Protein AF-0000000077542359 (afdb_homodimer)

Structure (mmCIF, N/CA/C/O backbone):
data_AF-0000000077542359-model_v1
#
loop_
_entity.id
_entity.type
_entity.pdbx_description
1 polymer 'Alpha/Beta hydrolase protein'
#
loop_
_atom_site.group_PDB
_atom_site.id
_atom_site.type_symbol
_atom_site.label_atom_id
_atom_site.label_alt_id
_atom_site.label_comp_id
_atom_site.label_asym_id
_atom_site.label_entity_id
_atom_site.label_seq_id
_atom_site.pdbx_PDB_ins_code
_atom_site.Cartn_x
_atom_site.Cartn_y
_atom_site.Cartn_z
_atom_site.occupancy
_atom_site.B_iso_or_equiv
_atom_site.auth_seq_id
_atom_site.auth_comp_id
_atom_site.auth_asym_id
_atom_site.auth_atom_id
_atom_site.pdbx_PDB_model_num
ATOM 1 N N . MET A 1 1 ? -0.42 -6.387 -30.719 1 81.56 1 MET A N 1
ATOM 2 C CA . MET A 1 1 ? 0.267 -7.09 -29.641 1 81.56 1 MET A CA 1
ATOM 3 C C . MET A 1 1 ? -0.606 -8.203 -29.078 1 81.56 1 MET A C 1
ATOM 5 O O . MET A 1 1 ? -1.824 -8.055 -28.969 1 81.56 1 MET A O 1
ATOM 9 N N . SER A 1 2 ? -0.012 -9.352 -28.859 1 91.56 2 SER A N 1
ATOM 10 C CA . SER A 1 2 ? -0.795 -10.469 -28.328 1 91.56 2 SER A CA 1
ATOM 11 C C . SER A 1 2 ? -1.317 -10.172 -26.938 1 91.56 2 SER A C 1
ATOM 13 O O . SER A 1 2 ? -0.712 -9.391 -26.188 1 91.56 2 SER A O 1
ATOM 15 N N . THR A 1 3 ? -2.498 -10.562 -26.688 1 96.19 3 THR A N 1
ATOM 16 C CA . THR A 1 3 ? -3.133 -10.406 -25.391 1 96.19 3 THR A CA 1
ATOM 17 C C . THR A 1 3 ? -3.262 -11.75 -24.688 1 96.19 3 THR A C 1
ATOM 19 O O . THR A 1 3 ? -2.951 -12.797 -25.266 1 96.19 3 THR A O 1
ATOM 22 N N . GLN A 1 4 ? -3.68 -11.695 -23.422 1 97.81 4 GLN A N 1
ATOM 23 C CA . GLN A 1 4 ? -3.971 -12.914 -22.688 1 97.81 4 GLN A CA 1
ATOM 24 C C . GLN A 1 4 ? -4.977 -13.789 -23.422 1 97.81 4 GLN A C 1
ATOM 26 O O . GLN A 1 4 ? -4.902 -15.016 -23.359 1 97.81 4 GLN A O 1
ATOM 31 N N . GLN A 1 5 ? -5.879 -13.18 -24.219 1 97.12 5 GLN A N 1
ATOM 32 C CA . GLN A 1 5 ? -6.93 -13.898 -24.938 1 97.12 5 GLN A CA 1
ATOM 33 C C . GLN A 1 5 ? -6.379 -14.586 -26.172 1 97.12 5 GLN A C 1
ATOM 35 O O . GLN A 1 5 ? -6.895 -15.625 -26.609 1 97.12 5 GLN A O 1
ATOM 40 N N . THR A 1 6 ? -5.215 -14.031 -26.719 1 96.81 6 THR A N 1
ATOM 41 C CA . THR A 1 6 ? -4.879 -14.453 -28.062 1 96.81 6 THR A CA 1
ATOM 42 C C . THR A 1 6 ? -3.467 -15.039 -28.109 1 96.81 6 THR A C 1
ATOM 44 O O . THR A 1 6 ? -3.086 -15.672 -29.094 1 96.81 6 THR A O 1
ATOM 47 N N . ALA A 1 7 ? -2.666 -14.805 -27.078 1 96.56 7 ALA A N 1
ATOM 48 C CA . ALA A 1 7 ? -1.264 -15.211 -27.125 1 96.56 7 ALA A CA 1
ATOM 49 C C . ALA A 1 7 ? -1.134 -16.703 -27.375 1 96.56 7 ALA A C 1
ATOM 51 O O . ALA A 1 7 ? -1.914 -17.516 -26.859 1 96.56 7 ALA A O 1
ATOM 52 N N . ARG A 1 8 ? -0.112 -17.047 -28.156 1 95.75 8 ARG A N 1
ATOM 53 C CA . ARG A 1 8 ? 0.144 -18.453 -28.438 1 95.75 8 ARG A CA 1
ATOM 54 C C . ARG A 1 8 ? 1.014 -19.078 -27.359 1 95.75 8 ARG A C 1
ATOM 56 O O . ARG A 1 8 ? 1.953 -18.453 -26.859 1 95.75 8 ARG A O 1
ATOM 63 N N . THR A 1 9 ? 0.642 -20.297 -27.062 1 97.81 9 THR A N 1
ATOM 64 C CA . THR A 1 9 ? 1.405 -21.047 -26.062 1 97.81 9 THR A CA 1
ATOM 65 C C . THR A 1 9 ? 2.721 -21.547 -26.656 1 97.81 9 THR A C 1
ATOM 67 O O . THR A 1 9 ? 2.754 -22.047 -27.781 1 97.81 9 THR A O 1
ATOM 70 N N . GLN A 1 10 ? 3.766 -21.344 -25.953 1 97.88 10 GLN A N 1
ATOM 71 C CA . GLN A 1 10 ? 5.086 -21.875 -26.266 1 97.88 10 GLN A CA 1
ATOM 72 C C . GLN A 1 10 ? 5.453 -23.016 -25.328 1 97.88 10 GLN A C 1
ATOM 74 O O . GLN A 1 10 ? 4.859 -23.172 -24.25 1 97.88 10 GLN A O 1
ATOM 79 N N . TYR A 1 11 ? 6.43 -23.844 -25.766 1 98.38 11 TYR A N 1
ATOM 80 C CA . TYR A 1 11 ? 6.859 -24.984 -24.953 1 98.38 11 TYR A CA 1
ATOM 81 C C . TYR A 1 11 ? 8.383 -25.047 -24.875 1 98.38 11 TYR A C 1
ATOM 83 O O . TYR A 1 11 ? 9.078 -24.656 -25.812 1 98.38 11 TYR A O 1
ATOM 91 N N . VAL A 1 12 ? 8.883 -25.469 -23.797 1 98.69 12 VAL A N 1
ATOM 92 C CA . VAL A 1 12 ? 10.312 -25.766 -23.641 1 98.69 12 VAL A CA 1
ATOM 93 C C . VAL A 1 12 ? 10.5 -27.094 -22.938 1 98.69 12 VAL A C 1
ATOM 95 O O . VAL A 1 12 ? 9.773 -27.422 -21.984 1 98.69 12 VAL A O 1
ATOM 98 N N . ASP A 1 13 ? 11.445 -27.875 -23.344 1 98.31 13 ASP A N 1
ATOM 99 C CA . ASP A 1 13 ? 11.695 -29.219 -22.828 1 98.31 13 ASP A CA 1
ATOM 100 C C . ASP A 1 13 ? 12.547 -29.156 -21.562 1 98.31 13 ASP A C 1
ATOM 102 O O . ASP A 1 13 ? 13.547 -28.453 -21.516 1 98.31 13 ASP A O 1
ATOM 106 N N . ALA A 1 14 ? 12.086 -29.891 -20.594 1 97 14 ALA A N 1
ATOM 107 C CA . ALA A 1 14 ? 12.914 -30.094 -19.422 1 97 14 ALA A CA 1
ATOM 108 C C . ALA A 1 14 ? 13.812 -31.328 -19.578 1 97 14 ALA A C 1
ATOM 110 O O . ALA A 1 14 ? 13.516 -32.219 -20.391 1 97 14 ALA A O 1
ATOM 111 N N . PRO A 1 15 ? 14.922 -31.359 -18.859 1 94.88 15 PRO A N 1
ATOM 112 C CA . PRO A 1 15 ? 15.852 -32.5 -18.984 1 94.88 15 PRO A CA 1
ATOM 113 C C . PRO A 1 15 ? 15.211 -33.844 -18.641 1 94.88 15 PRO A C 1
ATOM 115 O O . PRO A 1 15 ? 15.602 -34.875 -19.188 1 94.88 15 PRO A O 1
ATOM 118 N N . ASN A 1 16 ? 14.227 -33.812 -17.812 1 92.31 16 ASN A N 1
ATOM 119 C CA . ASN A 1 16 ? 13.586 -35.062 -17.391 1 92.31 16 ASN A CA 1
ATOM 120 C C . ASN A 1 16 ? 12.531 -35.531 -18.391 1 92.31 16 ASN A C 1
ATOM 122 O O . ASN A 1 16 ? 11.812 -36.5 -18.141 1 92.31 16 ASN A O 1
ATOM 126 N N . GLY A 1 17 ? 12.367 -34.781 -19.469 1 96.12 17 GLY A N 1
ATOM 127 C CA . GLY A 1 17 ? 11.445 -35.188 -20.516 1 96.12 17 GLY A CA 1
ATOM 128 C C . GLY A 1 17 ? 10.125 -34.438 -20.469 1 96.12 17 GLY A C 1
ATOM 129 O O . GLY A 1 17 ? 9.359 -34.469 -21.438 1 96.12 17 GLY A O 1
ATOM 130 N N . ALA A 1 18 ? 9.836 -33.844 -19.375 1 97.5 18 ALA A N 1
ATOM 131 C CA . ALA A 1 18 ? 8.625 -33.031 -19.266 1 97.5 18 ALA A CA 1
ATOM 132 C C . ALA A 1 18 ? 8.742 -31.75 -20.062 1 97.5 18 ALA A C 1
ATOM 134 O O . ALA A 1 18 ? 9.836 -31.391 -20.5 1 97.5 18 ALA A O 1
ATOM 135 N N . LYS A 1 19 ? 7.621 -31.172 -20.297 1 98.38 19 LYS A N 1
ATOM 136 C CA . LYS A 1 19 ? 7.582 -29.891 -21.016 1 98.38 19 LYS A CA 1
ATOM 137 C C . LYS A 1 19 ? 6.879 -28.828 -20.188 1 98.38 19 LYS A C 1
ATOM 139 O O . LYS A 1 19 ? 5.836 -29.078 -19.578 1 98.38 19 LYS A O 1
ATOM 144 N N . PHE A 1 20 ? 7.512 -27.656 -20.172 1 98.69 20 PHE A N 1
ATOM 145 C CA . PHE A 1 20 ? 6.824 -26.5 -19.641 1 98.69 20 PHE A CA 1
ATOM 146 C C . PHE A 1 20 ? 6.02 -25.797 -20.734 1 98.69 20 PHE A C 1
ATOM 148 O O . PHE A 1 20 ? 6.523 -25.562 -21.828 1 98.69 20 PHE A O 1
ATOM 155 N N . ALA A 1 21 ? 4.789 -25.484 -20.469 1 98.75 21 ALA A N 1
ATOM 156 C CA . ALA A 1 21 ? 3.998 -24.578 -21.297 1 98.75 21 ALA A CA 1
ATOM 157 C C . ALA A 1 21 ? 4.051 -23.156 -20.75 1 98.75 21 ALA A C 1
ATOM 159 O O . ALA A 1 21 ? 3.885 -22.938 -19.547 1 98.75 21 ALA A O 1
ATOM 160 N N . TYR A 1 22 ? 4.312 -22.141 -21.594 1 98.5 22 TYR A N 1
ATOM 161 C CA . TYR A 1 22 ? 4.402 -20.766 -21.141 1 98.5 22 TYR A CA 1
ATOM 162 C C . TYR A 1 22 ? 3.998 -19.797 -22.25 1 98.5 22 TYR A C 1
ATOM 164 O O . TYR A 1 22 ? 3.818 -20.203 -23.406 1 98.5 22 TYR A O 1
ATOM 172 N N . ARG A 1 23 ? 3.777 -18.578 -21.859 1 97.94 23 ARG A N 1
ATOM 173 C CA . ARG A 1 23 ? 3.447 -17.531 -22.828 1 97.94 23 ARG A CA 1
ATOM 174 C C . ARG A 1 23 ? 4.242 -16.266 -22.547 1 97.94 23 ARG A C 1
ATOM 176 O O . ARG A 1 23 ? 4.551 -15.953 -21.406 1 97.94 23 ARG A O 1
ATOM 183 N N . ARG A 1 24 ? 4.562 -15.594 -23.625 1 96.38 24 ARG A N 1
ATOM 184 C CA . ARG A 1 24 ? 5.152 -14.258 -23.594 1 96.38 24 ARG A CA 1
ATOM 185 C C . ARG A 1 24 ? 4.203 -13.227 -24.188 1 96.38 24 ARG A C 1
ATOM 187 O O . ARG A 1 24 ? 3.738 -13.375 -25.312 1 96.38 24 ARG A O 1
ATOM 194 N N . ILE A 1 25 ? 3.893 -12.297 -23.359 1 96.06 25 ILE A N 1
ATOM 195 C CA . ILE A 1 25 ? 2.988 -11.234 -23.781 1 96.06 25 ILE A CA 1
ATOM 196 C C . ILE A 1 25 ? 3.641 -9.875 -23.531 1 96.06 25 ILE A C 1
ATOM 198 O O . ILE A 1 25 ? 4.344 -9.688 -22.547 1 96.06 25 ILE A O 1
ATOM 202 N N . GLY A 1 26 ? 3.381 -8.867 -24.438 1 89.38 26 GLY A N 1
ATOM 203 C CA . GLY A 1 26 ? 3.848 -7.504 -24.25 1 89.38 26 GLY A CA 1
ATOM 204 C C . GLY A 1 26 ? 5.02 -7.148 -25.156 1 89.38 26 GLY A C 1
ATOM 205 O O . GLY A 1 26 ? 5.691 -8.031 -25.688 1 89.38 26 GLY A O 1
ATOM 206 N N . THR A 1 27 ? 5.129 -5.977 -25.703 1 71.31 27 THR A N 1
ATOM 207 C CA . THR A 1 27 ? 6.047 -5.523 -26.734 1 71.31 27 THR A CA 1
ATOM 208 C C . THR A 1 27 ? 7.145 -4.645 -26.156 1 71.31 27 THR A C 1
ATOM 210 O O . THR A 1 27 ? 8.094 -4.277 -26.844 1 71.31 27 THR A O 1
ATOM 213 N N . GLY A 1 28 ? 7.391 -4.512 -24.906 1 69 28 GLY A N 1
ATOM 214 C CA . GLY A 1 28 ? 8.281 -3.463 -24.438 1 69 28 GLY A CA 1
ATOM 215 C C . GLY A 1 28 ? 9.617 -3.99 -23.938 1 69 28 GLY A C 1
ATOM 216 O O . GLY A 1 28 ? 9.828 -5.203 -23.891 1 69 28 GLY A O 1
ATOM 217 N N . PHE A 1 29 ? 10.531 -3.125 -23.984 1 80.81 29 PHE A N 1
ATOM 218 C CA . PHE A 1 29 ? 11.844 -3.4 -23.422 1 80.81 29 PHE A CA 1
ATOM 219 C C . PHE A 1 29 ? 11.773 -3.438 -21.891 1 80.81 29 PHE A C 1
ATOM 221 O O . PHE A 1 29 ? 10.805 -2.953 -21.297 1 80.81 29 PHE A O 1
ATOM 228 N N . GLY A 1 30 ? 12.516 -4.23 -21.25 1 87.44 30 GLY A N 1
ATOM 229 C CA . GLY A 1 30 ? 12.641 -4.238 -19.797 1 87.44 30 GLY A CA 1
ATOM 230 C C . GLY A 1 30 ? 12.75 -5.637 -19.219 1 87.44 30 GLY A C 1
ATOM 231 O O . GLY A 1 30 ? 12.656 -6.625 -19.953 1 87.44 30 GLY A O 1
ATOM 232 N N . THR A 1 31 ? 12.984 -5.691 -18.016 1 95.19 31 THR A N 1
ATOM 233 C CA . THR A 1 31 ? 13.055 -6.957 -17.297 1 95.19 31 THR A CA 1
ATOM 234 C C . THR A 1 31 ? 11.695 -7.645 -17.266 1 95.19 31 THR A C 1
ATOM 236 O O . THR A 1 31 ? 10.703 -7.051 -16.844 1 95.19 31 THR A O 1
ATOM 239 N N . PRO A 1 32 ? 11.57 -8.852 -17.781 1 97.12 32 PRO A N 1
ATOM 240 C CA . PRO A 1 32 ? 10.266 -9.523 -17.797 1 97.12 32 PRO A CA 1
ATOM 241 C C . PRO A 1 32 ? 9.703 -9.758 -16.406 1 97.12 32 PRO A C 1
ATOM 243 O O . PRO A 1 32 ? 10.461 -10.039 -15.469 1 97.12 32 PRO A O 1
ATOM 246 N N . LEU A 1 33 ? 8.438 -9.555 -16.328 1 98.25 33 LEU A N 1
ATOM 247 C CA . LEU A 1 33 ? 7.707 -9.961 -15.133 1 98.25 33 LEU A CA 1
ATOM 248 C C . LEU A 1 33 ? 7.125 -11.367 -15.305 1 98.25 33 LEU A C 1
ATOM 250 O O . LEU A 1 33 ? 6.309 -11.602 -16.203 1 98.25 33 LEU A O 1
ATOM 254 N N . VAL A 1 34 ? 7.559 -12.297 -14.469 1 98.75 34 VAL A N 1
ATOM 255 C CA . VAL A 1 34 ? 7.074 -13.672 -14.5 1 98.75 34 VAL A CA 1
ATOM 256 C C . VAL A 1 34 ? 5.988 -13.859 -13.438 1 98.75 34 VAL A C 1
ATOM 258 O O . VAL A 1 34 ? 6.164 -13.453 -12.289 1 98.75 34 VAL A O 1
ATOM 261 N N . LEU A 1 35 ? 4.898 -14.414 -13.859 1 98.88 35 LEU A N 1
ATOM 262 C CA . LEU A 1 35 ? 3.795 -14.648 -12.93 1 98.88 35 LEU A CA 1
ATOM 263 C C . LEU A 1 35 ? 3.604 -16.141 -12.695 1 98.88 35 LEU A C 1
ATOM 265 O O . LEU A 1 35 ? 3.477 -16.922 -13.641 1 98.88 35 LEU A O 1
ATOM 269 N N . VAL A 1 36 ? 3.588 -16.562 -11.43 1 98.69 36 VAL A N 1
ATOM 270 C CA . VAL A 1 36 ? 3.266 -17.938 -11.055 1 98.69 36 VAL A CA 1
ATOM 271 C C . VAL A 1 36 ? 1.956 -17.969 -10.273 1 98.69 36 VAL A C 1
ATOM 273 O O . VAL A 1 36 ? 1.752 -17.156 -9.359 1 98.69 36 VAL A O 1
ATOM 276 N N . THR A 1 37 ? 1.094 -18.859 -10.617 1 98.31 37 THR A N 1
ATOM 277 C CA . THR A 1 37 ? -0.326 -18.766 -10.297 1 98.31 37 THR A CA 1
ATOM 278 C C . THR A 1 37 ? -0.65 -19.516 -9.008 1 98.31 37 THR A C 1
ATOM 280 O O . THR A 1 37 ? 0.236 -20.109 -8.391 1 98.31 37 THR A O 1
ATOM 283 N N . HIS A 1 38 ? -1.893 -19.406 -8.602 1 98.69 38 HIS A N 1
ATOM 284 C CA . HIS A 1 38 ? -2.438 -19.922 -7.352 1 98.69 38 HIS A CA 1
ATOM 285 C C . HIS A 1 38 ? -2.846 -21.375 -7.484 1 98.69 38 HIS A C 1
ATOM 287 O O . HIS A 1 38 ? -2.797 -21.953 -8.578 1 98.69 38 HIS A O 1
ATOM 293 N N . PHE A 1 39 ? -3.211 -22.047 -6.367 1 98.69 39 PHE A N 1
ATOM 294 C CA . PHE A 1 39 ? -3.688 -23.422 -6.238 1 98.69 39 PHE A CA 1
ATOM 295 C C . PHE A 1 39 ? -4.719 -23.734 -7.312 1 98.69 39 PHE A C 1
ATOM 297 O O . PHE A 1 39 ? -5.648 -22.969 -7.539 1 98.69 39 PHE A O 1
ATOM 304 N N . ARG A 1 40 ? -4.535 -24.781 -8.086 1 98.44 40 ARG A N 1
ATOM 305 C CA . ARG A 1 40 ? -5.348 -25.375 -9.148 1 98.44 40 ARG A CA 1
ATOM 306 C C . ARG A 1 40 ? -5.387 -24.469 -10.375 1 98.44 40 ARG A C 1
ATOM 308 O O . ARG A 1 40 ? -5.914 -24.859 -11.422 1 98.44 40 ARG A O 1
ATOM 315 N N . GLY A 1 41 ? -4.879 -23.25 -10.305 1 98.31 41 GLY A N 1
ATOM 316 C CA . GLY A 1 41 ? -4.887 -22.328 -11.43 1 98.31 41 GLY A CA 1
ATOM 317 C C . GLY A 1 41 ? -3.963 -22.766 -12.555 1 98.31 41 GLY A C 1
ATOM 318 O O . GLY A 1 41 ? -2.971 -23.453 -12.32 1 98.31 41 GLY A O 1
ATOM 319 N N . THR A 1 42 ? -4.285 -22.344 -13.773 1 98.31 42 THR A N 1
ATOM 320 C CA . THR A 1 42 ? -3.447 -22.484 -14.961 1 98.31 42 THR A CA 1
ATOM 321 C C . THR A 1 42 ? -3.201 -21.125 -15.617 1 98.31 42 THR A C 1
ATOM 323 O O . THR A 1 42 ? -3.842 -20.141 -15.258 1 98.31 42 THR A O 1
ATOM 326 N N . MET A 1 43 ? -2.285 -21.047 -16.562 1 97.25 43 MET A N 1
ATOM 327 C CA . MET A 1 43 ? -2.006 -19.781 -17.219 1 97.25 43 MET A CA 1
ATOM 328 C C . MET A 1 43 ? -3.24 -19.266 -17.953 1 97.25 43 MET A C 1
ATOM 330 O O . MET A 1 43 ? -3.387 -18.047 -18.156 1 97.25 43 MET A O 1
ATOM 334 N N . ASP A 1 44 ? -4.188 -20.156 -18.281 1 97.81 44 ASP A N 1
ATOM 335 C CA . ASP A 1 44 ? -5.402 -19.766 -19 1 97.81 44 ASP A CA 1
ATOM 336 C C . ASP A 1 44 ? -6.406 -19.109 -18.062 1 97.81 44 ASP A C 1
ATOM 338 O O . ASP A 1 44 ? -7.375 -18.484 -18.516 1 97.81 44 ASP A O 1
ATOM 342 N N . LYS A 1 45 ? -6.172 -19.219 -16.766 1 97.69 45 LYS A N 1
ATOM 343 C CA . LYS A 1 45 ? -7.148 -18.719 -15.805 1 97.69 45 LYS A CA 1
ATOM 344 C C . LYS A 1 45 ? -6.672 -17.422 -15.156 1 97.69 45 LYS A C 1
ATOM 346 O O . LYS A 1 45 ? -7.293 -16.922 -14.219 1 97.69 45 LYS A O 1
ATOM 351 N N . TRP A 1 46 ? -5.535 -16.875 -15.633 1 98.38 46 TRP A N 1
ATOM 352 C CA . TRP A 1 46 ? -5.176 -15.531 -15.227 1 98.38 46 TRP A CA 1
ATOM 353 C C . TRP A 1 46 ? -6.199 -14.516 -15.734 1 98.38 46 TRP A C 1
ATOM 355 O O . TRP A 1 46 ? -6.688 -14.633 -16.859 1 98.38 46 TRP A O 1
ATOM 365 N N . ASP A 1 47 ? -6.48 -13.539 -14.945 1 98.75 47 ASP A N 1
ATOM 366 C CA . ASP A 1 47 ? -7.363 -12.453 -15.367 1 98.75 47 ASP A CA 1
ATOM 367 C C . ASP A 1 47 ? -6.773 -11.688 -16.547 1 98.75 47 ASP A C 1
ATOM 369 O O . ASP A 1 47 ? -5.715 -11.07 -16.438 1 98.75 47 ASP A O 1
ATOM 373 N N . PRO A 1 48 ? -7.457 -11.703 -17.734 1 98.5 48 PRO A N 1
ATOM 374 C CA . PRO A 1 48 ? -6.945 -10.961 -18.891 1 98.5 48 PRO A CA 1
ATOM 375 C C . PRO A 1 48 ? -6.738 -9.477 -18.594 1 98.5 48 PRO A C 1
ATOM 377 O O . PRO A 1 48 ? -5.824 -8.859 -19.156 1 98.5 48 PRO A O 1
ATOM 380 N N . LEU A 1 49 ? -7.578 -8.938 -17.766 1 98.56 49 LEU A N 1
ATOM 381 C CA . LEU A 1 49 ? -7.445 -7.527 -17.422 1 98.56 49 LEU A CA 1
ATOM 382 C C . LEU A 1 49 ? -6.125 -7.258 -16.703 1 98.56 49 LEU A C 1
ATOM 384 O O . LEU A 1 49 ? -5.469 -6.246 -16.969 1 98.56 49 LEU A O 1
ATOM 388 N N . LEU A 1 50 ? -5.719 -8.109 -15.836 1 98.62 50 LEU A N 1
ATOM 389 C CA . LEU A 1 50 ? -4.457 -7.961 -15.117 1 98.62 50 LEU A CA 1
ATOM 390 C C . LEU A 1 50 ? -3.273 -8.172 -16.047 1 98.62 50 LEU A C 1
ATOM 392 O O . LEU A 1 50 ? -2.391 -7.312 -16.141 1 98.62 50 LEU A O 1
ATOM 396 N N . ILE A 1 51 ? -3.277 -9.312 -16.797 1 98.5 51 ILE A N 1
ATOM 397 C CA . ILE A 1 51 ? -2.152 -9.68 -17.656 1 98.5 51 ILE A CA 1
ATOM 398 C C . ILE A 1 51 ? -1.954 -8.609 -18.719 1 98.5 51 ILE A C 1
ATOM 400 O O . ILE A 1 51 ? -0.836 -8.133 -18.938 1 98.5 51 ILE A O 1
ATOM 404 N N . ASN A 1 52 ? -3.047 -8.219 -19.375 1 98 52 ASN A N 1
ATOM 405 C CA . ASN A 1 52 ? -2.949 -7.223 -20.453 1 98 52 ASN A CA 1
ATOM 406 C C . ASN A 1 52 ? -2.553 -5.855 -19.906 1 98 52 ASN A C 1
ATOM 408 O O . ASN A 1 52 ? -1.826 -5.105 -20.562 1 98 52 ASN A O 1
ATOM 412 N N . GLY A 1 53 ? -3.061 -5.516 -18.688 1 96.81 53 GLY A N 1
ATOM 413 C CA . GLY A 1 53 ? -2.666 -4.27 -18.047 1 96.81 53 GLY A CA 1
ATOM 414 C C . GLY A 1 53 ? -1.18 -4.195 -17.766 1 96.81 53 GLY A C 1
ATOM 415 O O . GLY A 1 53 ? -0.551 -3.156 -17.969 1 96.81 53 GLY A O 1
ATOM 416 N N . LEU A 1 54 ? -0.592 -5.234 -17.266 1 96.88 54 LEU A N 1
ATOM 417 C CA . LEU A 1 54 ? 0.842 -5.297 -17 1 96.88 54 LEU A CA 1
ATOM 418 C C . LEU A 1 54 ? 1.632 -5.312 -18.312 1 96.88 54 LEU A C 1
ATOM 420 O O . LEU A 1 54 ? 2.641 -4.613 -18.438 1 96.88 54 LEU A O 1
ATOM 424 N N . ALA A 1 55 ? 1.16 -6.039 -19.281 1 96.69 55 ALA A N 1
ATOM 425 C CA . ALA A 1 55 ? 1.868 -6.289 -20.531 1 96.69 55 ALA A CA 1
ATOM 426 C C . ALA A 1 55 ? 1.885 -5.039 -21.406 1 96.69 55 ALA A C 1
ATOM 428 O O . ALA A 1 55 ? 2.664 -4.953 -22.359 1 96.69 55 ALA A O 1
ATOM 429 N N . ALA A 1 56 ? 0.991 -4.129 -21.109 1 93.56 56 ALA A N 1
ATOM 430 C CA . ALA A 1 56 ? 0.954 -2.877 -21.859 1 93.56 56 ALA A CA 1
ATOM 431 C C . ALA A 1 56 ? 2.25 -2.092 -21.688 1 93.56 56 ALA A C 1
ATOM 433 O O . ALA A 1 56 ? 2.611 -1.277 -22.531 1 93.56 56 ALA A O 1
ATOM 434 N N . SER A 1 57 ? 3.01 -2.406 -20.594 1 90.75 57 SER A N 1
ATOM 435 C CA . SER A 1 57 ? 4.152 -1.547 -20.297 1 90.75 57 SER A CA 1
ATOM 436 C C . SER A 1 57 ? 5.434 -2.361 -20.156 1 90.75 57 SER A C 1
ATOM 438 O O . SER A 1 57 ? 6.52 -1.797 -20 1 90.75 57 SER A O 1
ATOM 440 N N . ARG A 1 58 ? 5.371 -3.66 -20.156 1 93.06 58 ARG A N 1
ATOM 441 C CA . ARG A 1 58 ? 6.562 -4.484 -19.984 1 93.06 58 ARG A CA 1
ATOM 442 C C . ARG A 1 58 ? 6.312 -5.914 -20.453 1 93.06 58 ARG A C 1
ATOM 444 O O . ARG A 1 58 ? 5.16 -6.344 -20.562 1 93.06 58 ARG A O 1
ATOM 451 N N . PRO A 1 59 ? 7.348 -6.641 -20.688 1 96.12 59 PRO A N 1
ATOM 452 C CA . PRO A 1 59 ? 7.152 -8.055 -21 1 96.12 59 PRO A CA 1
ATOM 453 C C . PRO A 1 59 ? 6.637 -8.859 -19.812 1 96.12 59 PRO A C 1
ATOM 455 O O . PRO A 1 59 ? 7.105 -8.672 -18.688 1 96.12 59 PRO A O 1
ATOM 458 N N . VAL A 1 60 ? 5.695 -9.68 -20.109 1 97.81 60 VAL A N 1
ATOM 459 C CA . VAL A 1 60 ? 5.098 -10.547 -19.109 1 97.81 60 VAL A CA 1
ATOM 460 C C . VAL A 1 60 ? 5.219 -12.008 -19.531 1 97.81 60 VAL A C 1
ATOM 462 O O . VAL A 1 60 ? 4.996 -12.336 -20.703 1 97.81 60 VAL A O 1
ATOM 465 N N . ILE A 1 61 ? 5.609 -12.875 -18.641 1 98.31 61 ILE A N 1
ATOM 466 C CA . ILE A 1 61 ? 5.684 -14.305 -18.891 1 98.31 61 ILE A CA 1
ATOM 467 C C . ILE A 1 61 ? 4.773 -15.047 -17.906 1 98.31 61 ILE A C 1
ATOM 469 O O . ILE A 1 61 ? 4.859 -14.836 -16.688 1 98.31 61 ILE A O 1
ATOM 473 N N . THR A 1 62 ? 3.904 -15.82 -18.406 1 98.62 62 THR A N 1
ATOM 474 C CA . THR A 1 62 ? 3.137 -16.75 -17.594 1 98.62 62 THR A CA 1
ATOM 475 C C . THR A 1 62 ? 3.555 -18.188 -17.875 1 98.62 62 THR A C 1
ATOM 477 O O . THR A 1 62 ? 4.016 -18.5 -18.969 1 98.62 62 THR A O 1
ATOM 480 N N . VAL A 1 63 ? 3.373 -19.094 -16.875 1 98.81 63 VAL A N 1
ATOM 481 C CA . VAL A 1 63 ? 3.838 -20.469 -17.016 1 98.81 63 VAL A CA 1
ATOM 482 C C . VAL A 1 63 ? 2.949 -21.391 -16.203 1 98.81 63 VAL A C 1
ATOM 484 O O . VAL A 1 63 ? 2.467 -21.031 -15.125 1 98.81 63 VAL A O 1
ATOM 487 N N . ASP A 1 64 ? 2.662 -22.562 -16.75 1 98.81 64 ASP A N 1
ATOM 488 C CA . ASP A 1 64 ? 2.062 -23.656 -15.984 1 98.81 64 ASP A CA 1
ATOM 489 C C . ASP A 1 64 ? 3.131 -24.469 -15.25 1 98.81 64 ASP A C 1
ATOM 491 O O . ASP A 1 64 ? 4.16 -24.812 -15.836 1 98.81 64 ASP A O 1
ATOM 495 N N . TYR A 1 65 ? 2.867 -24.734 -13.961 1 98.62 65 TYR A N 1
ATOM 496 C CA . TYR A 1 65 ? 3.752 -25.656 -13.258 1 98.62 65 TYR A CA 1
ATOM 497 C C . TYR A 1 65 ? 3.824 -27 -13.977 1 98.62 65 TYR A C 1
ATOM 499 O O . TYR A 1 65 ? 2.914 -27.359 -14.727 1 98.62 65 TYR A O 1
ATOM 507 N N . LEU A 1 66 ? 4.91 -27.75 -13.734 1 98.44 66 LEU A N 1
ATOM 508 C CA . LEU A 1 66 ? 4.914 -29.125 -14.25 1 98.44 66 LEU A CA 1
ATOM 509 C C . LEU A 1 66 ? 3.68 -29.875 -13.789 1 98.44 66 LEU A C 1
ATOM 511 O O . LEU A 1 66 ? 3.291 -29.797 -12.617 1 98.44 66 LEU A O 1
ATOM 515 N N . GLY A 1 67 ? 3.066 -30.578 -14.742 1 97.88 67 GLY A N 1
ATOM 516 C CA . GLY A 1 67 ? 1.906 -31.406 -14.453 1 97.88 67 GLY A CA 1
ATOM 517 C C . GLY A 1 67 ? 0.617 -30.609 -14.352 1 97.88 67 GLY A C 1
ATOM 518 O O . GLY A 1 67 ? -0.448 -31.172 -14.102 1 97.88 67 GLY A O 1
ATOM 519 N N . VAL A 1 68 ? 0.639 -29.344 -14.562 1 98.25 68 VAL A N 1
ATOM 520 C CA . VAL A 1 68 ? -0.528 -28.484 -14.445 1 98.25 68 VAL A CA 1
ATOM 521 C C . VAL A 1 68 ? -0.843 -27.859 -15.805 1 98.25 68 VAL A C 1
ATOM 523 O O . VAL A 1 68 ? 0.066 -27.453 -16.531 1 98.25 68 VAL A O 1
ATOM 526 N N . GLY A 1 69 ? -2.139 -27.75 -16.109 1 97.62 69 GLY A N 1
ATOM 527 C CA . GLY A 1 69 ? -2.561 -27.109 -17.344 1 97.62 69 GLY A CA 1
ATOM 528 C C . GLY A 1 69 ? -1.989 -27.781 -18.578 1 97.62 69 GLY A C 1
ATOM 529 O O . GLY A 1 69 ? -2.172 -28.984 -18.781 1 97.62 69 GLY A O 1
ATOM 530 N N . LEU A 1 70 ? -1.209 -26.984 -19.328 1 97.81 70 LEU A N 1
ATOM 531 C CA . LEU A 1 70 ? -0.706 -27.453 -20.609 1 97.81 70 LEU A CA 1
ATOM 532 C C . LEU A 1 70 ? 0.714 -28 -20.469 1 97.81 70 LEU A C 1
ATOM 534 O O . LEU A 1 70 ? 1.286 -28.516 -21.438 1 97.81 70 LEU A O 1
ATOM 538 N N . SER A 1 71 ? 1.278 -27.875 -19.281 1 98.31 71 SER A N 1
ATOM 539 C CA . SER A 1 71 ? 2.57 -28.484 -19 1 98.31 71 SER A CA 1
ATOM 540 C C . SER A 1 71 ? 2.422 -29.984 -18.734 1 98.31 71 SER A C 1
ATOM 542 O O . SER A 1 71 ? 1.396 -30.422 -18.219 1 98.31 71 SER A O 1
ATOM 544 N N . THR A 1 72 ? 3.459 -30.75 -19.078 1 98.06 72 THR A N 1
ATOM 545 C CA . THR A 1 72 ? 3.449 -32.188 -18.812 1 98.06 72 THR A CA 1
ATOM 546 C C . THR A 1 72 ? 4.32 -32.5 -17.609 1 98.06 72 THR A C 1
ATOM 548 O O . THR A 1 72 ? 4.945 -31.625 -17.016 1 98.06 72 THR A O 1
ATOM 551 N N . GLY A 1 73 ? 4.301 -33.781 -17.219 1 97.25 73 GLY A N 1
ATOM 552 C CA . GLY A 1 73 ? 5.055 -34.188 -16.047 1 97.25 73 GLY A CA 1
ATOM 553 C C . GLY A 1 73 ? 4.195 -34.375 -14.812 1 97.25 73 GLY A C 1
ATOM 554 O O . GLY A 1 73 ? 2.988 -34.625 -14.922 1 97.25 73 GLY A O 1
ATOM 555 N N . GLU A 1 74 ? 4.891 -34.344 -13.641 1 97 74 GLU A N 1
ATOM 556 C CA . GLU A 1 74 ? 4.191 -34.594 -12.383 1 97 74 GLU A CA 1
ATOM 557 C C . GLU A 1 74 ? 4.137 -33.312 -11.516 1 97 74 GLU A C 1
ATOM 559 O O . GLU A 1 74 ? 5.109 -32.562 -11.453 1 97 74 GLU A O 1
ATOM 564 N N . VAL A 1 75 ? 2.998 -33.156 -10.836 1 98.44 75 VAL A N 1
ATOM 565 C CA . VAL A 1 75 ? 2.844 -32.062 -9.914 1 98.44 75 VAL A CA 1
ATOM 566 C C . VAL A 1 75 ? 3.771 -32.25 -8.719 1 98.44 75 VAL A C 1
ATOM 568 O O . VAL A 1 75 ? 3.812 -33.312 -8.117 1 98.44 75 VAL A O 1
ATOM 571 N N . ALA A 1 76 ? 4.539 -31.188 -8.422 1 98.12 76 ALA A N 1
ATOM 572 C CA . ALA A 1 76 ? 5.406 -31.219 -7.25 1 98.12 76 ALA A CA 1
ATOM 573 C C . ALA A 1 76 ? 4.586 -31.359 -5.969 1 98.12 76 ALA A C 1
ATOM 575 O O . ALA A 1 76 ? 3.475 -30.844 -5.875 1 98.12 76 ALA A O 1
ATOM 576 N N . THR A 1 77 ? 5.172 -32 -4.934 1 97.69 77 THR A N 1
ATOM 577 C CA . THR A 1 77 ? 4.461 -32.188 -3.674 1 97.69 77 THR A CA 1
ATOM 578 C C . THR A 1 77 ? 5.078 -31.328 -2.578 1 97.69 77 THR A C 1
ATOM 580 O O . THR A 1 77 ? 4.699 -31.422 -1.409 1 97.69 77 THR A O 1
ATOM 583 N N . SER A 1 78 ? 6.09 -30.516 -2.922 1 97.25 78 SER A N 1
ATOM 584 C CA . SER A 1 78 ? 6.668 -29.547 -2.006 1 97.25 78 SER A CA 1
ATOM 585 C C . SER A 1 78 ? 6.871 -28.203 -2.693 1 97.25 78 SER A C 1
ATOM 587 O O . SER A 1 78 ? 7.113 -28.141 -3.9 1 97.25 78 SER A O 1
ATOM 589 N N . VAL A 1 79 ? 6.809 -27.141 -1.9 1 98.25 79 VAL A N 1
ATOM 590 C CA . VAL A 1 79 ? 7.027 -25.797 -2.42 1 98.25 79 VAL A CA 1
ATOM 591 C C . VAL A 1 79 ? 8.453 -25.688 -2.961 1 98.25 79 VAL A C 1
ATOM 593 O O . VAL A 1 79 ? 8.672 -25.094 -4.02 1 98.25 79 VAL A O 1
ATOM 596 N N . ARG A 1 80 ? 9.414 -26.281 -2.328 1 96.94 80 ARG A N 1
ATOM 597 C CA . ARG A 1 80 ? 10.812 -26.25 -2.742 1 96.94 80 ARG A CA 1
ATOM 598 C C . ARG A 1 80 ? 10.984 -26.844 -4.141 1 96.94 80 ARG A C 1
ATOM 600 O O . ARG A 1 80 ? 11.711 -26.297 -4.969 1 96.94 80 ARG A O 1
ATOM 607 N N . GLN A 1 81 ? 10.328 -27.969 -4.359 1 97.12 81 GLN A N 1
ATOM 608 C CA . GLN A 1 81 ? 10.438 -28.609 -5.668 1 97.12 81 GLN A CA 1
ATOM 609 C C . GLN A 1 81 ? 9.805 -27.75 -6.754 1 97.12 81 GLN A C 1
ATOM 611 O O . GLN A 1 81 ? 10.352 -27.609 -7.848 1 97.12 81 GLN A O 1
ATOM 616 N N . SER A 1 82 ? 8.609 -27.219 -6.473 1 98.25 82 SER A N 1
ATOM 617 C CA . SER A 1 82 ? 7.984 -26.312 -7.434 1 98.25 82 SER A CA 1
ATOM 618 C C . SER A 1 82 ? 8.891 -25.141 -7.746 1 98.25 82 SER A C 1
ATOM 620 O O . SER A 1 82 ? 8.992 -24.719 -8.898 1 98.25 82 SER A O 1
ATOM 622 N N . ALA A 1 83 ? 9.523 -24.578 -6.707 1 98.56 83 ALA A N 1
ATOM 623 C CA . ALA A 1 83 ? 10.438 -23.453 -6.887 1 98.56 83 ALA A CA 1
ATOM 624 C C . ALA A 1 83 ? 11.633 -23.844 -7.75 1 98.56 83 ALA A C 1
ATOM 626 O O . ALA A 1 83 ? 12.039 -23.078 -8.633 1 98.56 83 ALA A O 1
ATOM 627 N N . ALA A 1 84 ? 12.188 -25 -7.52 1 97.56 84 ALA A N 1
ATOM 628 C CA . ALA A 1 84 ? 13.297 -25.5 -8.32 1 97.56 84 ALA A CA 1
ATOM 629 C C . ALA A 1 84 ? 12.898 -25.656 -9.781 1 97.56 84 ALA A C 1
ATOM 631 O O . ALA A 1 84 ? 13.664 -25.328 -10.688 1 97.56 84 ALA A O 1
ATOM 632 N N . ASP A 1 85 ? 11.711 -26.188 -9.984 1 98.31 85 ASP A N 1
ATOM 633 C CA . ASP A 1 85 ? 11.203 -26.359 -11.344 1 98.31 85 ASP A CA 1
ATOM 634 C C . ASP A 1 85 ? 11.062 -25.016 -12.047 1 98.31 85 ASP A C 1
ATOM 636 O O . ASP A 1 85 ? 11.43 -24.875 -13.219 1 98.31 85 ASP A O 1
ATOM 640 N N . ILE A 1 86 ? 10.555 -23.984 -11.352 1 98.62 86 ILE A N 1
ATOM 641 C CA . ILE A 1 86 ? 10.367 -22.656 -11.953 1 98.62 86 ILE A CA 1
ATOM 642 C C . ILE A 1 86 ? 11.719 -22.031 -12.258 1 98.62 86 ILE A C 1
ATOM 644 O O . ILE A 1 86 ? 11.906 -21.406 -13.305 1 98.62 86 ILE A O 1
ATOM 648 N N . ALA A 1 87 ? 12.688 -22.188 -11.359 1 98.19 87 ALA A N 1
ATOM 649 C CA . ALA A 1 87 ? 14.039 -21.703 -11.625 1 98.19 87 ALA A CA 1
ATOM 650 C C . ALA A 1 87 ? 14.625 -22.359 -12.867 1 98.19 87 ALA A C 1
ATOM 652 O O . ALA A 1 87 ? 15.219 -21.688 -13.711 1 98.19 87 ALA A O 1
ATOM 653 N N . LEU A 1 88 ? 14.445 -23.672 -12.953 1 97.75 88 LEU A N 1
ATOM 654 C CA . LEU A 1 88 ? 14.906 -24.406 -14.125 1 97.75 88 LEU A CA 1
ATOM 655 C C . LEU A 1 88 ? 14.234 -23.891 -15.398 1 97.75 88 LEU A C 1
ATOM 657 O O . LEU A 1 88 ? 14.891 -23.688 -16.422 1 97.75 88 LEU A O 1
ATOM 661 N N . PHE A 1 89 ? 12.953 -23.688 -15.328 1 98.56 89 PHE A N 1
ATOM 662 C CA . PHE A 1 89 ? 12.195 -23.141 -16.453 1 98.56 89 PHE A CA 1
ATOM 663 C C . PHE A 1 89 ? 12.797 -21.828 -16.938 1 98.56 89 PHE A C 1
ATOM 665 O O . PHE A 1 89 ? 12.992 -21.641 -18.141 1 98.56 89 PHE A O 1
ATOM 672 N N . LEU A 1 90 ? 13.07 -20.922 -15.961 1 98.56 90 LEU A N 1
ATOM 673 C CA . LEU A 1 90 ? 13.625 -19.609 -16.312 1 98.56 90 LEU A CA 1
ATOM 674 C C . LEU A 1 90 ? 14.977 -19.766 -17 1 98.56 90 LEU A C 1
ATOM 676 O O . LEU A 1 90 ? 15.273 -19.047 -17.953 1 98.56 90 LEU A O 1
ATOM 680 N N . GLU A 1 91 ? 15.773 -20.719 -16.547 1 97.62 91 GLU A N 1
ATOM 681 C CA . GLU A 1 91 ? 17.047 -21 -17.203 1 97.62 91 GLU A CA 1
ATOM 682 C C . GLU A 1 91 ? 16.844 -21.516 -18.625 1 97.62 91 GLU A C 1
ATOM 684 O O . GLU A 1 91 ? 17.531 -21.094 -19.562 1 97.62 91 GLU A O 1
ATOM 689 N N . LEU A 1 92 ? 15.906 -22.375 -18.766 1 98.12 92 LEU A N 1
ATOM 690 C CA . LEU A 1 92 ? 15.672 -23.047 -20.047 1 98.12 92 LEU A CA 1
ATOM 691 C C . LEU A 1 92 ? 15.211 -22.047 -21.094 1 98.12 92 LEU A C 1
ATOM 693 O O . LEU A 1 92 ? 15.523 -22.203 -22.281 1 98.12 92 LEU A O 1
ATOM 697 N N . ILE A 1 93 ? 14.492 -21.031 -20.672 1 97.5 93 ILE A N 1
ATOM 698 C CA . ILE A 1 93 ? 13.984 -20.094 -21.656 1 97.5 93 ILE A CA 1
ATOM 699 C C . ILE A 1 93 ? 14.945 -18.906 -21.781 1 97.5 93 ILE A C 1
ATOM 701 O O . ILE A 1 93 ? 14.625 -17.906 -22.422 1 97.5 93 ILE A O 1
ATOM 705 N N . GLY A 1 94 ? 16 -18.891 -21.094 1 96 94 GLY A N 1
ATOM 706 C CA . GLY A 1 94 ? 17.109 -17.969 -21.297 1 96 94 GLY A CA 1
ATOM 707 C C . GLY A 1 94 ? 16.906 -16.641 -20.609 1 96 94 GLY A C 1
ATOM 708 O O . GLY A 1 94 ? 17.328 -15.602 -21.125 1 96 94 GLY A O 1
ATOM 709 N N . GLN A 1 95 ? 16.172 -16.625 -19.531 1 94.38 95 GLN A N 1
ATOM 710 C CA . GLN A 1 95 ? 16.016 -15.391 -18.781 1 94.38 95 GLN A CA 1
ATOM 711 C C . GLN A 1 95 ? 17.094 -15.25 -17.703 1 94.38 95 GLN A C 1
ATOM 713 O O . GLN A 1 95 ? 17.109 -16.016 -16.734 1 94.38 95 GLN A O 1
ATOM 718 N N . ALA A 1 96 ? 17.953 -14.25 -17.828 1 94.62 96 ALA A N 1
ATOM 719 C CA . ALA A 1 96 ? 19.047 -14.047 -16.875 1 94.62 96 ALA A CA 1
ATOM 720 C C . ALA A 1 96 ? 18.594 -13.227 -15.672 1 94.62 96 ALA A C 1
ATOM 722 O O . ALA A 1 96 ? 19.156 -13.344 -14.586 1 94.62 96 ALA A O 1
ATOM 723 N N . GLU A 1 97 ? 17.656 -12.336 -15.898 1 97.31 97 GLU A N 1
ATOM 724 C CA . GLU A 1 97 ? 17.109 -11.477 -14.852 1 97.31 97 GLU A CA 1
ATOM 725 C C . GLU A 1 97 ? 15.602 -11.297 -15.031 1 97.31 97 GLU A C 1
ATOM 727 O O . GLU A 1 97 ? 15.125 -11.023 -16.141 1 97.31 97 GLU A O 1
ATOM 732 N N . VAL A 1 98 ? 14.867 -11.492 -13.914 1 98.31 98 VAL A N 1
ATOM 733 C CA . VAL A 1 98 ? 13.414 -11.344 -14.008 1 98.31 98 VAL A CA 1
ATOM 734 C C . VAL A 1 98 ? 12.883 -10.648 -12.758 1 98.31 98 VAL A C 1
ATOM 736 O O . VAL A 1 98 ? 13.547 -10.648 -11.719 1 98.31 98 VAL A O 1
ATOM 739 N N . ASP A 1 99 ? 11.781 -9.945 -12.883 1 98.56 99 ASP A N 1
ATOM 740 C CA . ASP A 1 99 ? 10.875 -9.703 -11.766 1 98.56 99 ASP A CA 1
ATOM 741 C C . ASP A 1 99 ? 9.891 -10.859 -11.586 1 98.56 99 ASP A C 1
ATOM 743 O O . ASP A 1 99 ? 9.531 -11.523 -12.562 1 98.56 99 ASP A O 1
ATOM 747 N N . LEU A 1 100 ? 9.508 -11.117 -10.383 1 98.88 100 LEU A N 1
ATOM 748 C CA . LEU A 1 100 ? 8.711 -12.312 -10.102 1 98.88 100 LEU A CA 1
ATOM 749 C C . LEU A 1 100 ? 7.488 -11.961 -9.258 1 98.88 100 LEU A C 1
ATOM 751 O O . LEU A 1 100 ? 7.617 -11.328 -8.211 1 98.88 100 LEU A O 1
ATOM 755 N N . LEU A 1 101 ? 6.305 -12.289 -9.758 1 98.94 101 LEU A N 1
ATOM 756 C CA . LEU A 1 101 ? 5.055 -12.141 -9.023 1 98.94 101 LEU A CA 1
ATOM 757 C C . LEU A 1 101 ? 4.422 -13.5 -8.734 1 98.94 101 LEU A C 1
ATOM 759 O O . LEU A 1 101 ? 4.129 -14.258 -9.664 1 98.94 101 LEU A O 1
ATOM 763 N N . GLY A 1 102 ? 4.27 -13.82 -7.492 1 98.94 102 GLY A N 1
ATOM 764 C CA . GLY A 1 102 ? 3.562 -15.023 -7.082 1 98.94 102 GLY A CA 1
ATOM 765 C C . GLY A 1 102 ? 2.248 -14.734 -6.379 1 98.94 102 GLY A C 1
ATOM 766 O O . GLY A 1 102 ? 2.195 -13.914 -5.461 1 98.94 102 GLY A O 1
ATOM 767 N N . PHE A 1 103 ? 1.207 -15.438 -6.82 1 98.94 103 PHE A N 1
ATOM 768 C CA . PHE A 1 103 ? -0.107 -15.289 -6.203 1 98.94 103 PHE A CA 1
ATOM 769 C C . PHE A 1 103 ? -0.481 -16.547 -5.43 1 98.94 103 PHE A C 1
ATOM 771 O O . PHE A 1 103 ? -0.491 -17.656 -5.992 1 98.94 103 PHE A O 1
ATOM 778 N N . SER A 1 104 ? -0.835 -16.359 -4.09 1 98.81 104 SER A N 1
ATOM 779 C CA . SER A 1 104 ? -1.299 -17.453 -3.232 1 98.81 104 SER A CA 1
ATOM 780 C C . SER A 1 104 ? -0.278 -18.578 -3.172 1 98.81 104 SER A C 1
ATOM 782 O O . SER A 1 104 ? 0.874 -18.359 -2.787 1 98.81 104 SER A O 1
ATOM 784 N N . LEU A 1 105 ? -0.511 -19.828 -3.65 1 98.81 105 LEU A N 1
ATOM 785 C CA . LEU A 1 105 ? 0.479 -20.891 -3.748 1 98.81 105 LEU A CA 1
ATOM 786 C C . LEU A 1 105 ? 1.712 -20.422 -4.512 1 98.81 105 LEU A C 1
ATOM 788 O O . LEU A 1 105 ? 2.842 -20.734 -4.125 1 98.81 105 LEU A O 1
ATOM 792 N N . GLY A 1 106 ? 1.446 -19.656 -5.539 1 98.88 106 GLY A N 1
ATOM 793 C CA . GLY A 1 106 ? 2.541 -19.078 -6.305 1 98.88 106 GLY A CA 1
ATOM 794 C C . GLY A 1 106 ? 3.426 -18.156 -5.488 1 98.88 106 GLY A C 1
ATOM 795 O O . GLY A 1 106 ? 4.605 -17.984 -5.793 1 98.88 106 GLY A O 1
ATOM 796 N N . GLY A 1 107 ? 2.834 -17.516 -4.461 1 98.94 107 GLY A N 1
ATOM 797 C CA . GLY A 1 107 ? 3.625 -16.672 -3.57 1 98.94 107 GLY A CA 1
ATOM 798 C C . GLY A 1 107 ? 4.617 -17.469 -2.734 1 98.94 107 GLY A C 1
ATOM 799 O O . GLY A 1 107 ? 5.738 -17.016 -2.502 1 98.94 107 GLY A O 1
ATOM 800 N N . TYR A 1 108 ? 4.176 -18.672 -2.211 1 98.75 108 TYR A N 1
ATOM 801 C CA . TYR A 1 108 ? 5.113 -19.562 -1.545 1 98.75 108 TYR A CA 1
ATOM 802 C C . TYR A 1 108 ? 6.266 -19.938 -2.471 1 98.75 108 TYR A C 1
ATOM 804 O O . TYR A 1 108 ? 7.434 -19.844 -2.088 1 98.75 108 TYR A O 1
ATOM 812 N N . VAL A 1 109 ? 5.922 -20.281 -3.672 1 98.81 109 VAL A N 1
ATOM 813 C CA . VAL A 1 109 ? 6.891 -20.719 -4.672 1 98.81 109 VAL A CA 1
ATOM 814 C C . VAL A 1 109 ? 7.84 -19.562 -5.008 1 98.81 109 VAL A C 1
ATOM 816 O O . VAL A 1 109 ? 9.055 -19.766 -5.062 1 98.81 109 VAL A O 1
ATOM 819 N N . ALA A 1 110 ? 7.293 -18.391 -5.199 1 98.94 110 ALA A N 1
ATOM 820 C CA . ALA A 1 110 ? 8.094 -17.219 -5.59 1 98.94 110 ALA A CA 1
ATOM 821 C C . ALA A 1 110 ? 9.117 -16.875 -4.52 1 98.94 110 ALA A C 1
ATOM 823 O O . ALA A 1 110 ? 10.25 -16.5 -4.832 1 98.94 110 ALA A O 1
ATOM 824 N N . GLN A 1 111 ? 8.719 -16.938 -3.26 1 98.75 111 GLN A N 1
ATOM 825 C CA . GLN A 1 111 ? 9.664 -16.719 -2.168 1 98.75 111 GLN A CA 1
ATOM 826 C C . GLN A 1 111 ? 10.844 -17.672 -2.264 1 98.75 111 GLN A C 1
ATOM 828 O O . GLN A 1 111 ? 12 -17.25 -2.162 1 98.75 111 GLN A O 1
ATOM 833 N N . MET A 1 112 ? 10.539 -18.922 -2.479 1 98.5 112 MET A N 1
ATOM 834 C CA . MET A 1 112 ? 11.586 -19.938 -2.508 1 98.5 112 MET A CA 1
ATOM 835 C C . MET A 1 112 ? 12.453 -19.797 -3.752 1 98.5 112 MET A C 1
ATOM 837 O O . MET A 1 112 ? 13.656 -20.078 -3.709 1 98.5 112 MET A O 1
ATOM 841 N N . VAL A 1 113 ? 11.859 -19.406 -4.887 1 98.75 113 VAL A N 1
ATOM 842 C CA . VAL A 1 113 ? 12.664 -19.109 -6.066 1 98.75 113 VAL A CA 1
ATOM 843 C C . VAL A 1 113 ? 13.664 -18 -5.746 1 98.75 113 VAL A C 1
ATOM 845 O O . VAL A 1 113 ? 14.859 -18.125 -6.035 1 98.75 113 VAL A O 1
ATOM 848 N N . ALA A 1 114 ? 13.234 -16.922 -5.164 1 98.62 114 ALA A N 1
ATOM 849 C CA . ALA A 1 114 ? 14.086 -15.781 -4.855 1 98.62 114 ALA A CA 1
ATOM 850 C C . ALA A 1 114 ? 15.195 -16.156 -3.881 1 98.62 114 ALA A C 1
ATOM 852 O O . ALA A 1 114 ? 16.328 -15.703 -4.012 1 98.62 114 ALA A O 1
ATOM 853 N N . LEU A 1 115 ? 14.867 -16.984 -2.91 1 97.81 115 LEU A N 1
ATOM 854 C CA . LEU A 1 115 ? 15.812 -17.359 -1.866 1 97.81 115 LEU A CA 1
ATOM 855 C C . LEU A 1 115 ? 16.844 -18.359 -2.398 1 97.81 115 LEU A C 1
ATOM 857 O O . LEU A 1 115 ? 17.984 -18.359 -1.958 1 97.81 115 LEU A O 1
ATOM 861 N N . ASN A 1 116 ? 16.406 -19.25 -3.352 1 96.88 116 ASN A N 1
ATOM 862 C CA . ASN A 1 116 ? 17.219 -20.406 -3.703 1 96.88 116 ASN A CA 1
ATOM 863 C C . ASN A 1 116 ? 17.938 -20.203 -5.039 1 96.88 116 ASN A C 1
ATOM 865 O O . ASN A 1 116 ? 18.875 -20.922 -5.359 1 96.88 116 ASN A O 1
ATOM 869 N N . SER A 1 117 ? 17.438 -19.297 -5.832 1 93.19 117 SER A N 1
ATOM 870 C CA . SER A 1 117 ? 18 -19.141 -7.168 1 93.19 117 SER A CA 1
ATOM 871 C C . SER A 1 117 ? 19.469 -18.75 -7.102 1 93.19 117 SER A C 1
ATOM 873 O O . SER A 1 117 ? 19.875 -17.969 -6.234 1 93.19 117 SER A O 1
ATOM 875 N N . ASP A 1 118 ? 20.266 -19.312 -7.98 1 94.62 118 ASP A N 1
ATOM 876 C CA . ASP A 1 118 ? 21.641 -18.875 -8.234 1 94.62 118 ASP A CA 1
ATOM 877 C C . ASP A 1 118 ? 21.656 -17.609 -9.086 1 94.62 118 ASP A C 1
ATOM 879 O O . ASP A 1 118 ? 21.375 -17.656 -10.289 1 94.62 118 ASP A O 1
ATOM 883 N N . PRO A 1 119 ? 22.078 -16.5 -8.469 1 95.25 119 PRO A N 1
ATOM 884 C CA . PRO A 1 119 ? 22 -15.242 -9.211 1 95.25 119 PRO A CA 1
ATOM 885 C C . PRO A 1 119 ? 22.859 -15.25 -10.477 1 95.25 119 PRO A C 1
ATOM 887 O O . PRO A 1 119 ? 22.641 -14.445 -11.383 1 95.25 119 PRO A O 1
ATOM 890 N N . SER A 1 120 ? 23.844 -16.109 -10.555 1 96.38 120 SER A N 1
ATOM 891 C CA . SER A 1 120 ? 24.656 -16.203 -11.766 1 96.38 120 SER A CA 1
ATOM 892 C C . SER A 1 120 ? 23.891 -16.859 -12.906 1 96.38 120 SER A C 1
ATOM 894 O O . SER A 1 120 ? 24.25 -16.703 -14.07 1 96.38 120 SER A O 1
ATOM 896 N N . LYS A 1 121 ? 22.844 -17.562 -12.586 1 96.5 121 LYS A N 1
ATOM 897 C CA . LYS A 1 121 ? 22 -18.203 -13.594 1 96.5 121 LYS A CA 1
ATOM 898 C C . LYS A 1 121 ? 20.719 -17.422 -13.828 1 96.5 121 LYS A C 1
ATOM 900 O O . LYS A 1 121 ? 20.391 -17.094 -14.969 1 96.5 121 LYS A O 1
ATOM 905 N N . VAL A 1 122 ? 20 -17.141 -12.773 1 96.56 122 VAL A N 1
ATOM 906 C CA . VAL A 1 122 ? 18.781 -16.344 -12.812 1 96.56 122 VAL A CA 1
ATOM 907 C C . VAL A 1 122 ? 18.766 -15.359 -11.648 1 96.56 122 VAL A C 1
ATOM 909 O O . VAL A 1 122 ? 18.719 -15.766 -10.484 1 96.56 122 VAL A O 1
ATOM 912 N N . LYS A 1 123 ? 18.812 -14.133 -11.977 1 97.94 123 LYS A N 1
ATOM 913 C CA . LYS A 1 123 ? 18.734 -13.078 -10.977 1 97.94 123 LYS A CA 1
ATOM 914 C C . LYS A 1 123 ? 17.297 -12.594 -10.805 1 97.94 123 LYS A C 1
ATOM 916 O O . LYS A 1 123 ? 16.641 -12.195 -11.781 1 97.94 123 LYS A O 1
ATOM 921 N N . ILE A 1 124 ? 16.797 -12.664 -9.602 1 98.5 124 ILE A N 1
ATOM 922 C CA . ILE A 1 124 ? 15.523 -12.047 -9.281 1 98.5 124 ILE A CA 1
ATOM 923 C C . ILE A 1 124 ? 15.742 -10.586 -8.883 1 98.5 124 ILE A C 1
ATOM 925 O O . ILE A 1 124 ? 16.375 -10.305 -7.867 1 98.5 124 ILE A O 1
ATOM 929 N N . ARG A 1 125 ? 15.164 -9.742 -9.688 1 98.25 125 ARG A N 1
ATOM 930 C CA . ARG A 1 125 ? 15.398 -8.32 -9.477 1 98.25 125 ARG A CA 1
ATOM 931 C C . ARG A 1 125 ? 14.453 -7.758 -8.422 1 98.25 125 ARG A C 1
ATOM 933 O O . ARG A 1 125 ? 14.875 -7.004 -7.543 1 98.25 125 ARG A O 1
ATOM 940 N N . ARG A 1 126 ? 13.219 -8.031 -8.508 1 98.62 126 ARG A N 1
ATOM 941 C CA . ARG A 1 126 ? 12.164 -7.633 -7.59 1 98.62 126 ARG A CA 1
ATOM 942 C C . ARG A 1 126 ? 11.148 -8.758 -7.398 1 98.62 126 ARG A C 1
ATOM 944 O O . ARG A 1 126 ? 10.953 -9.578 -8.297 1 98.62 126 ARG A O 1
ATOM 951 N N . LEU A 1 127 ? 10.57 -8.781 -6.23 1 98.88 127 LEU A N 1
ATOM 952 C CA . LEU A 1 127 ? 9.648 -9.852 -5.852 1 98.88 127 LEU A CA 1
ATOM 953 C C . LEU A 1 127 ? 8.312 -9.273 -5.402 1 98.88 127 LEU A C 1
ATOM 955 O O . LEU A 1 127 ? 8.273 -8.328 -4.605 1 98.88 127 LEU A O 1
ATOM 959 N N . ILE A 1 128 ? 7.238 -9.773 -5.977 1 98.94 128 ILE A N 1
ATOM 960 C CA . ILE A 1 128 ? 5.887 -9.391 -5.586 1 98.94 128 ILE A CA 1
ATOM 961 C C . ILE A 1 128 ? 5.156 -10.609 -5.016 1 98.94 128 ILE A C 1
ATOM 963 O O . ILE A 1 128 ? 5.039 -11.641 -5.68 1 98.94 128 ILE A O 1
ATOM 967 N N . LEU A 1 129 ? 4.723 -10.469 -3.803 1 98.94 129 LEU A N 1
ATOM 968 C CA . LEU A 1 129 ? 4.004 -11.523 -3.092 1 98.94 129 LEU A CA 1
ATOM 969 C C . LEU A 1 129 ? 2.553 -11.117 -2.85 1 98.94 129 LEU A C 1
ATOM 971 O O . LEU A 1 129 ? 2.275 -10.25 -2.018 1 98.94 129 LEU A O 1
ATOM 975 N N . ALA A 1 130 ? 1.635 -11.766 -3.564 1 98.94 130 ALA A N 1
ATOM 976 C CA . ALA A 1 130 ? 0.227 -11.375 -3.541 1 98.94 130 ALA A CA 1
ATOM 977 C C . ALA A 1 130 ? -0.632 -12.461 -2.893 1 98.94 130 ALA A C 1
ATOM 979 O O . ALA A 1 130 ? -0.652 -13.602 -3.354 1 98.94 130 ALA A O 1
ATOM 980 N N . GLY A 1 131 ? -1.391 -12.07 -1.843 1 98.81 131 GLY A N 1
ATOM 981 C CA . GLY A 1 131 ? -2.34 -12.984 -1.227 1 98.81 131 GLY A CA 1
ATOM 982 C C . GLY A 1 131 ? -1.695 -14.258 -0.715 1 98.81 131 GLY A C 1
ATOM 983 O O . GLY A 1 131 ? -2.232 -15.352 -0.906 1 98.81 131 GLY A O 1
ATOM 984 N N . THR A 1 132 ? -0.543 -14.148 -0.125 1 98.81 132 THR A N 1
ATOM 985 C CA . THR A 1 132 ? 0.211 -15.328 0.279 1 98.81 132 THR A CA 1
ATOM 986 C C . THR A 1 132 ? 0.722 -15.18 1.709 1 98.81 132 THR A C 1
ATOM 988 O O . THR A 1 132 ? 0.293 -14.281 2.438 1 98.81 132 THR A O 1
ATOM 991 N N . GLY A 1 133 ? 1.421 -16.141 2.266 1 98.19 133 GLY A N 1
ATOM 992 C CA . GLY A 1 133 ? 2.098 -16.172 3.553 1 98.19 133 GLY A CA 1
ATOM 993 C C . GLY A 1 133 ? 3.525 -16.672 3.469 1 98.19 133 GLY A C 1
ATOM 994 O O . GLY A 1 133 ? 4.164 -16.562 2.42 1 98.19 133 GLY A O 1
ATOM 995 N N . THR A 1 134 ? 4.047 -17.031 4.59 1 97.88 134 THR A N 1
ATOM 996 C CA . THR A 1 134 ? 5.379 -17.625 4.66 1 97.88 134 THR A CA 1
ATOM 997 C C . THR A 1 134 ? 5.301 -19.078 5.16 1 97.88 134 THR A C 1
ATOM 999 O O . THR A 1 134 ? 4.211 -19.578 5.441 1 97.88 134 THR A O 1
ATOM 1002 N N . SER A 1 135 ? 6.457 -19.797 5.125 1 98.06 135 SER A N 1
ATOM 1003 C CA . SER A 1 135 ? 6.496 -21.094 5.766 1 98.06 135 SER A CA 1
ATOM 1004 C C . SER A 1 135 ? 6.219 -20.984 7.262 1 98.06 135 SER A C 1
ATOM 1006 O O . SER A 1 135 ? 6.156 -19.891 7.809 1 98.06 135 SER A O 1
ATOM 1008 N N . TYR A 1 136 ? 6.062 -22.172 7.82 1 97.38 136 TYR A N 1
ATOM 1009 C CA . TYR A 1 136 ? 5.758 -22.219 9.25 1 97.38 136 TYR A CA 1
ATOM 1010 C C . TYR A 1 136 ? 6.742 -21.359 10.039 1 97.38 136 TYR A C 1
ATOM 1012 O O . TYR A 1 136 ? 7.945 -21.375 9.766 1 97.38 136 TYR A O 1
ATOM 1020 N N . GLY A 1 137 ? 6.285 -20.688 10.953 1 95.88 137 GLY A N 1
ATOM 1021 C CA . GLY A 1 137 ? 7.086 -19.906 11.883 1 95.88 137 GLY A CA 1
ATOM 1022 C C . GLY A 1 137 ? 6.258 -19.234 12.961 1 95.88 137 GLY A C 1
ATOM 1023 O O . GLY A 1 137 ? 5.027 -19.234 12.898 1 95.88 137 GLY A O 1
ATOM 1024 N N . PRO A 1 138 ? 6.945 -18.594 13.898 1 93 138 PRO A N 1
ATOM 1025 C CA . PRO A 1 138 ? 6.227 -17.859 14.945 1 93 138 PRO A CA 1
ATOM 1026 C C . PRO A 1 138 ? 5.309 -16.781 14.383 1 93 138 PRO A C 1
ATOM 1028 O O . PRO A 1 138 ? 5.648 -16.125 13.391 1 93 138 PRO A O 1
ATOM 1031 N N . LYS A 1 139 ? 4.125 -16.609 14.812 1 94.44 139 LYS A N 1
ATOM 1032 C CA . LYS A 1 139 ? 3.156 -15.547 14.531 1 94.44 139 LYS A CA 1
ATOM 1033 C C . LYS A 1 139 ? 2.422 -15.805 13.219 1 94.44 139 LYS A C 1
ATOM 1035 O O . LYS A 1 139 ? 1.602 -14.984 12.797 1 94.44 139 LYS A O 1
ATOM 1040 N N . LEU A 1 140 ? 2.871 -16.859 12.414 1 97.62 140 LEU A N 1
ATOM 1041 C CA . LEU A 1 140 ? 2.082 -17.188 11.234 1 97.62 140 LEU A CA 1
ATOM 1042 C C . LEU A 1 140 ? 0.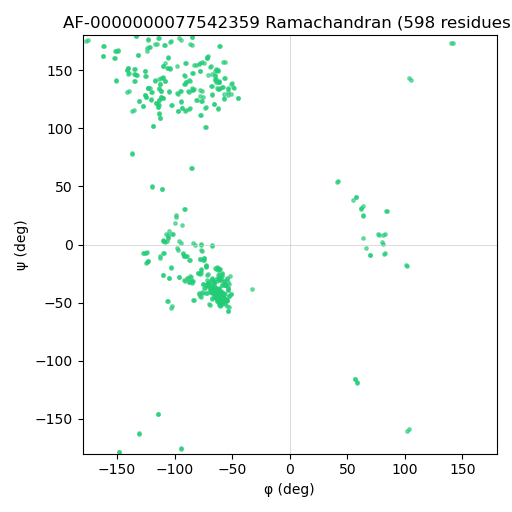64 -17.516 11.617 1 97.62 140 LEU A C 1
ATOM 1044 O O . LEU A 1 140 ? 0.394 -18.359 12.469 1 97.62 140 LEU A O 1
ATOM 1048 N N . ALA A 1 141 ? -0.257 -16.859 11.023 1 98 141 ALA A N 1
ATOM 1049 C CA . ALA A 1 141 ? -1.672 -17.062 11.32 1 98 141 ALA A CA 1
ATOM 1050 C C . ALA A 1 141 ? -2.275 -18.109 10.383 1 98 141 ALA A C 1
ATOM 1052 O O . ALA A 1 141 ? -1.9 -18.203 9.211 1 98 141 ALA A O 1
ATOM 1053 N N . THR A 1 142 ? -3.205 -18.875 10.906 1 96.31 142 THR A N 1
ATOM 1054 C CA . THR A 1 142 ? -3.992 -19.812 10.109 1 96.31 142 THR A CA 1
ATOM 1055 C C . THR A 1 142 ? -5.414 -19.297 9.914 1 96.31 142 THR A C 1
ATOM 1057 O O . THR A 1 142 ? -5.918 -18.531 10.742 1 96.31 142 THR A O 1
ATOM 1060 N N . SER A 1 143 ? -5.992 -19.703 8.82 1 97.31 143 SER A N 1
ATOM 1061 C CA . SER A 1 143 ? -7.371 -19.281 8.578 1 97.31 143 SER A CA 1
ATOM 1062 C C . SER A 1 143 ? -8.305 -19.781 9.68 1 97.31 143 SER A C 1
ATOM 1064 O O . SER A 1 143 ? -8.227 -20.938 10.086 1 97.31 143 SER A O 1
ATOM 1066 N N . PRO A 1 144 ? -9.164 -18.906 10.156 1 97.06 144 PRO A N 1
ATOM 1067 C CA . PRO A 1 144 ? -10.164 -19.375 11.117 1 97.06 144 PRO A CA 1
ATOM 1068 C C . PRO A 1 144 ? -11.289 -20.172 10.445 1 97.06 144 PRO A C 1
ATOM 1070 O O . PRO A 1 144 ? -12.109 -20.781 11.133 1 97.06 144 PRO A O 1
ATOM 1073 N N . ASN A 1 145 ? -11.352 -20.078 9.125 1 97.75 145 ASN A N 1
ATOM 1074 C CA . ASN A 1 145 ? -12.398 -20.781 8.383 1 97.75 145 ASN A CA 1
ATOM 1075 C C . ASN A 1 145 ? -12.047 -22.25 8.172 1 97.75 145 ASN A C 1
ATOM 1077 O O . ASN A 1 145 ? -11.055 -22.578 7.516 1 97.75 145 ASN A O 1
ATOM 1081 N N . GLN A 1 146 ? -12.898 -23.156 8.578 1 96.44 146 GLN A N 1
ATOM 1082 C CA . GLN A 1 146 ? -12.602 -24.578 8.625 1 96.44 146 GLN A CA 1
ATOM 1083 C C . GLN A 1 146 ? -12.961 -25.266 7.305 1 96.44 146 GLN A C 1
ATOM 1085 O O . GLN A 1 146 ? -12.578 -26.406 7.07 1 96.44 146 GLN A O 1
ATOM 1090 N N . ASP A 1 147 ? -13.641 -24.547 6.453 1 97.56 147 ASP A N 1
ATOM 1091 C CA . ASP A 1 147 ? -14.164 -25.188 5.254 1 97.56 147 ASP A CA 1
ATOM 1092 C C . ASP A 1 147 ? -13.297 -24.859 4.039 1 97.56 147 ASP A C 1
ATOM 1094 O O . ASP A 1 147 ? -13.641 -25.219 2.91 1 97.56 147 ASP A O 1
ATOM 1098 N N . VAL A 1 148 ? -12.156 -24.25 4.215 1 97.62 148 VAL A N 1
ATOM 1099 C CA . VAL A 1 148 ? -11.297 -23.859 3.102 1 97.62 148 VAL A CA 1
ATOM 1100 C C . VAL A 1 148 ? -10.961 -25.078 2.254 1 97.62 148 VAL A C 1
ATOM 1102 O O . VAL A 1 148 ? -11.125 -25.062 1.031 1 97.62 148 VAL A O 1
ATOM 1105 N N . GLY A 1 149 ? -10.477 -26.156 2.877 1 96.56 149 GLY A N 1
ATOM 1106 C CA . GLY A 1 149 ? -10.086 -27.375 2.164 1 96.56 149 GLY A CA 1
ATOM 1107 C C . GLY A 1 149 ? -11.227 -28 1.401 1 96.56 149 GLY A C 1
ATOM 1108 O O . GLY A 1 149 ? -11.062 -28.422 0.255 1 96.56 149 GLY A O 1
ATOM 1109 N N . SER A 1 150 ? -12.398 -28.062 2.043 1 97.06 150 SER A N 1
ATOM 1110 C CA . SER A 1 150 ? -13.539 -28.719 1.413 1 97.06 150 SER A CA 1
ATOM 1111 C C . SER A 1 150 ? -14.07 -27.891 0.242 1 97.06 150 SER A C 1
ATOM 1113 O O . SER A 1 150 ? -14.531 -28.453 -0.755 1 97.06 150 SER A O 1
ATOM 1115 N N . VAL A 1 151 ? -14 -26.594 0.369 1 97.94 151 VAL A N 1
ATOM 1116 C CA . VAL A 1 151 ? -14.477 -25.734 -0.703 1 97.94 151 VAL A CA 1
ATOM 1117 C C . VAL A 1 151 ? -13.484 -25.75 -1.862 1 97.94 151 VAL A C 1
ATOM 1119 O O . VAL A 1 151 ? -13.883 -25.797 -3.029 1 97.94 151 VAL A O 1
ATOM 1122 N N . ALA A 1 152 ? -12.195 -25.797 -1.573 1 96.94 152 ALA A N 1
ATOM 1123 C CA . ALA A 1 152 ? -11.156 -25.734 -2.594 1 96.94 152 ALA A CA 1
ATOM 1124 C C . ALA A 1 152 ? -10.969 -27.078 -3.277 1 96.94 152 ALA A C 1
ATOM 1126 O O . ALA A 1 152 ? -10.461 -27.156 -4.398 1 96.94 152 ALA A O 1
ATOM 1127 N N . GLY A 1 153 ? -11.328 -28.172 -2.617 1 96.94 153 GLY A N 1
ATOM 1128 C CA . GLY A 1 153 ? -11.031 -29.516 -3.086 1 96.94 153 GLY A CA 1
ATOM 1129 C C . GLY A 1 153 ? -12.203 -30.172 -3.797 1 96.94 153 GLY A C 1
ATOM 1130 O O . GLY A 1 153 ? -12.289 -31.391 -3.867 1 96.94 153 GLY A O 1
ATOM 1131 N N . VAL A 1 154 ? -13.102 -29.359 -4.359 1 96.62 154 VAL A N 1
ATOM 1132 C CA . VAL A 1 154 ? -14.289 -29.906 -4.996 1 96.62 154 VAL A CA 1
ATOM 1133 C C . VAL A 1 154 ? -13.93 -30.5 -6.352 1 96.62 154 VAL A C 1
ATOM 1135 O O . VAL A 1 154 ? -12.922 -30.125 -6.957 1 96.62 154 VAL A O 1
ATOM 1138 N N . GLN A 1 155 ? -14.711 -31.391 -6.82 1 96.5 155 GLN A N 1
ATOM 1139 C CA . GLN A 1 155 ? -14.508 -32.031 -8.109 1 96.5 155 GLN A CA 1
ATOM 1140 C C . GLN A 1 155 ? -14.688 -31.062 -9.258 1 96.5 155 GLN A C 1
ATOM 1142 O O . GLN A 1 155 ? -13.867 -31.016 -10.18 1 96.5 155 GLN A O 1
ATOM 1147 N N . ASP A 1 156 ? -15.805 -30.297 -9.164 1 95.44 156 ASP A N 1
ATOM 1148 C CA . ASP A 1 156 ? -16.109 -29.312 -10.195 1 95.44 156 ASP A CA 1
ATOM 1149 C C . ASP A 1 156 ? -16.031 -27.891 -9.656 1 95.44 156 ASP A C 1
ATOM 1151 O O . ASP A 1 156 ? -16.844 -27.484 -8.828 1 95.44 156 ASP A O 1
ATOM 1155 N N . VAL A 1 157 ? -15.07 -27.203 -10.164 1 96.25 157 VAL A N 1
ATOM 1156 C CA . VAL A 1 157 ? -14.867 -25.812 -9.758 1 96.25 157 VAL A CA 1
ATOM 1157 C C . VAL A 1 157 ? -15.906 -24.922 -10.438 1 96.25 157 VAL A C 1
ATOM 1159 O O . VAL A 1 157 ? -16.047 -24.938 -11.664 1 96.25 157 VAL A O 1
ATOM 1162 N N . THR A 1 158 ? -16.672 -24.188 -9.711 1 97.12 158 THR A N 1
ATOM 1163 C CA . THR A 1 158 ? -17.641 -23.219 -10.211 1 97.12 158 THR A CA 1
ATOM 1164 C C . THR A 1 158 ? -17.375 -21.828 -9.641 1 97.12 158 THR A C 1
ATOM 1166 O O . THR A 1 158 ? -16.453 -21.656 -8.844 1 97.12 158 THR A O 1
ATOM 1169 N N . ILE A 1 159 ? -18.156 -20.891 -10.109 1 98.19 159 ILE A N 1
ATOM 1170 C CA . ILE A 1 159 ? -18 -19.516 -9.625 1 98.19 159 ILE A CA 1
ATOM 1171 C C . ILE A 1 159 ? -18.234 -19.484 -8.117 1 98.19 159 ILE A C 1
ATOM 1173 O O . ILE A 1 159 ? -17.656 -18.656 -7.41 1 98.19 159 ILE A O 1
ATOM 1177 N N . ASP A 1 160 ? -19.062 -20.359 -7.602 1 97.94 160 ASP A N 1
ATOM 1178 C CA . ASP A 1 160 ? -19.391 -20.375 -6.176 1 97.94 160 ASP A CA 1
ATOM 1179 C C . ASP A 1 160 ? -18.156 -20.719 -5.34 1 97.94 160 ASP A C 1
ATOM 1181 O O . ASP A 1 160 ? -18.016 -20.234 -4.219 1 97.94 160 ASP A O 1
ATOM 1185 N N . THR A 1 161 ? -17.297 -21.625 -5.844 1 98.06 161 THR A N 1
ATOM 1186 C CA . THR A 1 161 ? -16.016 -21.922 -5.203 1 98.06 161 THR A CA 1
ATOM 1187 C C . THR A 1 161 ? -15.234 -20.641 -4.961 1 98.06 161 THR A C 1
ATOM 1189 O O . THR A 1 161 ? -14.758 -20.391 -3.852 1 98.06 161 THR A O 1
ATOM 1192 N N . PHE A 1 162 ? -15.188 -19.766 -5.938 1 98.19 162 PHE A N 1
ATOM 1193 C CA . PHE A 1 162 ? -14.352 -18.578 -5.875 1 98.19 162 PHE A CA 1
ATOM 1194 C C . PHE A 1 162 ? -15.07 -17.453 -5.133 1 98.19 162 PHE A C 1
ATOM 1196 O O . PHE A 1 162 ? -14.43 -16.641 -4.465 1 98.19 162 PHE A O 1
ATOM 1203 N N . LYS A 1 163 ? -16.453 -17.391 -5.234 1 98.5 163 LYS A N 1
ATOM 1204 C CA . LYS A 1 163 ? -17.188 -16.438 -4.41 1 98.5 163 LYS A CA 1
ATOM 1205 C C . LYS A 1 163 ? -16.875 -16.641 -2.928 1 98.5 163 LYS A C 1
ATOM 1207 O O . LYS A 1 163 ? -16.781 -15.672 -2.168 1 98.5 163 LYS A O 1
ATOM 1212 N N . THR A 1 164 ? -16.672 -17.891 -2.545 1 98.38 164 THR A N 1
ATOM 1213 C CA . THR A 1 164 ? -16.375 -18.203 -1.152 1 98.38 164 THR A CA 1
ATOM 1214 C C . THR A 1 164 ? -14.906 -17.891 -0.834 1 98.38 164 THR A C 1
ATOM 1216 O O . THR A 1 164 ? -14.617 -17.203 0.153 1 98.38 164 THR A O 1
ATOM 1219 N N . LEU A 1 165 ? -14 -18.25 -1.662 1 98.62 165 LEU A N 1
ATOM 1220 C CA . LEU A 1 165 ? -12.586 -18.281 -1.317 1 98.62 165 LEU A CA 1
ATOM 1221 C C . LEU A 1 165 ? -11.914 -16.953 -1.662 1 98.62 165 LEU A C 1
ATOM 1223 O O . LEU A 1 165 ? -10.953 -16.547 -0.999 1 98.62 165 LEU A O 1
ATOM 1227 N N . PHE A 1 166 ? -12.398 -16.219 -2.738 1 98.75 166 PHE A N 1
ATOM 1228 C CA . PHE A 1 166 ? -11.609 -15.133 -3.307 1 98.75 166 PHE A CA 1
ATOM 1229 C C . PHE A 1 166 ? -12.242 -13.781 -2.996 1 98.75 166 PHE A C 1
ATOM 1231 O O . PHE A 1 166 ? -11.547 -12.766 -2.912 1 98.75 166 PHE A O 1
ATOM 1238 N N . PHE A 1 167 ? -13.555 -13.742 -2.793 1 98.75 167 PHE A N 1
ATOM 1239 C CA . PHE A 1 167 ? -14.227 -12.453 -2.764 1 98.75 167 PHE A CA 1
ATOM 1240 C C . PHE A 1 167 ? -15.031 -12.289 -1.48 1 98.75 167 PHE A C 1
ATOM 1242 O O . PHE A 1 167 ? -15.484 -13.273 -0.896 1 98.75 167 PHE A O 1
ATOM 1249 N N . PRO A 1 168 ? -15.148 -11.008 -1.026 1 97.56 168 PRO A N 1
ATOM 1250 C CA . PRO A 1 168 ? -16 -10.805 0.143 1 97.56 168 PRO A CA 1
ATOM 1251 C C . PRO A 1 168 ? -17.469 -11.172 -0.124 1 97.56 168 PRO A C 1
ATOM 1253 O O . PRO A 1 168 ? -17.938 -11.047 -1.257 1 97.56 168 PRO A O 1
ATOM 1256 N N . LYS A 1 169 ? -18.125 -11.602 0.951 1 96.62 169 LYS A N 1
ATOM 1257 C CA . LYS A 1 169 ? -19.5 -12.047 0.848 1 96.62 169 LYS A CA 1
ATOM 1258 C C . LYS A 1 169 ? -20.469 -10.875 0.959 1 96.62 169 LYS A C 1
ATOM 1260 O O . LYS A 1 169 ? -21.266 -10.805 1.898 1 96.62 169 LYS A O 1
ATOM 1265 N N . ASN A 1 170 ? -20.469 -9.992 0.035 1 96.38 170 ASN A N 1
ATOM 1266 C CA . ASN A 1 170 ? -21.344 -8.828 -0.098 1 96.38 170 ASN A CA 1
ATOM 1267 C C . ASN A 1 170 ? -21.594 -8.484 -1.562 1 96.38 170 ASN A C 1
ATOM 1269 O O . ASN A 1 170 ? -21.141 -9.195 -2.461 1 96.38 170 ASN A O 1
ATOM 1273 N N . HIS A 1 171 ? -22.328 -7.453 -1.812 1 97 171 HIS A N 1
ATOM 1274 C CA . HIS A 1 171 ? -22.75 -7.086 -3.158 1 97 171 HIS A CA 1
ATOM 1275 C C . HIS A 1 171 ? -21.562 -6.762 -4.043 1 97 171 HIS A C 1
ATOM 1277 O O . HIS A 1 171 ? -21.5 -7.184 -5.199 1 97 171 HIS A O 1
ATOM 1283 N N . GLU A 1 172 ? -20.594 -6.055 -3.49 1 96.19 172 GLU A N 1
ATOM 1284 C CA . GLU A 1 172 ? -19.406 -5.672 -4.25 1 96.19 172 GLU A CA 1
ATOM 1285 C C . GLU A 1 172 ? -18.562 -6.898 -4.609 1 96.19 172 GLU A C 1
ATOM 1287 O O . GLU A 1 172 ? -18.047 -6.992 -5.719 1 96.19 172 GLU A O 1
ATOM 1292 N N . GLY A 1 173 ? -18.438 -7.797 -3.639 1 97.69 173 GLY A N 1
ATOM 1293 C CA . GLY A 1 173 ? -17.719 -9.031 -3.881 1 97.69 173 GLY A CA 1
ATOM 1294 C C . GLY A 1 173 ? -18.359 -9.906 -4.941 1 97.69 173 GLY A C 1
ATOM 1295 O O . GLY A 1 173 ? -17.656 -10.469 -5.793 1 97.69 173 GLY A O 1
ATOM 1296 N N . ASP A 1 174 ? -19.688 -10.023 -4.918 1 98.38 174 ASP A N 1
ATOM 1297 C CA . ASP A 1 174 ? -20.406 -10.812 -5.918 1 98.38 174 ASP A CA 1
ATOM 1298 C C . ASP A 1 174 ? -20.219 -10.234 -7.316 1 98.38 174 ASP A C 1
ATOM 1300 O O . ASP A 1 174 ? -19.969 -10.969 -8.273 1 98.38 174 ASP A O 1
ATOM 1304 N N . ALA A 1 175 ? -20.312 -8.969 -7.402 1 98.5 175 ALA A N 1
ATOM 1305 C CA . ALA A 1 175 ? -20.141 -8.305 -8.688 1 98.5 175 ALA A CA 1
ATOM 1306 C C . ALA A 1 175 ? -18.719 -8.508 -9.227 1 98.5 175 ALA A C 1
ATOM 1308 O O . ALA A 1 175 ? -18.531 -8.758 -10.422 1 98.5 175 ALA A O 1
ATOM 1309 N N . ALA A 1 176 ? -17.766 -8.391 -8.352 1 98.5 176 ALA A N 1
ATOM 1310 C CA . ALA A 1 176 ? -16.359 -8.594 -8.742 1 98.5 176 ALA A CA 1
ATOM 1311 C C . ALA A 1 176 ? -16.141 -10.031 -9.211 1 98.5 176 ALA A C 1
ATOM 1313 O O . ALA A 1 176 ? -15.445 -10.258 -10.211 1 98.5 176 ALA A O 1
ATOM 1314 N N . ALA A 1 177 ? -16.688 -10.969 -8.492 1 98.75 177 ALA A N 1
ATOM 1315 C CA . ALA A 1 177 ? -16.547 -12.375 -8.852 1 98.75 177 ALA A CA 1
ATOM 1316 C C . ALA A 1 177 ? -17.141 -12.641 -10.242 1 98.75 177 ALA A C 1
ATOM 1318 O O . ALA A 1 177 ? -16.516 -13.32 -11.062 1 98.75 177 ALA A O 1
ATOM 1319 N N . GLU A 1 178 ? -18.297 -12.102 -10.508 1 98.81 178 GLU A N 1
ATOM 1320 C CA . GLU A 1 178 ? -18.969 -12.305 -11.789 1 98.81 178 GLU A CA 1
ATOM 1321 C C . GLU A 1 178 ? -18.172 -11.688 -12.938 1 98.81 178 GLU A C 1
ATOM 1323 O O . GLU A 1 178 ? -18.047 -12.289 -14.008 1 98.81 178 GLU A O 1
ATOM 1328 N N . SER A 1 179 ? -17.656 -10.484 -12.703 1 98.75 179 SER A N 1
ATOM 1329 C CA . SER A 1 179 ? -16.844 -9.812 -13.711 1 98.75 179 SER A CA 1
ATOM 1330 C C . SER A 1 179 ? -15.57 -10.594 -14 1 98.75 179 SER A C 1
ATOM 1332 O O . SER A 1 179 ? -15.203 -10.789 -15.164 1 98.75 179 SER A O 1
ATOM 1334 N N . TRP A 1 180 ? -14.945 -10.992 -12.961 1 98.75 180 TRP A N 1
ATOM 1335 C CA . TRP A 1 180 ? -13.711 -11.758 -13.086 1 98.75 180 TRP A CA 1
ATOM 1336 C C . TRP A 1 180 ? -13.969 -13.086 -13.797 1 98.75 180 TRP A C 1
ATOM 1338 O O . TRP A 1 180 ? -13.227 -13.469 -14.703 1 98.75 180 TRP A O 1
ATOM 1348 N N . TRP A 1 181 ? -14.992 -13.773 -13.398 1 98.69 181 TRP A N 1
ATOM 1349 C CA . TRP A 1 181 ? -15.336 -15.07 -13.961 1 98.69 181 TRP A CA 1
ATOM 1350 C C . TRP A 1 181 ? -15.594 -14.969 -15.461 1 98.69 181 TRP A C 1
ATOM 1352 O O . TRP A 1 181 ? -15.172 -15.828 -16.234 1 98.69 181 TRP A O 1
ATOM 1362 N N . SER A 1 182 ? -16.266 -13.906 -15.82 1 98.56 182 SER A N 1
ATOM 1363 C CA . SER A 1 182 ? -16.5 -13.672 -17.234 1 98.56 182 SER A CA 1
ATOM 1364 C C . SER A 1 182 ? -15.203 -13.445 -18 1 98.56 182 SER A C 1
ATOM 1366 O O . SER A 1 182 ? -15.008 -14 -19.078 1 98.56 182 SER A O 1
ATOM 1368 N N . ARG A 1 183 ? -14.273 -12.727 -17.422 1 98.5 183 ARG A N 1
ATOM 1369 C CA . ARG A 1 183 ? -13.023 -12.367 -18.094 1 98.5 183 ARG A CA 1
ATOM 1370 C C . ARG A 1 183 ? -12.141 -13.594 -18.297 1 98.5 183 ARG A C 1
ATOM 1372 O O . ARG A 1 183 ? -11.508 -13.75 -19.344 1 98.5 183 ARG A O 1
ATOM 1379 N N . ILE A 1 184 ? -12.133 -14.492 -17.312 1 97.88 184 ILE A N 1
ATOM 1380 C CA . ILE A 1 184 ? -11.195 -15.602 -17.406 1 97.88 184 ILE A CA 1
ATOM 1381 C C . ILE A 1 184 ? -11.711 -16.641 -18.406 1 97.88 184 ILE A C 1
ATOM 1383 O O . ILE A 1 184 ? -11 -17.578 -18.75 1 97.88 184 ILE A O 1
ATOM 1387 N N . HIS A 1 185 ? -12.883 -16.438 -18.906 1 97.31 185 HIS A N 1
ATOM 1388 C CA . HIS A 1 185 ? -13.438 -17.344 -19.906 1 97.31 185 HIS A CA 1
ATOM 1389 C C . HIS A 1 185 ? -13.453 -16.703 -21.281 1 97.31 185 HIS A C 1
ATOM 1391 O O . HIS A 1 185 ? -14.023 -17.25 -22.234 1 97.31 185 HIS A O 1
ATOM 1397 N N . GLU A 1 186 ? -12.82 -15.57 -21.359 1 97.56 186 GLU A N 1
ATOM 1398 C CA . GLU A 1 186 ? -12.719 -14.906 -22.656 1 97.56 186 GLU A CA 1
ATOM 1399 C C . GLU A 1 186 ? -11.766 -15.656 -23.594 1 97.56 186 GLU A C 1
ATOM 1401 O O . GLU A 1 186 ? -11.891 -15.57 -24.812 1 97.56 186 GLU A O 1
ATOM 1406 N N . ARG A 1 187 ? -10.75 -16.281 -23.047 1 96.31 187 ARG A N 1
ATOM 1407 C CA . ARG A 1 187 ? -9.875 -17.109 -23.859 1 96.31 187 ARG A CA 1
ATOM 1408 C C . ARG A 1 187 ? -10.531 -18.438 -24.219 1 96.31 187 ARG A C 1
ATOM 1410 O O . ARG A 1 187 ? -11.078 -19.109 -23.344 1 96.31 187 ARG A O 1
ATOM 1417 N N . SER A 1 188 ? -10.57 -18.75 -25.422 1 94.94 188 SER A N 1
ATOM 1418 C CA . SER A 1 188 ? -11.156 -19.969 -25.953 1 94.94 188 SER A CA 1
ATOM 1419 C C . SER A 1 188 ? -10.43 -20.422 -27.219 1 94.94 188 SER A C 1
ATOM 1421 O O . SER A 1 188 ? -9.578 -19.703 -27.734 1 94.94 188 SER A O 1
ATOM 1423 N N . ALA A 1 189 ? -10.758 -21.656 -27.547 1 94.56 189 ALA A N 1
ATOM 1424 C CA . ALA A 1 189 ? -10.18 -22.141 -28.797 1 94.56 189 ALA A CA 1
ATOM 1425 C C . ALA A 1 189 ? -10.469 -21.172 -29.938 1 94.56 189 ALA A C 1
ATOM 1427 O O . ALA A 1 189 ? -9.641 -21.016 -30.844 1 94.56 189 ALA A O 1
ATOM 1428 N N . ALA A 1 190 ? -11.516 -20.531 -30 1 94.69 190 ALA A N 1
ATOM 1429 C CA . ALA A 1 190 ? -11.906 -19.609 -31.047 1 94.69 190 ALA A CA 1
ATOM 1430 C C . ALA A 1 190 ? -11.023 -18.359 -31.047 1 94.69 190 ALA A C 1
ATOM 1432 O O . ALA A 1 190 ? -10.719 -17.812 -32.125 1 94.69 190 ALA A O 1
ATOM 1433 N N . THR A 1 191 ? -10.609 -17.938 -29.828 1 93.81 191 THR A N 1
ATOM 1434 C CA . THR A 1 191 ? -9.875 -16.688 -29.734 1 93.81 191 THR A CA 1
ATOM 1435 C C . THR A 1 191 ? -8.375 -16.906 -29.922 1 93.81 191 THR A C 1
ATOM 1437 O O . THR A 1 191 ? -7.668 -16.031 -30.422 1 93.81 191 THR A O 1
ATOM 1440 N N . CYS A 1 192 ? -7.875 -18.062 -29.484 1 93.44 192 CYS A N 1
ATOM 1441 C CA . CYS A 1 192 ? -6.426 -18.234 -29.516 1 93.44 192 CYS A CA 1
ATOM 1442 C C . CYS A 1 192 ? -6.023 -19.297 -30.531 1 93.44 192 CYS A C 1
ATOM 1444 O O . CYS A 1 192 ? -4.84 -19.438 -30.859 1 93.44 192 CYS A O 1
ATOM 1446 N N . GLY A 1 193 ? -6.961 -20.047 -31.078 1 93.75 193 GLY A N 1
ATOM 1447 C CA . GLY A 1 193 ? -6.688 -21.047 -32.094 1 93.75 193 GLY A CA 1
ATOM 1448 C C . GLY A 1 193 ? -6.074 -22.312 -31.531 1 93.75 193 GLY A C 1
ATOM 1449 O O . GLY A 1 193 ? -5.48 -23.109 -32.281 1 93.75 193 GLY A O 1
ATOM 1450 N N . GLN A 1 194 ? -6.02 -22.469 -30.219 1 95 194 GLN A N 1
ATOM 1451 C CA . GLN A 1 194 ? -5.469 -23.625 -29.516 1 95 194 GLN A CA 1
ATOM 1452 C C . GLN A 1 194 ? -6.418 -24.109 -28.438 1 95 194 GLN A C 1
ATOM 1454 O O . GLN A 1 194 ? -7.375 -23.422 -28.078 1 95 194 GLN A O 1
ATOM 1459 N N . GLU A 1 195 ? -6.188 -25.297 -28.016 1 92.44 195 GLU A N 1
ATOM 1460 C CA . GLU A 1 195 ? -6.945 -25.781 -26.859 1 92.44 195 GLU A CA 1
ATOM 1461 C C . GLU A 1 195 ? -6.617 -24.984 -25.609 1 92.44 195 GLU A C 1
ATOM 1463 O O . GLU A 1 195 ? -5.473 -24.562 -25.422 1 92.44 195 GLU A O 1
ATOM 1468 N N . VAL A 1 196 ? -7.617 -24.797 -24.781 1 95.94 196 VAL A N 1
ATOM 1469 C CA . VAL A 1 196 ? -7.438 -24.094 -23.531 1 95.94 196 VAL A CA 1
ATOM 1470 C C . VAL A 1 196 ? -7.551 -25.062 -22.359 1 95.94 196 VAL A C 1
ATOM 1472 O O . VAL A 1 196 ? -8.328 -26.031 -22.422 1 95.94 196 VAL A O 1
ATOM 1475 N N . SER A 1 197 ? -6.789 -24.844 -21.391 1 95.62 197 SER A N 1
ATOM 1476 C CA . SER A 1 197 ? -6.781 -25.75 -20.234 1 95.62 197 SER A CA 1
ATOM 1477 C C . SER A 1 197 ? -7.926 -25.438 -19.281 1 95.62 197 SER A C 1
ATOM 1479 O O . SER A 1 197 ? -8.438 -24.312 -19.266 1 95.62 197 SER A O 1
ATOM 1481 N N . GLN A 1 198 ? -8.352 -26.453 -18.516 1 95.31 198 GLN A N 1
ATOM 1482 C CA . GLN A 1 198 ? -9.227 -26.297 -17.359 1 95.31 198 GLN A CA 1
ATOM 1483 C C . GLN A 1 198 ? -8.422 -26.203 -16.062 1 95.31 198 GLN A C 1
ATOM 1485 O O . GLN A 1 198 ? -7.191 -26.172 -16.094 1 95.31 198 GLN A O 1
ATOM 1490 N N . TRP A 1 199 ? -9.133 -26.141 -14.953 1 97.75 199 TRP A N 1
ATOM 1491 C CA . TRP A 1 199 ? -8.477 -26.156 -13.648 1 97.75 199 TRP A CA 1
ATOM 1492 C C . TRP A 1 199 ? -7.75 -27.484 -13.414 1 97.75 199 TRP A C 1
ATOM 1494 O O . TRP A 1 199 ? -8.148 -28.516 -13.945 1 97.75 199 TRP A O 1
ATOM 1504 N N . LEU A 1 200 ? -6.668 -27.484 -12.633 1 98.19 200 LEU A N 1
ATOM 1505 C CA . LEU A 1 200 ? -5.957 -28.719 -12.273 1 98.19 200 LEU A CA 1
ATOM 1506 C C . LEU A 1 200 ? -6.91 -29.734 -11.672 1 98.19 200 LEU A C 1
ATOM 1508 O O . LEU A 1 200 ? -7.695 -29.406 -10.781 1 98.19 200 LEU A O 1
ATOM 1512 N N . SER A 1 201 ? -6.852 -30.938 -12.156 1 97.75 201 SER A N 1
ATOM 1513 C CA . SER A 1 201 ? -7.641 -32.062 -11.688 1 97.75 201 SER A CA 1
ATOM 1514 C C . SER A 1 201 ? -9.133 -31.812 -11.875 1 97.75 201 SER A C 1
ATOM 1516 O O . SER A 1 201 ? -9.945 -32.156 -11.008 1 97.75 201 SER A O 1
ATOM 1518 N N . HIS A 1 202 ? -9.422 -31.062 -12.93 1 95.5 202 HIS A N 1
ATOM 1519 C CA . HIS A 1 202 ? -10.82 -30.812 -13.258 1 95.5 202 HIS A CA 1
ATOM 1520 C C . HIS A 1 202 ? -11.602 -32.094 -13.391 1 95.5 202 HIS A C 1
ATOM 1522 O O . HIS A 1 202 ? -11.172 -33.031 -14.086 1 95.5 202 HIS A O 1
ATOM 1528 N N . GLY A 1 203 ? -12.711 -32.156 -12.703 1 95.44 203 GLY A N 1
ATOM 1529 C CA . GLY A 1 203 ? -13.531 -33.344 -12.734 1 95.44 203 GLY A CA 1
ATOM 1530 C C . GLY A 1 203 ? -12.828 -34.562 -12.156 1 95.44 203 GLY A C 1
ATOM 1531 O O . GLY A 1 203 ? -13.305 -35.688 -12.289 1 95.44 203 GLY A O 1
ATOM 1532 N N . PHE A 1 204 ? -11.617 -34.469 -11.578 1 95.56 204 PHE A N 1
ATOM 1533 C CA . PHE A 1 204 ? -10.727 -35.469 -11.008 1 95.56 204 PHE A CA 1
ATOM 1534 C C . PHE A 1 204 ? -10.289 -36.469 -12.07 1 95.56 204 PHE A C 1
ATOM 1536 O O . PHE A 1 204 ? -10.156 -37.656 -11.781 1 95.56 204 PHE A O 1
ATOM 1543 N N . LYS A 1 205 ? -10.234 -35.969 -13.211 1 93.12 205 LYS A N 1
ATOM 1544 C CA . LYS A 1 205 ? -9.836 -36.812 -14.352 1 93.12 205 LYS A CA 1
ATOM 1545 C C . LYS A 1 205 ? -8.531 -37.531 -14.07 1 93.12 205 LYS A C 1
ATOM 1547 O O . LYS A 1 205 ? -8.305 -38.625 -14.602 1 93.12 205 LYS A O 1
ATOM 1552 N N . ASP A 1 206 ? -7.703 -37.031 -13.281 1 95.5 206 ASP A N 1
ATOM 1553 C CA . ASP A 1 206 ? -6.438 -37.656 -12.875 1 95.5 206 ASP A CA 1
ATOM 1554 C C . ASP A 1 206 ? -6.562 -38.312 -11.516 1 95.5 206 ASP A C 1
ATOM 1556 O O . ASP A 1 206 ? -5.566 -38.5 -10.812 1 95.5 206 ASP A O 1
ATOM 1560 N N . HIS A 1 207 ? -7.773 -38.562 -11.086 1 96.56 207 HIS A N 1
ATOM 1561 C CA . HIS A 1 207 ? -8.094 -39.188 -9.805 1 96.56 207 HIS A CA 1
ATOM 1562 C C . HIS A 1 207 ? -7.645 -38.312 -8.641 1 96.56 207 HIS A C 1
ATOM 1564 O O . HIS A 1 207 ? -7.246 -38.812 -7.594 1 96.56 207 HIS A O 1
ATOM 1570 N N . GLY A 1 208 ? -7.555 -37.031 -8.883 1 97.06 208 GLY A N 1
ATOM 1571 C CA . GLY A 1 208 ? -7.254 -36.062 -7.832 1 97.06 208 GLY A CA 1
ATOM 1572 C C . GLY A 1 208 ? -5.777 -35.969 -7.508 1 97.06 208 GLY A C 1
ATOM 1573 O O . GLY A 1 208 ? -5.387 -35.312 -6.539 1 97.06 208 GLY A O 1
ATOM 1574 N N . LYS A 1 209 ? -4.977 -36.625 -8.305 1 97.81 209 LYS A N 1
ATOM 1575 C CA . LYS A 1 209 ? -3.551 -36.719 -8.016 1 97.81 209 LYS A CA 1
ATOM 1576 C C . LYS A 1 209 ? -2.914 -35.344 -8 1 97.81 209 LYS A C 1
ATOM 1578 O O . LYS A 1 209 ? -2.15 -35 -7.09 1 97.81 209 LYS A O 1
ATOM 1583 N N . GLY A 1 210 ? -3.127 -34.531 -9.016 1 98 210 GLY A N 1
ATOM 1584 C CA . GLY A 1 210 ? -2.57 -33.188 -9.07 1 98 210 GLY A CA 1
ATOM 1585 C C . GLY A 1 210 ? -3.023 -32.312 -7.93 1 98 210 GLY A C 1
ATOM 1586 O O . GLY A 1 210 ? -2.213 -31.609 -7.316 1 98 210 GLY A O 1
ATOM 1587 N N . LEU A 1 211 ? -4.328 -32.344 -7.68 1 98 211 LEU A N 1
ATOM 1588 C CA . LEU A 1 211 ? -4.914 -31.594 -6.57 1 98 211 LEU A CA 1
ATOM 1589 C C . LEU A 1 211 ? -4.23 -31.953 -5.254 1 98 211 LEU A C 1
ATOM 1591 O O . LEU A 1 211 ? -3.854 -31.062 -4.488 1 98 211 LEU A 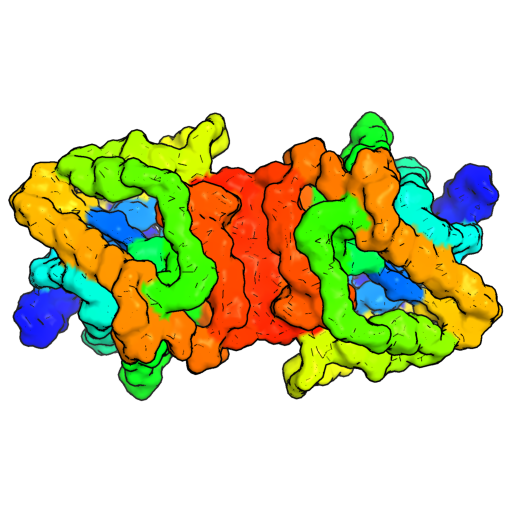O 1
ATOM 1595 N N . LEU A 1 212 ? -4.074 -33.219 -4.996 1 98 212 LEU A N 1
ATOM 1596 C CA . LEU A 1 212 ? -3.453 -33.656 -3.758 1 98 212 LEU A CA 1
ATOM 1597 C C . LEU A 1 212 ? -2 -33.219 -3.678 1 98 212 LEU A C 1
ATOM 1599 O O . LEU A 1 212 ? -1.501 -32.906 -2.592 1 98 212 LEU A O 1
ATOM 1603 N N . GLY A 1 213 ? -1.311 -33.281 -4.758 1 98.5 213 GLY A N 1
ATOM 1604 C CA . GLY A 1 213 ? 0.055 -32.781 -4.789 1 98.5 213 GLY A CA 1
ATOM 1605 C C . GLY A 1 213 ? 0.177 -31.328 -4.309 1 98.5 213 GLY A C 1
ATOM 1606 O O . GLY A 1 213 ? 1.009 -31.031 -3.449 1 98.5 213 GLY A O 1
ATOM 1607 N N . GLN A 1 214 ? -0.633 -30.438 -4.773 1 98.62 214 GLN A N 1
ATOM 1608 C CA . GLN A 1 214 ? -0.568 -29.031 -4.391 1 98.62 214 GLN A CA 1
ATOM 1609 C C . GLN A 1 214 ? -1.06 -28.828 -2.963 1 98.62 214 GLN A C 1
ATOM 1611 O O . GLN A 1 214 ? -0.558 -27.953 -2.248 1 98.62 214 GLN A O 1
ATOM 1616 N N . VAL A 1 215 ? -2.076 -29.641 -2.549 1 98.12 215 VAL A N 1
ATOM 1617 C CA . VAL A 1 215 ? -2.512 -29.578 -1.157 1 98.12 215 VAL A CA 1
ATOM 1618 C C . VAL A 1 215 ? -1.333 -29.891 -0.236 1 98.12 215 VAL A C 1
ATOM 1620 O O . VAL A 1 215 ? -1.118 -29.203 0.761 1 98.12 215 VAL A O 1
ATOM 1623 N N . MET A 1 216 ? -0.593 -30.906 -0.604 1 97.81 216 MET A N 1
ATOM 1624 C CA . MET A 1 216 ? 0.557 -31.312 0.203 1 97.81 216 MET A CA 1
ATOM 1625 C C . MET A 1 216 ? 1.602 -30.203 0.243 1 97.81 216 MET A C 1
ATOM 1627 O O . MET A 1 216 ? 2.223 -29.969 1.281 1 97.81 216 MET A O 1
ATOM 1631 N N . GLN A 1 217 ? 1.832 -29.484 -0.861 1 97.75 217 GLN A N 1
ATOM 1632 C CA . GLN A 1 217 ? 2.752 -28.344 -0.883 1 97.75 217 GLN A CA 1
ATOM 1633 C C . GLN A 1 217 ? 2.402 -27.344 0.204 1 97.75 217 GLN A C 1
ATOM 1635 O O . GLN A 1 217 ? 3.225 -27.047 1.075 1 97.75 217 GLN A O 1
ATOM 1640 N N . GLY A 1 218 ? 1.152 -26.859 0.148 1 96.88 218 GLY A N 1
ATOM 1641 C CA . GLY A 1 218 ? 0.716 -25.828 1.075 1 96.88 218 GLY A CA 1
ATOM 1642 C C . GLY A 1 218 ? 0.732 -26.281 2.523 1 96.88 218 GLY A C 1
ATOM 1643 O O . GLY A 1 218 ? 1.218 -25.562 3.398 1 96.88 218 GLY A O 1
ATOM 1644 N N . ARG A 1 219 ? 0.205 -27.469 2.715 1 95.81 219 ARG A N 1
ATOM 1645 C CA . ARG A 1 219 ? 0.102 -28 4.07 1 95.81 219 ARG A CA 1
ATOM 1646 C C . ARG A 1 219 ? 1.48 -28.141 4.707 1 95.81 219 ARG A C 1
ATOM 1648 O O . ARG A 1 219 ? 1.722 -27.641 5.809 1 95.81 219 ARG A O 1
ATOM 1655 N N . ASN A 1 220 ? 2.365 -28.812 4.023 1 95.5 220 ASN A N 1
ATOM 1656 C CA . ASN A 1 220 ? 3.697 -29.047 4.574 1 95.5 220 ASN A CA 1
ATOM 1657 C C . ASN A 1 220 ? 4.445 -27.734 4.805 1 95.5 220 ASN A C 1
ATOM 1659 O O . ASN A 1 220 ? 5.141 -27.578 5.809 1 95.5 220 ASN A O 1
ATOM 1663 N N . PHE A 1 221 ? 4.328 -26.812 3.939 1 97.62 221 PHE A N 1
ATOM 1664 C CA . PHE A 1 221 ? 5.047 -25.547 3.988 1 97.62 221 PHE A CA 1
ATOM 1665 C C . PHE A 1 221 ? 4.605 -24.719 5.191 1 97.62 221 PHE A C 1
ATOM 1667 O O . PHE A 1 221 ? 5.43 -24.062 5.832 1 97.62 221 PHE A O 1
ATOM 1674 N N . THR A 1 222 ? 3.342 -24.797 5.613 1 97.44 222 THR A N 1
ATOM 1675 C CA . THR A 1 222 ? 2.793 -23.828 6.562 1 97.44 222 THR A CA 1
ATOM 1676 C C . THR A 1 222 ? 2.551 -24.484 7.918 1 97.44 222 THR A C 1
ATOM 1678 O O . THR A 1 222 ? 2.211 -23.812 8.891 1 97.44 222 THR A O 1
ATOM 1681 N N . THR A 1 223 ? 2.717 -25.812 8.023 1 95.56 223 THR A N 1
ATOM 1682 C CA . THR A 1 223 ? 2.318 -26.438 9.273 1 95.56 223 THR A CA 1
ATOM 1683 C C . THR A 1 223 ? 3.488 -27.188 9.898 1 95.56 223 THR A C 1
ATOM 1685 O O . THR A 1 223 ? 3.432 -27.578 11.062 1 95.56 223 THR A O 1
ATOM 1688 N N . GLN A 1 224 ? 4.531 -27.422 9.164 1 93.69 224 GLN A N 1
ATOM 1689 C CA . GLN A 1 224 ? 5.629 -28.234 9.664 1 93.69 224 GLN A CA 1
ATOM 1690 C C . GLN A 1 224 ? 6.754 -27.375 10.219 1 93.69 224 GLN A C 1
ATOM 1692 O O . GLN A 1 224 ? 7.473 -26.719 9.453 1 93.69 224 GLN A O 1
ATOM 1697 N N . PRO A 1 225 ? 7.027 -27.422 11.469 1 91.19 225 PRO A N 1
ATOM 1698 C CA . PRO A 1 225 ? 8.078 -26.609 12.086 1 91.19 225 PRO A CA 1
ATOM 1699 C C . PRO A 1 225 ? 9.453 -26.859 11.484 1 91.19 225 PRO A C 1
ATOM 1701 O O . PRO A 1 225 ? 10.266 -25.953 11.375 1 91.19 225 PRO A O 1
ATOM 1704 N N . GLU A 1 226 ? 9.688 -28.094 11.109 1 89.44 226 GLU A N 1
ATOM 1705 C CA . GLU A 1 226 ? 10.984 -28.469 10.547 1 89.44 226 GLU A CA 1
ATOM 1706 C C . GLU A 1 226 ? 11.25 -27.734 9.234 1 89.44 226 GLU A C 1
ATOM 1708 O O . GLU A 1 226 ? 12.391 -27.422 8.906 1 89.44 226 GLU A O 1
ATOM 1713 N N . ILE A 1 227 ? 10.227 -27.453 8.523 1 87.56 227 ILE A N 1
ATOM 1714 C CA . ILE A 1 227 ? 10.344 -26.75 7.246 1 87.56 227 ILE A CA 1
ATOM 1715 C C . ILE A 1 227 ? 10.625 -25.266 7.492 1 87.56 227 ILE A C 1
ATOM 1717 O O . ILE A 1 227 ? 11.484 -24.672 6.836 1 87.56 227 ILE A O 1
ATOM 1721 N N . GLY A 1 228 ? 9.961 -24.656 8.469 1 82.31 228 GLY A N 1
ATOM 1722 C CA . GLY A 1 228 ? 10.102 -23.25 8.758 1 82.31 228 GLY A CA 1
ATOM 1723 C C . GLY A 1 228 ? 11.508 -22.859 9.164 1 82.31 228 GLY A C 1
ATOM 1724 O O . GLY A 1 228 ? 11.953 -21.734 8.898 1 82.31 228 GLY A O 1
ATOM 1725 N N . GLN A 1 229 ? 12.25 -23.766 9.688 1 79.31 229 GLN A N 1
ATOM 1726 C CA . GLN A 1 229 ? 13.562 -23.469 10.258 1 79.31 229 GLN A CA 1
ATOM 1727 C C . GLN A 1 229 ? 14.68 -24.016 9.383 1 79.31 229 GLN A C 1
ATOM 1729 O O . GLN A 1 229 ? 15.852 -23.984 9.766 1 79.31 229 GLN A O 1
ATOM 1734 N N . SER A 1 230 ? 14.281 -24.594 8.289 1 85.56 230 SER A N 1
ATOM 1735 C CA . SER A 1 230 ? 15.266 -25.234 7.422 1 85.56 230 SER A CA 1
ATOM 1736 C C . SER A 1 230 ? 15.383 -24.5 6.09 1 85.56 230 SER A C 1
ATOM 1738 O O . SER A 1 230 ? 14.742 -23.453 5.887 1 85.56 230 SER A O 1
ATOM 1740 N N . SER A 1 231 ? 16.266 -24.984 5.32 1 89.06 231 SER A N 1
ATOM 1741 C CA . SER A 1 231 ? 16.453 -24.438 3.98 1 89.06 231 SER A CA 1
ATOM 1742 C C . SER A 1 231 ? 15.242 -24.734 3.094 1 89.06 231 SER A C 1
ATOM 1744 O O . SER A 1 231 ? 15.133 -24.203 1.985 1 89.06 231 SER A O 1
ATOM 1746 N N . GLU A 1 232 ? 14.289 -25.438 3.711 1 92.12 232 GLU A N 1
ATOM 1747 C CA . GLU A 1 232 ? 13.094 -25.797 2.955 1 92.12 232 GLU A CA 1
ATOM 1748 C C . GLU A 1 232 ? 11.992 -24.766 3.141 1 92.12 232 GLU A C 1
ATOM 1750 O O . GLU A 1 232 ? 10.961 -24.812 2.465 1 92.12 232 GLU A O 1
ATOM 1755 N N . GLY A 1 233 ? 12.219 -23.859 4.023 1 96 233 GLY A N 1
ATOM 1756 C CA . GLY A 1 233 ? 11.203 -22.859 4.32 1 96 233 GLY A CA 1
ATOM 1757 C C . GLY A 1 233 ? 11.68 -21.438 4.09 1 96 233 GLY A C 1
ATOM 1758 O O . GLY A 1 233 ? 12.867 -21.219 3.832 1 96 233 GLY A O 1
ATOM 1759 N N . SER A 1 234 ? 10.727 -20.547 4.145 1 97.62 234 SER A N 1
ATOM 1760 C CA . SER A 1 234 ? 11.031 -19.156 3.861 1 97.62 234 SER A CA 1
ATOM 1761 C C . SER A 1 234 ? 11.07 -18.328 5.141 1 97.62 234 SER A C 1
ATOM 1763 O O . SER A 1 234 ? 11.82 -17.359 5.234 1 97.62 234 SER A O 1
ATOM 1765 N N . TYR A 1 235 ? 10.336 -18.672 6.172 1 97 235 TYR A N 1
ATOM 1766 C CA . TYR A 1 235 ? 10.125 -17.828 7.348 1 97 235 TYR A CA 1
ATOM 1767 C C . TYR A 1 235 ? 11.453 -17.391 7.953 1 97 235 TYR A C 1
ATOM 1769 O O . TYR A 1 235 ? 11.695 -16.203 8.133 1 97 235 TYR A O 1
ATOM 1777 N N . GLY A 1 236 ? 12.32 -18.266 8.242 1 95.12 236 GLY A N 1
ATOM 1778 C CA . GLY A 1 236 ? 13.578 -17.969 8.906 1 95.12 236 GLY A CA 1
ATOM 1779 C C . GLY A 1 236 ? 14.609 -17.359 7.973 1 95.12 236 GLY A C 1
ATOM 1780 O O . GLY A 1 236 ? 15.711 -17.016 8.398 1 95.12 236 GLY A O 1
ATOM 1781 N N . ARG A 1 237 ? 14.258 -17.156 6.68 1 96.94 237 ARG A N 1
ATOM 1782 C CA . ARG A 1 237 ? 15.258 -16.75 5.699 1 96.94 237 ARG A CA 1
ATOM 1783 C C . ARG A 1 237 ? 14.836 -15.461 4.996 1 96.94 237 ARG A C 1
ATOM 1785 O O . ARG A 1 237 ? 15.617 -14.891 4.227 1 96.94 237 ARG A O 1
ATOM 1792 N N . LEU A 1 238 ? 13.641 -15 5.246 1 96.94 238 LEU A N 1
ATOM 1793 C CA . LEU A 1 238 ? 13.125 -13.828 4.547 1 96.94 238 LEU A CA 1
ATOM 1794 C C . LEU A 1 238 ? 14 -12.602 4.812 1 96.94 238 LEU A C 1
ATOM 1796 O O . LEU A 1 238 ? 14.141 -11.742 3.949 1 96.94 238 LEU A O 1
ATOM 1800 N N . HIS A 1 239 ? 14.648 -12.508 5.98 1 95.81 239 HIS A N 1
ATOM 1801 C CA . HIS A 1 239 ? 15.508 -11.383 6.344 1 95.81 239 HIS A CA 1
ATOM 1802 C C . HIS A 1 239 ? 16.719 -11.297 5.43 1 95.81 239 HIS A C 1
ATOM 1804 O O . HIS A 1 239 ? 17.375 -10.258 5.355 1 95.81 239 HIS A O 1
ATOM 1810 N N . SER A 1 240 ? 17.047 -12.406 4.781 1 95.88 240 SER A N 1
ATOM 1811 C CA . SER A 1 240 ? 18.234 -12.43 3.926 1 95.88 240 SER A CA 1
ATOM 1812 C C . SER A 1 240 ? 17.906 -11.945 2.518 1 95.88 240 SER A C 1
ATOM 1814 O O . SER A 1 240 ? 18.812 -11.711 1.71 1 95.88 240 SER A O 1
ATOM 1816 N N . LEU A 1 241 ? 16.609 -11.844 2.184 1 96.5 241 LEU A N 1
ATOM 1817 C CA . LEU A 1 241 ? 16.188 -11.336 0.882 1 96.5 241 LEU A CA 1
ATOM 1818 C C . LEU A 1 241 ? 16.406 -9.828 0.794 1 96.5 241 LEU A C 1
ATOM 1820 O O . LEU A 1 241 ? 15.547 -9.047 1.223 1 96.5 241 LEU A O 1
ATOM 1824 N N . LYS A 1 242 ? 17.453 -9.352 0.153 1 95.5 242 LYS A N 1
ATOM 1825 C CA . LYS A 1 242 ? 17.844 -7.949 0.163 1 95.5 242 LYS A CA 1
ATOM 1826 C C . LYS A 1 242 ? 17.219 -7.195 -1.01 1 95.5 242 LYS A C 1
ATOM 1828 O O . LYS A 1 242 ? 17.281 -5.965 -1.065 1 95.5 242 LYS A O 1
ATOM 1833 N N . ILE A 1 243 ? 16.609 -7.906 -1.956 1 97.62 243 ILE A N 1
ATOM 1834 C CA . ILE A 1 243 ? 15.953 -7.266 -3.096 1 97.62 243 ILE A CA 1
ATOM 1835 C C . ILE A 1 243 ? 14.672 -6.574 -2.637 1 97.62 243 ILE A C 1
ATOM 1837 O O . ILE A 1 243 ? 14.141 -6.891 -1.57 1 97.62 243 ILE A O 1
ATOM 1841 N N . PRO A 1 244 ? 14.125 -5.594 -3.438 1 98.31 244 PRO A N 1
ATOM 1842 C CA . PRO A 1 244 ? 12.812 -5.023 -3.123 1 98.31 244 PRO A CA 1
ATOM 1843 C C . PRO A 1 244 ? 11.688 -6.055 -3.184 1 98.31 244 PRO A C 1
ATOM 1845 O O . PRO A 1 244 ? 11.648 -6.879 -4.102 1 98.31 244 PRO A O 1
ATOM 1848 N N . VAL A 1 245 ? 10.828 -6.047 -2.182 1 98.81 245 VAL A N 1
ATOM 1849 C CA . VAL A 1 245 ? 9.688 -6.945 -2.111 1 98.81 245 VAL A CA 1
ATOM 1850 C C . VAL A 1 245 ? 8.398 -6.137 -1.944 1 98.81 245 VAL A C 1
ATOM 1852 O O . VAL A 1 245 ? 8.32 -5.258 -1.082 1 98.81 245 VAL A O 1
ATOM 1855 N N . LEU A 1 246 ? 7.438 -6.367 -2.799 1 98.94 246 LEU A N 1
ATOM 1856 C CA . LEU A 1 246 ? 6.082 -5.852 -2.611 1 98.94 246 LEU A CA 1
ATOM 1857 C C . LEU A 1 246 ? 5.148 -6.945 -2.111 1 98.94 246 LEU A C 1
ATOM 1859 O O . LEU A 1 246 ? 5.008 -7.988 -2.754 1 98.94 246 LEU A O 1
ATOM 1863 N N . VAL A 1 247 ? 4.59 -6.719 -0.971 1 98.94 247 VAL A N 1
ATOM 1864 C CA . VAL A 1 247 ? 3.566 -7.605 -0.431 1 98.94 247 VAL A CA 1
ATOM 1865 C C . VAL A 1 247 ? 2.191 -6.957 -0.568 1 98.94 247 VAL A C 1
ATOM 1867 O O . VAL A 1 247 ? 2.027 -5.77 -0.27 1 98.94 247 VAL A O 1
ATOM 1870 N N . ALA A 1 248 ? 1.236 -7.691 -1.083 1 98.94 248 ALA A N 1
ATOM 1871 C CA . ALA A 1 248 ? -0.108 -7.156 -1.275 1 98.94 248 ALA A CA 1
ATOM 1872 C C . ALA A 1 248 ? -1.169 -8.188 -0.908 1 98.94 248 ALA A C 1
ATOM 1874 O O . ALA A 1 248 ? -0.973 -9.391 -1.11 1 98.94 248 ALA A O 1
ATOM 1875 N N . ASN A 1 249 ? -2.279 -7.738 -0.404 1 98.94 249 ASN A N 1
ATOM 1876 C CA . ASN A 1 249 ? -3.396 -8.602 -0.037 1 98.94 249 ASN A CA 1
ATOM 1877 C C . ASN A 1 249 ? -4.695 -7.812 0.1 1 98.94 249 ASN A C 1
ATOM 1879 O O . ASN A 1 249 ? -4.699 -6.586 -0.042 1 98.94 249 ASN A O 1
ATOM 1883 N N . GLY A 1 250 ? -5.805 -8.555 0.251 1 98.62 250 GLY A N 1
ATOM 1884 C CA . GLY A 1 250 ? -7.082 -7.941 0.577 1 98.62 250 GLY A CA 1
ATOM 1885 C C . GLY A 1 250 ? -7.277 -7.723 2.066 1 98.62 250 GLY A C 1
ATOM 1886 O O . GLY A 1 250 ? -6.426 -8.109 2.871 1 98.62 250 GLY A O 1
ATOM 1887 N N . HIS A 1 251 ? -8.391 -7.16 2.391 1 97.44 251 HIS A N 1
ATOM 1888 C CA . HIS A 1 251 ? -8.734 -6.77 3.752 1 97.44 251 HIS A CA 1
ATOM 1889 C C . HIS A 1 251 ? -9.039 -7.992 4.613 1 97.44 251 HIS A C 1
ATOM 1891 O O . HIS A 1 251 ? -8.664 -8.039 5.789 1 97.44 251 HIS A O 1
ATOM 1897 N N . ASP A 1 252 ? -9.711 -8.852 4.055 1 96.25 252 ASP A N 1
ATOM 1898 C CA . ASP A 1 252 ? -10.156 -10.039 4.777 1 96.25 252 ASP A CA 1
ATOM 1899 C C . ASP A 1 252 ? -9.984 -11.297 3.926 1 96.25 252 ASP A C 1
ATOM 1901 O O . ASP A 1 252 ? -10.969 -11.844 3.424 1 96.25 252 ASP A O 1
ATOM 1905 N N . ASP A 1 253 ? -8.789 -11.789 3.82 1 98.56 253 ASP A N 1
ATOM 1906 C CA . ASP A 1 253 ? -8.477 -12.984 3.035 1 98.56 253 ASP A CA 1
ATOM 1907 C C . ASP A 1 253 ? -8.992 -14.242 3.721 1 98.56 253 ASP A C 1
ATOM 1909 O O . ASP A 1 253 ? -8.523 -14.609 4.797 1 98.56 253 ASP A O 1
ATOM 1913 N N . TYR A 1 254 ? -9.883 -14.93 3.08 1 98.5 254 TYR A N 1
ATOM 1914 C CA . TYR A 1 254 ? -10.617 -16.062 3.611 1 98.5 254 TYR A CA 1
ATOM 1915 C C . TYR A 1 254 ? -9.695 -17.25 3.844 1 98.5 254 TYR A C 1
ATOM 1917 O O . TYR A 1 254 ? -9.914 -18.047 4.762 1 98.5 254 TYR A O 1
ATOM 1925 N N . MET A 1 255 ? -8.648 -17.406 3.094 1 98.38 255 MET A N 1
ATOM 1926 C CA . MET A 1 255 ? -7.805 -18.594 3.08 1 98.38 255 MET A CA 1
ATOM 1927 C C . MET A 1 255 ? -6.48 -18.344 3.793 1 98.38 255 MET A C 1
ATOM 1929 O O . MET A 1 255 ? -6.031 -19.156 4.594 1 98.38 255 MET A O 1
ATOM 1933 N N . ILE A 1 256 ? -5.844 -17.234 3.445 1 98.56 256 ILE A N 1
ATOM 1934 C CA . ILE A 1 256 ? -4.559 -16.844 4.012 1 98.56 256 ILE A CA 1
ATOM 1935 C C . ILE A 1 256 ? -4.699 -15.5 4.734 1 98.56 256 ILE A C 1
ATOM 1937 O O . ILE A 1 256 ? -4.695 -14.445 4.105 1 98.56 256 ILE A O 1
ATOM 1941 N N . PRO A 1 257 ? -4.77 -15.57 6.02 1 98.69 257 PRO A N 1
ATOM 1942 C CA . PRO A 1 257 ? -5.07 -14.367 6.793 1 98.69 257 PRO A CA 1
ATOM 1943 C C . PRO A 1 257 ? -4.215 -13.172 6.379 1 98.69 257 PRO A C 1
ATOM 1945 O O . PRO A 1 257 ? -2.994 -13.305 6.242 1 98.69 257 PRO A O 1
ATOM 1948 N N . THR A 1 258 ? -4.848 -12.016 6.227 1 98.62 258 THR A N 1
ATOM 1949 C CA . THR A 1 258 ? -4.219 -10.773 5.797 1 98.62 258 THR A CA 1
ATOM 1950 C C . THR A 1 258 ? -3.074 -10.398 6.73 1 98.62 258 THR A C 1
ATOM 1952 O O . THR A 1 258 ? -2.068 -9.836 6.293 1 98.62 258 THR A O 1
ATOM 1955 N N . SER A 1 259 ? -3.156 -10.742 8.016 1 98.38 259 SER A N 1
ATOM 1956 C CA . SER A 1 259 ? -2.113 -10.438 8.992 1 98.38 259 SER A CA 1
ATOM 1957 C C . SER A 1 259 ? -0.781 -11.055 8.586 1 98.38 259 SER A C 1
ATOM 1959 O O . SER A 1 259 ? 0.281 -10.57 8.984 1 98.38 259 SER A O 1
ATOM 1961 N N . ASN A 1 260 ? -0.793 -12.141 7.785 1 98.81 260 ASN A N 1
ATOM 1962 C CA . ASN A 1 260 ? 0.44 -12.758 7.312 1 98.81 260 ASN A CA 1
ATOM 1963 C C . ASN A 1 260 ? 1.188 -11.852 6.34 1 98.81 260 ASN A C 1
ATOM 1965 O O . ASN A 1 260 ? 2.412 -11.93 6.227 1 98.81 260 ASN A O 1
ATOM 1969 N N . SER A 1 261 ? 0.43 -11.016 5.559 1 98.81 261 SER A N 1
ATOM 1970 C CA . SER A 1 261 ? 1.077 -10.039 4.691 1 98.81 261 SER A CA 1
ATOM 1971 C C . SER A 1 261 ? 1.868 -9.016 5.504 1 98.81 261 SER A C 1
ATOM 1973 O O . SER A 1 261 ? 2.986 -8.656 5.129 1 98.81 261 SER A O 1
ATOM 1975 N N . TYR A 1 262 ? 1.276 -8.555 6.586 1 98.31 262 TYR A N 1
ATOM 1976 C CA . TYR A 1 262 ? 1.974 -7.641 7.48 1 98.31 262 TYR A CA 1
ATOM 1977 C C . TYR A 1 262 ? 3.184 -8.312 8.117 1 98.31 262 TYR A C 1
ATOM 1979 O O . TYR A 1 262 ? 4.238 -7.695 8.273 1 98.31 262 TYR A O 1
ATOM 1987 N N . LEU A 1 263 ? 3.074 -9.594 8.461 1 98.06 263 LEU A N 1
ATOM 1988 C CA . LEU A 1 263 ? 4.18 -10.375 9 1 98.06 263 LEU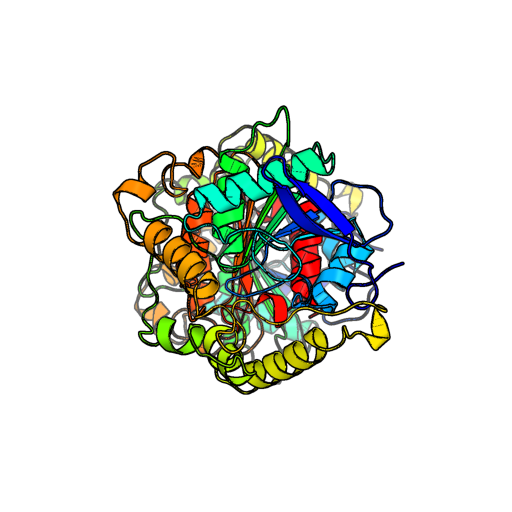 A CA 1
ATOM 1989 C C . LEU A 1 263 ? 5.34 -10.438 8.016 1 98.06 263 LEU A C 1
ATOM 1991 O O . LEU A 1 263 ? 6.484 -10.164 8.375 1 98.06 263 LEU A O 1
ATOM 1995 N N . ILE A 1 264 ? 5.031 -10.789 6.746 1 98.56 264 ILE A N 1
ATOM 1996 C CA . ILE A 1 264 ? 6.074 -10.859 5.73 1 98.56 264 ILE A CA 1
ATOM 1997 C C . ILE A 1 264 ? 6.754 -9.5 5.594 1 98.56 264 ILE A C 1
ATOM 1999 O O . ILE A 1 264 ? 7.984 -9.422 5.543 1 98.56 264 ILE A O 1
ATOM 2003 N N . TYR A 1 265 ? 5.953 -8.469 5.523 1 98.44 265 TYR A N 1
ATOM 2004 C CA . TYR A 1 265 ? 6.469 -7.105 5.43 1 98.44 265 TYR A CA 1
ATOM 2005 C C . TYR A 1 265 ? 7.492 -6.832 6.523 1 98.44 265 TYR A C 1
ATOM 2007 O O . TYR A 1 265 ? 8.539 -6.227 6.27 1 98.44 265 TYR A O 1
ATOM 2015 N N . GLN A 1 266 ? 7.234 -7.266 7.703 1 96.5 266 GLN A N 1
ATOM 2016 C CA . GLN A 1 266 ? 8.117 -7.039 8.844 1 96.5 266 GLN A CA 1
ATOM 2017 C C . GLN A 1 266 ? 9.391 -7.867 8.734 1 96.5 266 GLN A C 1
ATOM 2019 O O . GLN A 1 266 ? 10.43 -7.5 9.289 1 96.5 266 GLN A O 1
ATOM 2024 N N . LEU A 1 267 ? 9.328 -8.984 8.016 1 96.62 267 LEU A N 1
ATOM 2025 C CA . LEU A 1 267 ? 10.438 -9.93 7.984 1 96.62 267 LEU A CA 1
ATOM 2026 C C . LEU A 1 267 ? 11.422 -9.578 6.871 1 96.62 267 LEU A C 1
ATOM 2028 O O . LEU A 1 267 ? 12.602 -9.93 6.945 1 96.62 267 LEU A O 1
ATOM 2032 N N . VAL A 1 268 ? 10.945 -8.961 5.785 1 97.75 268 VAL A N 1
ATOM 2033 C CA . VAL A 1 268 ? 11.836 -8.641 4.676 1 97.75 268 VAL A CA 1
ATOM 2034 C C . VAL A 1 268 ? 12.43 -7.25 4.875 1 97.75 268 VAL A C 1
ATOM 2036 O O . VAL A 1 268 ? 11.719 -6.309 5.238 1 97.75 268 VAL A O 1
ATOM 2039 N N . PRO A 1 269 ? 13.711 -6.98 4.586 1 95.81 269 PRO A N 1
ATOM 2040 C CA . PRO A 1 269 ? 14.375 -5.711 4.895 1 95.81 269 PRO A CA 1
ATOM 2041 C C . PRO A 1 269 ? 13.891 -4.562 4.012 1 95.81 269 PRO A C 1
ATOM 2043 O O . PRO A 1 269 ? 13.875 -3.41 4.453 1 95.81 269 PRO A O 1
ATOM 2046 N N . ASN A 1 270 ? 13.547 -4.844 2.738 1 96.69 270 ASN A N 1
ATOM 2047 C CA . ASN A 1 270 ? 13.133 -3.822 1.781 1 96.69 270 ASN A CA 1
ATOM 2048 C C . ASN A 1 270 ? 11.719 -4.066 1.272 1 96.69 270 ASN A C 1
ATOM 2050 O O . ASN A 1 270 ? 11.469 -4.043 0.065 1 96.69 270 ASN A O 1
ATOM 2054 N N . GLY A 1 271 ? 10.867 -4.285 2.271 1 98.19 271 GLY A N 1
ATOM 2055 C CA . GLY A 1 271 ? 9.492 -4.621 1.934 1 98.19 271 GLY A CA 1
ATOM 2056 C C . GLY A 1 271 ? 8.586 -3.406 1.835 1 98.19 271 GLY A C 1
ATOM 2057 O O . GLY A 1 271 ? 8.711 -2.469 2.627 1 98.19 271 GLY A O 1
ATOM 2058 N N . GLN A 1 272 ? 7.742 -3.365 0.867 1 98.62 272 GLN A N 1
ATOM 2059 C CA . GLN A 1 272 ? 6.562 -2.514 0.771 1 98.62 272 GLN A CA 1
ATOM 2060 C C . GLN A 1 272 ? 5.281 -3.324 0.947 1 98.62 272 GLN A C 1
ATOM 2062 O O . GLN A 1 272 ? 5.191 -4.457 0.475 1 98.62 272 GLN A O 1
ATOM 2067 N N . LEU A 1 273 ? 4.305 -2.775 1.644 1 98.88 273 LEU A N 1
ATOM 2068 C CA . LEU A 1 273 ? 3.027 -3.449 1.858 1 98.88 273 LEU A CA 1
ATOM 2069 C C . LEU A 1 273 ? 1.877 -2.627 1.29 1 98.88 273 LEU A C 1
ATOM 2071 O O . LEU A 1 273 ? 1.8 -1.418 1.52 1 98.88 273 LEU A O 1
ATOM 2075 N N . ILE A 1 274 ? 1.019 -3.227 0.533 1 98.94 274 ILE A N 1
ATOM 2076 C CA . ILE A 1 274 ? -0.229 -2.604 0.102 1 98.94 274 ILE A CA 1
ATOM 2077 C C . ILE A 1 274 ? -1.403 -3.525 0.424 1 98.94 274 ILE A C 1
ATOM 2079 O O . ILE A 1 274 ? -1.46 -4.66 -0.056 1 98.94 274 ILE A O 1
ATOM 2083 N N . LEU A 1 275 ? -2.322 -3.076 1.229 1 98.88 275 LEU A N 1
ATOM 2084 C CA . LEU A 1 275 ? -3.559 -3.787 1.532 1 98.88 275 LEU A CA 1
ATOM 2085 C C . LEU A 1 275 ? -4.766 -3.047 0.966 1 98.88 275 LEU A C 1
ATOM 2087 O O . LEU A 1 275 ? -4.824 -1.815 1.017 1 98.88 275 LEU A O 1
ATOM 2091 N N . TYR A 1 276 ? -5.699 -3.754 0.399 1 98.62 276 TYR A N 1
ATOM 2092 C CA . TYR A 1 276 ? -6.828 -3.195 -0.337 1 98.62 276 TYR A CA 1
ATOM 2093 C C . TYR A 1 276 ? -8.109 -3.268 0.491 1 98.62 276 TYR A C 1
ATOM 2095 O O . TYR A 1 276 ? -8.273 -4.168 1.316 1 98.62 276 TYR A O 1
ATOM 2103 N N . PRO A 1 277 ? -9.016 -2.303 0.216 1 97.12 277 PRO A N 1
ATOM 2104 C CA . PRO A 1 277 ? -10.25 -2.26 1.001 1 97.12 277 PRO A CA 1
ATOM 2105 C C . PRO A 1 277 ? -11.273 -3.299 0.548 1 97.12 277 PRO A C 1
ATOM 2107 O O . PRO A 1 277 ? -11.25 -3.73 -0.608 1 97.12 277 PRO A O 1
ATOM 2110 N N . ASN A 1 278 ? -12.141 -3.68 1.419 1 95.75 278 ASN A N 1
ATOM 2111 C CA . ASN A 1 278 ? -13.344 -4.445 1.103 1 95.75 278 ASN A CA 1
ATOM 2112 C C . ASN A 1 278 ? -13.062 -5.539 0.078 1 95.75 278 ASN A C 1
ATOM 2114 O O . ASN A 1 278 ? -13.703 -5.598 -0.971 1 95.75 278 ASN A O 1
ATOM 2118 N N . SER A 1 279 ? -12.086 -6.406 0.339 1 97.94 279 SER A N 1
ATOM 2119 C CA . SER A 1 279 ? -11.68 -7.477 -0.566 1 97.94 279 SER A CA 1
ATOM 2120 C C . SER A 1 279 ? -11.086 -8.656 0.2 1 97.94 279 SER A C 1
ATOM 2122 O O . SER A 1 279 ? -10.781 -8.539 1.39 1 97.94 279 SER A O 1
ATOM 2124 N N . GLY A 1 280 ? -11.055 -9.797 -0.454 1 98.25 280 GLY A N 1
ATOM 2125 C CA . GLY A 1 280 ? -10.5 -11.016 0.099 1 98.25 280 GLY A CA 1
ATOM 2126 C C . GLY A 1 280 ? -9.266 -11.5 -0.635 1 98.25 280 GLY A C 1
ATOM 2127 O O . GLY A 1 280 ? -8.422 -10.688 -1.036 1 98.25 280 GLY A O 1
ATOM 2128 N N . HIS A 1 281 ? -9.133 -12.852 -0.692 1 98.81 281 HIS A N 1
ATOM 2129 C CA . HIS A 1 281 ? -7.996 -13.508 -1.318 1 98.81 281 HIS A CA 1
ATOM 2130 C C . HIS A 1 281 ? -7.824 -13.055 -2.764 1 98.81 281 HIS A C 1
ATOM 2132 O O . HIS A 1 281 ? -6.699 -12.945 -3.256 1 98.81 281 HIS A O 1
ATOM 2138 N N . GLY A 1 282 ? -8.906 -12.789 -3.457 1 98.81 282 GLY A N 1
ATOM 2139 C CA . GLY A 1 282 ? -8.898 -12.391 -4.855 1 98.81 282 GLY A CA 1
ATOM 2140 C C . GLY A 1 282 ? -8.844 -10.883 -5.047 1 98.81 282 GLY A C 1
ATOM 2141 O O . GLY A 1 282 ? -9.352 -10.359 -6.039 1 98.81 282 GLY A O 1
ATOM 2142 N N . PHE A 1 283 ? -8.227 -10.141 -4.141 1 98.81 283 PHE A N 1
ATOM 2143 C CA . PHE A 1 283 ? -8.164 -8.688 -4.18 1 98.81 283 PHE A CA 1
ATOM 2144 C C . PHE A 1 283 ? -7.633 -8.203 -5.523 1 98.81 283 PHE A C 1
ATOM 2146 O O . PHE A 1 283 ? -8.109 -7.203 -6.066 1 98.81 283 PHE A O 1
ATOM 2153 N N . LEU A 1 284 ? -6.648 -8.898 -6.152 1 98.81 284 LEU A N 1
ATOM 2154 C CA . LEU A 1 284 ? -5.988 -8.469 -7.383 1 98.81 284 LEU A CA 1
ATOM 2155 C C . LEU A 1 284 ? -6.902 -8.672 -8.586 1 98.81 284 LEU A C 1
ATOM 2157 O O . LEU A 1 284 ? -6.648 -8.125 -9.664 1 98.81 284 LEU A O 1
ATOM 2161 N N . PHE A 1 285 ? -7.992 -9.391 -8.414 1 98.69 285 PHE A N 1
ATOM 2162 C CA . PHE A 1 285 ? -9.008 -9.539 -9.453 1 98.69 285 PHE A CA 1
ATOM 2163 C C . PHE A 1 285 ? -10.141 -8.539 -9.242 1 98.69 285 PHE A C 1
ATOM 2165 O O . PHE A 1 285 ? -10.852 -8.195 -10.188 1 98.69 285 PHE A O 1
ATOM 2172 N N . GLN A 1 286 ? -10.344 -8.164 -8.016 1 98.19 286 GLN A N 1
ATOM 2173 C CA . GLN A 1 286 ? -11.359 -7.168 -7.68 1 98.19 286 GLN A CA 1
ATOM 2174 C C . GLN A 1 286 ? -10.867 -5.754 -7.969 1 98.19 286 GLN A C 1
ATOM 2176 O O . GLN A 1 286 ? -11.602 -4.93 -8.508 1 98.19 286 GLN A O 1
ATOM 2181 N N . TYR A 1 287 ? -9.664 -5.488 -7.648 1 97.94 287 TYR A N 1
ATOM 2182 C CA . TYR A 1 287 ? -9.016 -4.199 -7.871 1 97.94 287 TYR A CA 1
ATOM 2183 C C . TYR A 1 287 ? -7.938 -4.305 -8.945 1 97.94 287 TYR A C 1
ATOM 2185 O O . TYR A 1 287 ? -6.836 -3.783 -8.773 1 97.94 287 TYR A O 1
ATOM 2193 N N . THR A 1 288 ? -8.32 -4.926 -10.016 1 98.38 288 THR A N 1
ATOM 2194 C CA . THR A 1 288 ? -7.371 -5.383 -11.031 1 98.38 288 THR A CA 1
ATOM 2195 C C . THR A 1 288 ? -6.582 -4.211 -11.602 1 98.38 288 THR A C 1
ATOM 2197 O O . THR A 1 288 ? -5.352 -4.254 -11.664 1 98.38 288 THR A O 1
ATOM 2200 N N . LYS A 1 289 ? -7.203 -3.154 -12.055 1 97.44 289 LYS A N 1
ATOM 2201 C CA . LYS A 1 289 ? -6.535 -2.027 -12.703 1 97.44 289 LYS A CA 1
ATOM 2202 C C . LYS A 1 289 ? -5.578 -1.329 -11.742 1 97.44 289 LYS A C 1
ATOM 2204 O O . LYS A 1 289 ? -4.418 -1.084 -12.086 1 97.44 289 LYS A O 1
ATOM 2209 N N . ILE A 1 290 ? -6.07 -1.031 -10.531 1 97.5 290 ILE A N 1
ATOM 2210 C CA . ILE A 1 290 ? -5.254 -0.304 -9.57 1 97.5 290 ILE A CA 1
ATOM 2211 C C . ILE A 1 290 ? -4.094 -1.186 -9.102 1 97.5 290 ILE A C 1
ATOM 2213 O O . ILE A 1 290 ? -2.984 -0.698 -8.883 1 97.5 290 ILE A O 1
ATOM 2217 N N . PHE A 1 291 ? -4.344 -2.49 -8.914 1 98.56 291 PHE A N 1
ATOM 2218 C CA . PHE A 1 291 ? -3.264 -3.4 -8.562 1 98.56 291 PHE A CA 1
ATOM 2219 C C . PHE A 1 291 ? -2.188 -3.412 -9.641 1 98.56 291 PHE A C 1
ATOM 2221 O O . PHE A 1 291 ? -0.996 -3.332 -9.336 1 98.56 291 PHE A O 1
ATOM 2228 N N . ALA A 1 292 ? -2.58 -3.49 -10.891 1 98.31 292 ALA A N 1
ATOM 2229 C CA . ALA A 1 292 ? -1.608 -3.457 -11.984 1 98.31 292 ALA A CA 1
ATOM 2230 C C . ALA A 1 292 ? -0.784 -2.174 -11.945 1 98.31 292 ALA A C 1
ATOM 2232 O O . ALA A 1 292 ? 0.435 -2.205 -12.133 1 98.31 292 ALA A O 1
ATOM 2233 N N . GLU A 1 293 ? -1.401 -1.062 -11.688 1 97.69 293 GLU A N 1
ATOM 2234 C CA . GLU A 1 293 ? -0.69 0.211 -11.617 1 97.69 293 GLU A CA 1
ATOM 2235 C C . GLU A 1 293 ? 0.295 0.227 -10.453 1 97.69 293 GLU A C 1
ATOM 2237 O O . GLU A 1 293 ? 1.419 0.715 -10.586 1 97.69 293 GLU A O 1
ATOM 2242 N N . HIS A 1 294 ? -0.161 -0.291 -9.273 1 98.5 294 HIS A N 1
ATOM 2243 C CA . HIS A 1 294 ? 0.739 -0.382 -8.125 1 98.5 294 HIS A CA 1
ATOM 2244 C C . HIS A 1 294 ? 1.956 -1.241 -8.453 1 98.5 294 HIS A C 1
ATOM 2246 O O . HIS A 1 294 ? 3.082 -0.889 -8.094 1 98.5 294 HIS A O 1
ATOM 2252 N N . VAL A 1 295 ? 1.725 -2.348 -9.117 1 98.56 295 VAL A N 1
ATOM 2253 C CA . VAL A 1 295 ? 2.812 -3.244 -9.5 1 98.56 295 VAL A CA 1
ATOM 2254 C C . VAL A 1 295 ? 3.773 -2.521 -10.438 1 98.56 295 VAL A C 1
ATOM 2256 O O . VAL A 1 295 ? 4.992 -2.596 -10.266 1 98.56 295 VAL A O 1
ATOM 2259 N N . LEU A 1 296 ? 3.234 -1.836 -11.398 1 96.81 296 LEU A N 1
ATOM 2260 C CA . LEU A 1 296 ? 4.07 -1.147 -12.375 1 96.81 296 LEU A CA 1
ATOM 2261 C C . LEU A 1 296 ? 4.898 -0.056 -11.711 1 96.81 296 LEU A C 1
ATOM 2263 O O . LEU A 1 296 ? 6.082 0.109 -12.023 1 96.81 296 LEU A O 1
ATOM 2267 N N . LEU A 1 297 ? 4.316 0.704 -10.797 1 97.44 297 LEU A N 1
ATOM 2268 C CA . LEU A 1 297 ? 5.059 1.711 -10.055 1 97.44 297 LEU A CA 1
ATOM 2269 C C . LEU A 1 297 ? 6.195 1.071 -9.258 1 97.44 297 LEU A C 1
ATOM 2271 O O . LEU A 1 297 ? 7.305 1.604 -9.219 1 97.44 297 LEU A O 1
ATOM 2275 N N . PHE A 1 298 ? 5.945 -0.043 -8.672 1 98.19 298 PHE A N 1
ATOM 2276 C CA . PHE A 1 298 ? 6.934 -0.766 -7.883 1 98.19 298 PHE A CA 1
ATOM 2277 C C . PHE A 1 298 ? 8.094 -1.234 -8.758 1 98.19 298 PHE A C 1
ATOM 2279 O O . PHE A 1 298 ? 9.25 -1.185 -8.344 1 98.19 298 PHE A O 1
ATOM 2286 N N . LEU A 1 299 ? 7.723 -1.658 -9.945 1 96.75 299 LEU A N 1
ATOM 2287 C CA . LEU A 1 299 ? 8.727 -2.238 -10.828 1 96.75 299 LEU A CA 1
ATOM 2288 C C . LEU A 1 299 ? 9.578 -1.147 -11.469 1 96.75 299 LEU A C 1
ATOM 2290 O O . LEU A 1 299 ? 10.664 -1.426 -11.992 1 96.75 299 LEU A O 1
ATOM 2294 N N . GLU A 1 300 ? 9.086 0.116 -11.539 1 89.81 300 GLU A N 1
ATOM 2295 C CA . GLU A 1 300 ? 9.797 1.227 -12.156 1 89.81 300 GLU A CA 1
ATOM 2296 C C . GLU A 1 300 ? 10.75 1.895 -11.164 1 89.81 300 GLU A C 1
ATOM 2298 O O . GLU A 1 300 ? 11.68 2.598 -11.562 1 89.81 300 GLU A O 1
ATOM 2303 N N . ASP A 1 301 ? 10.438 1.83 -9.906 1 77.25 301 ASP A N 1
ATOM 2304 C CA . ASP A 1 301 ? 11.242 2.498 -8.883 1 77.25 301 ASP A CA 1
ATOM 2305 C C . ASP A 1 301 ? 12.648 1.905 -8.82 1 77.25 301 ASP A C 1
ATOM 2307 O O . ASP A 1 301 ? 12.836 0.708 -9.039 1 77.25 301 ASP A O 1
ATOM 2311 N N . MET B 1 1 ? 2.312 27.734 -14.273 1 82.56 1 MET B N 1
ATOM 2312 C CA . MET B 1 1 ? 1.561 27.344 -13.086 1 82.56 1 MET B CA 1
ATOM 2313 C C . MET B 1 1 ? 2.373 27.578 -11.82 1 82.56 1 MET B C 1
ATOM 2315 O O . MET B 1 1 ? 3.584 27.359 -11.797 1 82.56 1 MET B O 1
ATOM 2319 N N . SER B 1 2 ? 1.734 28.141 -10.812 1 91.69 2 SER B N 1
ATOM 2320 C CA . SER B 1 2 ? 2.457 28.422 -9.57 1 91.69 2 SER B CA 1
ATOM 2321 C C . SER B 1 2 ? 2.904 27.125 -8.898 1 91.69 2 SER B C 1
ATOM 2323 O O . SER B 1 2 ? 2.281 26.078 -9.078 1 91.69 2 SER B O 1
ATOM 2325 N N . THR B 1 3 ? 4.047 27.156 -8.359 1 96.31 3 THR B N 1
ATOM 2326 C CA . THR B 1 3 ? 4.613 26.031 -7.629 1 96.31 3 THR B CA 1
ATOM 2327 C C . THR B 1 3 ? 4.664 26.328 -6.133 1 96.31 3 THR B C 1
ATOM 2329 O O . THR B 1 3 ? 4.363 27.438 -5.699 1 96.31 3 THR B O 1
ATOM 2332 N N . GLN B 1 4 ? 5.008 25.297 -5.371 1 97.88 4 GLN B N 1
ATOM 2333 C CA . GLN B 1 4 ? 5.219 25.469 -3.939 1 97.88 4 GLN B CA 1
ATOM 2334 C C . GLN B 1 4 ? 6.246 26.562 -3.662 1 97.88 4 GLN B C 1
ATOM 2336 O O . GLN B 1 4 ? 6.137 27.281 -2.67 1 97.88 4 GLN B O 1
ATOM 2341 N N . GLN B 1 5 ? 7.215 26.766 -4.578 1 97.25 5 GLN B N 1
ATOM 2342 C CA . GLN B 1 5 ? 8.289 27.75 -4.406 1 97.25 5 GLN B CA 1
ATOM 2343 C C . GLN B 1 5 ? 7.793 29.156 -4.68 1 97.25 5 GLN B C 1
ATOM 2345 O O . GLN B 1 5 ? 8.305 30.125 -4.109 1 97.25 5 GLN B O 1
ATOM 2350 N N . THR B 1 6 ? 6.68 29.266 -5.516 1 96.88 6 THR B N 1
ATOM 2351 C CA . THR B 1 6 ? 6.414 30.594 -6.059 1 96.88 6 THR B CA 1
ATOM 2352 C C . THR B 1 6 ? 4.996 31.031 -5.715 1 96.88 6 THR B C 1
ATOM 2354 O O . THR B 1 6 ? 4.66 32.219 -5.855 1 96.88 6 THR B O 1
ATOM 2357 N N . ALA B 1 7 ? 4.141 30.109 -5.309 1 96.69 7 ALA B N 1
ATOM 2358 C CA . ALA B 1 7 ? 2.73 30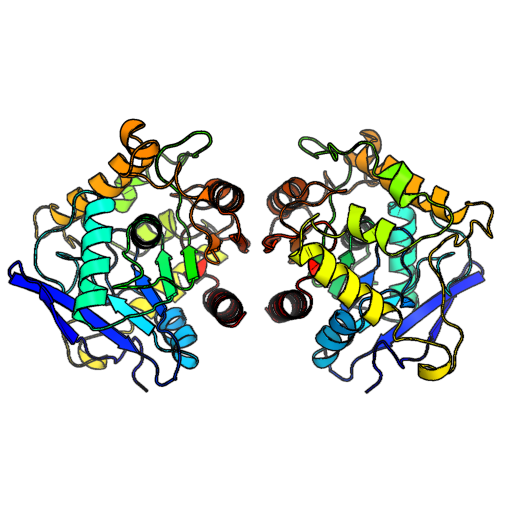.438 -5.094 1 96.69 7 ALA B CA 1
ATOM 2359 C C . ALA B 1 7 ? 2.576 31.578 -4.094 1 96.69 7 ALA B C 1
ATOM 2361 O O . ALA B 1 7 ? 3.305 31.656 -3.102 1 96.69 7 ALA B O 1
ATOM 2362 N N . ARG B 1 8 ? 1.595 32.406 -4.371 1 95.75 8 ARG B N 1
ATOM 2363 C CA . ARG B 1 8 ? 1.324 33.531 -3.465 1 95.75 8 ARG B CA 1
ATOM 2364 C C . ARG B 1 8 ? 0.37 33.125 -2.354 1 95.75 8 ARG B C 1
ATOM 2366 O O . ARG B 1 8 ? -0.584 32.375 -2.594 1 95.75 8 ARG B O 1
ATOM 2373 N N . THR B 1 9 ? 0.67 33.656 -1.188 1 97.81 9 THR B N 1
ATOM 2374 C CA . THR B 1 9 ? -0.172 33.344 -0.035 1 97.81 9 THR B CA 1
ATOM 2375 C C . THR B 1 9 ? -1.465 34.156 -0.084 1 97.81 9 THR B C 1
ATOM 2377 O O . THR B 1 9 ? -1.447 35.344 -0.401 1 97.81 9 THR B O 1
ATOM 2380 N N . GLN B 1 10 ? -2.545 33.5 0.131 1 97.88 10 GLN B N 1
ATOM 2381 C CA . GLN B 1 10 ? -3.859 34.125 0.274 1 97.88 10 GLN B CA 1
ATOM 2382 C C . GLN B 1 10 ? -4.312 34.125 1.73 1 97.88 10 GLN B C 1
ATOM 2384 O O . GLN B 1 10 ? -3.789 33.344 2.549 1 97.88 10 GLN B O 1
ATOM 2389 N N . TYR B 1 11 ? -5.285 35 2.041 1 98.38 11 TYR B N 1
ATOM 2390 C CA . TYR B 1 11 ? -5.789 35.094 3.406 1 98.38 11 TYR B CA 1
ATOM 2391 C C . TYR B 1 11 ? -7.312 35.125 3.422 1 98.38 11 TYR B C 1
ATOM 2393 O O . TYR B 1 11 ? -7.941 35.625 2.49 1 98.38 11 TYR B O 1
ATOM 2401 N N . VAL B 1 12 ? -7.895 34.562 4.402 1 98.69 12 VAL B N 1
ATOM 2402 C CA . VAL B 1 12 ? -9.328 34.688 4.629 1 98.69 12 VAL B CA 1
ATOM 2403 C C . VAL B 1 12 ? -9.602 34.969 6.102 1 98.69 12 VAL B C 1
ATOM 2405 O O . VAL B 1 12 ? -8.945 34.406 6.98 1 98.69 12 VAL B O 1
ATOM 2408 N N . ASP B 1 13 ? -10.539 35.812 6.398 1 98.31 13 ASP B N 1
ATOM 2409 C CA . ASP B 1 13 ? -10.859 36.25 7.754 1 98.31 13 ASP B CA 1
ATOM 2410 C C . ASP B 1 13 ? -11.781 35.25 8.445 1 98.31 13 ASP B C 1
ATOM 2412 O O . ASP B 1 13 ? -12.773 34.812 7.867 1 98.31 13 ASP B O 1
ATOM 2416 N N . ALA B 1 14 ? -11.406 34.969 9.641 1 97.06 14 ALA B N 1
ATOM 2417 C CA . ALA B 1 14 ? -12.312 34.188 10.492 1 97.06 14 ALA B CA 1
ATOM 2418 C C . ALA B 1 14 ? -13.234 35.125 11.289 1 97.06 14 ALA B C 1
ATOM 2420 O O . ALA B 1 14 ? -12.914 36.281 11.492 1 97.06 14 ALA B O 1
ATOM 2421 N N . PRO B 1 15 ? -14.391 34.625 11.711 1 95 15 PRO B N 1
ATOM 2422 C CA . PRO B 1 15 ? -15.344 35.438 12.445 1 95 15 PRO B CA 1
ATOM 2423 C C . PRO B 1 15 ? -14.758 36 13.742 1 95 15 PRO B C 1
ATOM 2425 O O . PRO B 1 15 ? -15.156 37.094 14.188 1 95 15 PRO B O 1
ATOM 2428 N N . ASN B 1 16 ? -13.836 35.312 14.312 1 92.62 16 ASN B N 1
ATOM 2429 C CA . ASN B 1 16 ? -13.258 35.719 15.578 1 92.62 16 ASN B CA 1
ATOM 2430 C C . ASN B 1 16 ? -12.164 36.781 15.375 1 92.62 16 ASN B C 1
ATOM 2432 O O . ASN B 1 16 ? -11.484 37.156 16.328 1 92.62 16 ASN B O 1
ATOM 2436 N N . GLY B 1 17 ? -11.906 37.156 14.148 1 96.19 17 GLY B N 1
ATOM 2437 C CA . GLY B 1 17 ? -10.93 38.188 13.867 1 96.19 17 GLY B CA 1
ATOM 2438 C C . GLY B 1 17 ? -9.594 37.656 13.398 1 96.19 17 GLY B C 1
ATOM 2439 O O . GLY B 1 17 ? -8.781 38.406 12.836 1 96.19 17 GLY B O 1
ATOM 2440 N N . ALA B 1 18 ? -9.352 36.406 13.625 1 97.5 18 ALA B N 1
ATOM 2441 C CA . ALA B 1 18 ? -8.125 35.781 13.141 1 97.5 18 ALA B CA 1
ATOM 2442 C C . ALA B 1 18 ? -8.156 35.594 11.625 1 97.5 18 ALA B C 1
ATOM 2444 O O . ALA B 1 18 ? -9.203 35.75 11 1 97.5 18 ALA B O 1
ATOM 2445 N N . LYS B 1 19 ? -7.004 35.406 11.086 1 98.31 19 LYS B N 1
ATOM 2446 C CA . LYS B 1 19 ? -6.883 35.156 9.656 1 98.31 19 LYS B CA 1
ATOM 2447 C C . LYS B 1 19 ? -6.203 33.812 9.375 1 98.31 19 LYS B C 1
ATOM 2449 O O . LYS B 1 19 ? -5.203 33.469 10.016 1 98.31 19 LYS B O 1
ATOM 2454 N N . PHE B 1 20 ? -6.809 33.094 8.445 1 98.69 20 PHE B N 1
ATOM 2455 C CA . PHE B 1 20 ? -6.117 31.922 7.906 1 98.69 20 PHE B CA 1
ATOM 2456 C C . PHE B 1 20 ? -5.23 32.312 6.727 1 98.69 20 PHE B C 1
ATOM 2458 O O . PHE B 1 20 ? -5.668 33.031 5.828 1 98.69 20 PHE B O 1
ATOM 2465 N N . ALA B 1 21 ? -4.004 31.891 6.723 1 98.75 21 ALA B N 1
ATOM 2466 C CA . ALA B 1 21 ? -3.145 31.938 5.543 1 98.75 21 ALA B CA 1
ATOM 2467 C C . ALA B 1 21 ? -3.186 30.609 4.777 1 98.75 21 ALA B C 1
ATOM 2469 O O . ALA B 1 21 ? -3.086 29.547 5.375 1 98.75 21 ALA B O 1
ATOM 2470 N N . TYR B 1 22 ? -3.363 30.641 3.445 1 98.5 22 TYR B N 1
ATOM 2471 C CA . TYR B 1 22 ? -3.439 29.422 2.646 1 98.5 22 TYR B CA 1
ATOM 2472 C C . TYR B 1 22 ? -2.947 29.672 1.226 1 98.5 22 TYR B C 1
ATOM 2474 O O . TYR B 1 22 ? -2.713 30.812 0.834 1 98.5 22 TYR B O 1
ATOM 2482 N N . ARG B 1 23 ? -2.719 28.594 0.526 1 97.94 23 ARG B N 1
ATOM 2483 C CA . ARG B 1 23 ? -2.307 28.688 -0.871 1 97.94 23 ARG B CA 1
ATOM 2484 C C . ARG B 1 23 ? -3.082 27.703 -1.733 1 97.94 23 ARG B C 1
ATOM 2486 O O . ARG B 1 23 ? -3.461 26.625 -1.266 1 97.94 23 ARG B O 1
ATOM 2493 N N . ARG B 1 24 ? -3.318 28.125 -2.932 1 96.38 24 ARG B N 1
ATOM 2494 C CA . ARG B 1 24 ? -3.873 27.281 -3.984 1 96.38 24 ARG B CA 1
ATOM 2495 C C . ARG B 1 24 ? -2.859 27.062 -5.105 1 96.38 24 ARG B C 1
ATOM 2497 O O . ARG B 1 24 ? -2.328 28.031 -5.66 1 96.38 24 ARG B O 1
ATOM 2504 N N . ILE B 1 25 ? -2.568 25.828 -5.293 1 96.12 25 ILE B N 1
ATOM 2505 C CA . ILE B 1 25 ? -1.615 25.469 -6.336 1 96.12 25 ILE B CA 1
ATOM 2506 C C . ILE B 1 25 ? -2.246 24.453 -7.281 1 96.12 25 ILE B C 1
ATOM 2508 O O . ILE B 1 25 ? -3 23.578 -6.852 1 96.12 25 ILE B O 1
ATOM 2512 N N . GLY B 1 26 ? -1.929 24.5 -8.609 1 89.62 26 GLY B N 1
ATOM 2513 C CA . GLY B 1 26 ? -2.389 23.547 -9.594 1 89.62 26 GLY B CA 1
ATOM 2514 C C . GLY B 1 26 ? -3.508 24.078 -10.469 1 89.62 26 GLY B C 1
ATOM 2515 O O . GLY B 1 26 ? -4.164 25.062 -10.117 1 89.62 26 GLY B O 1
ATOM 2516 N N . THR B 1 27 ? -3.611 23.797 -11.703 1 71.5 27 THR B N 1
ATOM 2517 C CA . THR B 1 27 ? -4.484 24.375 -12.719 1 71.5 27 THR B CA 1
ATOM 2518 C C . THR B 1 27 ? -5.605 23.406 -13.094 1 71.5 27 THR B C 1
ATOM 2520 O O . THR B 1 27 ? -6.504 23.766 -13.859 1 71.5 27 THR B O 1
ATOM 2523 N N . GLY B 1 28 ? -5.719 22.297 -12.492 1 69.25 28 GLY B N 1
ATOM 2524 C CA . GLY B 1 28 ? -6.621 21.328 -13.078 1 69.25 28 GLY B CA 1
ATOM 2525 C C . GLY B 1 28 ? -7.992 21.312 -12.43 1 69.25 28 GLY B C 1
ATOM 2526 O O . GLY B 1 28 ? -8.227 22.031 -11.453 1 69.25 28 GLY B O 1
ATOM 2527 N N . PHE B 1 29 ? -8.914 20.906 -13.195 1 80.81 29 PHE B N 1
ATOM 2528 C CA . PHE B 1 29 ? -10.266 20.672 -12.695 1 80.81 29 PHE B CA 1
ATOM 2529 C C . PHE B 1 29 ? -10.289 19.484 -11.742 1 80.81 29 PHE B C 1
ATOM 2531 O O . PHE B 1 29 ? -9.352 18.688 -11.703 1 80.81 29 PHE B O 1
ATOM 2538 N N . GLY B 1 30 ? -11.109 19.484 -10.758 1 87.56 30 GLY B N 1
ATOM 2539 C CA . GLY B 1 30 ? -11.32 18.359 -9.875 1 87.56 30 GLY B CA 1
ATOM 2540 C C . GLY B 1 30 ? -11.492 18.75 -8.422 1 87.56 30 GLY B C 1
ATOM 2541 O O . GLY B 1 30 ? -11.375 19.938 -8.078 1 87.56 30 GLY B O 1
ATOM 2542 N N . THR B 1 31 ? -11.797 17.859 -7.656 1 95.19 31 THR B N 1
ATOM 2543 C CA . THR B 1 31 ? -11.938 18.062 -6.223 1 95.19 31 THR B CA 1
ATOM 2544 C C . THR B 1 31 ? -10.594 18.422 -5.59 1 95.19 31 THR B C 1
ATOM 2546 O O . THR B 1 31 ? -9.617 17.688 -5.738 1 95.19 31 THR B O 1
ATOM 2549 N N . PRO B 1 32 ? -10.461 19.562 -4.953 1 97.12 32 PRO B N 1
ATOM 2550 C CA . PRO B 1 32 ? -9.18 19.969 -4.367 1 97.12 32 PRO B CA 1
ATOM 2551 C C . PRO B 1 32 ? -8.711 19 -3.281 1 97.12 32 PRO B C 1
ATOM 2553 O O . PRO B 1 32 ? -9.523 18.469 -2.525 1 97.12 32 PRO B O 1
ATOM 2556 N N . LEU B 1 33 ? -7.441 18.781 -3.318 1 98.31 33 LEU B N 1
ATOM 2557 C CA . LEU B 1 33 ? -6.801 18.094 -2.213 1 98.31 33 LEU B CA 1
ATOM 2558 C C . LEU B 1 33 ? -6.25 19.078 -1.191 1 98.31 33 LEU B C 1
ATOM 2560 O O . LEU B 1 33 ? -5.387 19.891 -1.517 1 98.31 33 LEU B O 1
ATOM 2564 N N . VAL B 1 34 ? -6.758 19.031 0.026 1 98.75 34 VAL B N 1
ATOM 2565 C CA . VAL B 1 34 ? -6.309 19.891 1.11 1 98.75 34 VAL B CA 1
ATOM 2566 C C . VAL B 1 34 ? -5.297 19.156 1.98 1 98.75 34 VAL B C 1
ATOM 2568 O O . VAL B 1 34 ? -5.523 18.016 2.373 1 98.75 34 VAL B O 1
ATOM 2571 N N . LEU B 1 35 ? -4.199 19.797 2.217 1 98.88 35 LEU B N 1
ATOM 2572 C CA . LEU B 1 35 ? -3.162 19.188 3.049 1 98.88 35 LEU B CA 1
ATOM 2573 C C . LEU B 1 35 ? -3.029 19.938 4.371 1 98.88 35 LEU B C 1
ATOM 2575 O O . LEU B 1 35 ? -2.869 21.156 4.387 1 98.88 35 LEU B O 1
ATOM 2579 N N . VAL B 1 36 ? -3.102 19.219 5.488 1 98.69 36 VAL B N 1
ATOM 2580 C CA . VAL B 1 36 ? -2.836 19.781 6.809 1 98.69 36 VAL B CA 1
ATOM 2581 C C . VAL B 1 36 ? -1.578 19.156 7.398 1 98.69 36 VAL B C 1
ATOM 2583 O O . VAL B 1 36 ? -1.403 17.938 7.34 1 98.69 36 VAL B O 1
ATOM 2586 N N . THR B 1 37 ? -0.726 19.953 7.945 1 98.38 37 THR B N 1
ATOM 2587 C CA . THR B 1 37 ? 0.674 19.594 8.148 1 98.38 37 THR B CA 1
ATOM 2588 C C . THR B 1 37 ? 0.9 19.062 9.555 1 98.38 37 THR B C 1
ATOM 2590 O O . THR B 1 37 ? -0.039 18.969 10.352 1 98.38 37 THR B O 1
ATOM 2593 N N . HIS B 1 38 ? 2.127 18.672 9.812 1 98.69 38 HIS B N 1
ATOM 2594 C CA . HIS B 1 38 ? 2.582 18 11.023 1 98.69 38 HIS B CA 1
ATOM 2595 C C . HIS B 1 38 ? 2.955 19 12.102 1 98.69 38 HIS B C 1
ATOM 2597 O O . HIS B 1 38 ? 2.947 20.219 11.859 1 98.69 38 HIS B O 1
ATOM 2603 N N . PHE B 1 39 ? 3.246 18.547 13.344 1 98.69 39 PHE B N 1
ATOM 2604 C CA . PHE B 1 39 ? 3.674 19.297 14.516 1 98.69 39 PHE B CA 1
ATOM 2605 C C . PHE B 1 39 ? 4.754 20.312 14.148 1 98.69 39 PHE B C 1
ATOM 2607 O O . PHE B 1 39 ? 5.719 19.969 13.461 1 98.69 39 PHE B O 1
ATOM 2614 N N . ARG B 1 40 ? 4.586 21.578 14.469 1 98.44 40 ARG B N 1
ATOM 2615 C CA . ARG B 1 40 ? 5.441 22.75 14.305 1 98.44 40 ARG B CA 1
ATOM 2616 C C . ARG B 1 40 ? 5.57 23.141 12.836 1 98.44 40 ARG B C 1
ATOM 2618 O O . ARG B 1 40 ? 6.148 24.172 12.516 1 98.44 40 ARG B O 1
ATOM 2625 N N . GLY B 1 41 ? 5.09 22.328 11.914 1 98.31 41 GLY B N 1
ATOM 2626 C CA . GLY B 1 41 ? 5.191 22.609 10.492 1 98.31 41 GLY B CA 1
ATOM 2627 C C . GLY B 1 41 ? 4.324 23.781 10.062 1 98.31 41 GLY B C 1
ATOM 2628 O O . GLY B 1 41 ? 3.299 24.062 10.688 1 98.31 41 GLY B O 1
ATOM 2629 N N . THR B 1 42 ? 4.727 24.453 8.992 1 98.31 42 THR B N 1
ATOM 2630 C CA . THR B 1 42 ? 3.957 25.5 8.312 1 98.31 42 THR B CA 1
ATOM 2631 C C . THR B 1 42 ? 3.785 25.156 6.832 1 98.31 42 THR B C 1
ATOM 2633 O O . THR B 1 42 ? 4.434 24.234 6.32 1 98.31 42 THR B O 1
ATOM 2636 N N . MET B 1 43 ? 2.904 25.844 6.129 1 97.31 43 MET B N 1
ATOM 2637 C CA . MET B 1 43 ? 2.697 25.562 4.711 1 97.31 43 MET B CA 1
ATOM 2638 C C . MET B 1 43 ? 3.982 25.781 3.918 1 97.31 43 MET B C 1
ATOM 2640 O O . MET B 1 43 ? 4.172 25.172 2.861 1 97.31 43 MET B O 1
ATOM 2644 N N . ASP B 1 44 ? 4.945 26.578 4.461 1 97.81 44 ASP B N 1
ATOM 2645 C CA . ASP B 1 44 ? 6.207 26.859 3.781 1 97.81 44 ASP B CA 1
ATOM 2646 C C . ASP B 1 44 ? 7.176 25.688 3.906 1 97.81 44 ASP B C 1
ATOM 2648 O O . ASP B 1 44 ? 8.18 25.625 3.195 1 97.81 44 ASP B O 1
ATOM 2652 N N . LYS B 1 45 ? 6.867 24.75 4.785 1 97.69 45 LYS B N 1
ATOM 2653 C CA . LYS B 1 45 ? 7.805 23.672 5.055 1 97.69 45 LYS B CA 1
ATOM 2654 C C . LYS B 1 45 ? 7.332 22.359 4.418 1 97.69 45 LYS B C 1
ATOM 2656 O O . LYS B 1 45 ? 7.922 21.312 4.645 1 97.69 45 LYS B O 1
ATOM 2661 N N . TRP B 1 46 ? 6.23 22.438 3.639 1 98.44 46 TRP B N 1
ATOM 2662 C CA . TRP B 1 46 ? 5.891 21.281 2.822 1 98.44 46 TRP B CA 1
ATOM 2663 C C . TRP B 1 46 ? 6.969 21.016 1.773 1 98.44 46 TRP B C 1
ATOM 2665 O O . TRP B 1 46 ? 7.512 21.953 1.186 1 98.44 46 TRP B O 1
ATOM 2675 N N . ASP B 1 47 ? 7.238 19.781 1.521 1 98.75 47 ASP B N 1
ATOM 2676 C CA . ASP B 1 47 ? 8.18 19.391 0.47 1 98.75 47 ASP B CA 1
ATOM 2677 C C . ASP B 1 47 ? 7.684 19.859 -0.899 1 98.75 47 ASP B C 1
ATOM 2679 O O . ASP B 1 47 ? 6.637 19.406 -1.371 1 98.75 47 ASP B O 1
ATOM 2683 N N . PRO B 1 48 ? 8.438 20.766 -1.594 1 98.5 48 PRO B N 1
ATOM 2684 C CA . PRO B 1 48 ? 8.016 21.219 -2.922 1 98.5 48 PRO B CA 1
ATOM 2685 C C . PRO B 1 48 ? 7.836 20.062 -3.908 1 98.5 48 PRO B C 1
ATOM 2687 O O . PRO B 1 48 ? 6.973 20.125 -4.785 1 98.5 48 PRO B O 1
ATOM 2690 N N . LEU B 1 49 ? 8.633 19.047 -3.754 1 98.56 49 LEU B N 1
ATOM 2691 C CA . LEU B 1 49 ? 8.523 17.906 -4.652 1 98.56 49 LEU B CA 1
ATOM 2692 C C . LEU B 1 49 ? 7.168 17.219 -4.492 1 98.56 49 LEU B C 1
ATOM 2694 O O . LEU B 1 49 ? 6.559 16.797 -5.477 1 98.56 49 LEU B O 1
ATOM 2698 N N . LEU B 1 50 ? 6.688 17.078 -3.311 1 98.62 50 LEU B N 1
ATOM 2699 C CA . LEU B 1 50 ? 5.387 16.469 -3.051 1 98.62 50 LEU B CA 1
ATOM 2700 C C . LEU B 1 50 ? 4.254 17.359 -3.545 1 98.62 50 LEU B C 1
ATOM 2702 O O . LEU B 1 50 ? 3.404 16.922 -4.32 1 98.62 50 LEU B O 1
ATOM 2706 N N . ILE B 1 51 ? 4.27 18.656 -3.113 1 98.5 51 ILE B N 1
ATOM 2707 C CA . ILE B 1 51 ? 3.188 19.594 -3.434 1 98.5 51 ILE B CA 1
ATOM 2708 C C . ILE B 1 51 ? 3.08 19.75 -4.945 1 98.5 51 ILE B C 1
ATOM 2710 O O . ILE B 1 51 ? 1.988 19.656 -5.512 1 98.5 51 ILE B O 1
ATOM 2714 N N . ASN B 1 52 ? 4.223 19.984 -5.602 1 98 52 ASN B N 1
ATOM 2715 C CA . ASN B 1 52 ? 4.219 20.188 -7.047 1 98 52 ASN B CA 1
ATOM 2716 C C . ASN B 1 52 ? 3.824 18.922 -7.793 1 98 52 ASN B C 1
ATOM 2718 O O . ASN B 1 52 ? 3.158 18.984 -8.828 1 98 52 ASN B O 1
ATOM 2722 N N . GLY B 1 53 ? 4.266 17.75 -7.27 1 96.88 53 GLY B N 1
ATOM 2723 C CA . GLY B 1 53 ? 3.867 16.484 -7.863 1 96.88 53 GLY B CA 1
ATOM 2724 C C . GLY B 1 53 ? 2.369 16.25 -7.824 1 96.88 53 GLY B C 1
ATOM 2725 O O . GLY B 1 53 ? 1.782 15.789 -8.805 1 96.88 53 GLY B O 1
ATOM 2726 N N . LEU B 1 54 ? 1.726 16.547 -6.738 1 96.94 54 LEU B N 1
ATOM 2727 C CA . LEU B 1 54 ? 0.278 16.422 -6.605 1 96.94 54 LEU B CA 1
ATOM 2728 C C . LEU B 1 54 ? -0.437 17.469 -7.453 1 96.94 54 LEU B C 1
ATOM 2730 O O . LEU B 1 54 ? -1.418 17.156 -8.133 1 96.94 54 LEU B O 1
ATOM 2734 N N . ALA B 1 55 ? 0.071 18.656 -7.469 1 96.75 55 ALA B N 1
ATOM 2735 C CA . ALA B 1 55 ? -0.57 19.812 -8.102 1 96.75 55 ALA B CA 1
ATOM 2736 C C . ALA B 1 55 ? -0.504 19.719 -9.617 1 96.75 55 ALA B C 1
ATOM 2738 O O . ALA B 1 55 ? -1.226 20.422 -10.328 1 96.75 55 ALA B O 1
ATOM 2739 N N . ALA B 1 56 ? 0.396 18.875 -10.102 1 93.5 56 ALA B N 1
ATOM 2740 C CA . ALA B 1 56 ? 0.51 18.688 -11.539 1 93.5 56 ALA B CA 1
ATOM 2741 C C . ALA B 1 56 ? -0.774 18.094 -12.117 1 93.5 56 ALA B C 1
ATOM 2743 O O . ALA B 1 56 ? -1.064 18.25 -13.305 1 93.5 56 ALA B O 1
ATOM 2744 N N . SER B 1 57 ? -1.604 17.469 -11.227 1 90.75 57 SER B N 1
ATOM 2745 C CA . SER B 1 57 ? -2.738 16.734 -11.781 1 90.75 57 SER B CA 1
ATOM 2746 C C . SER B 1 57 ? -4.047 17.172 -11.125 1 90.75 57 SER B C 1
ATOM 2748 O O . SER B 1 57 ? -5.125 16.719 -11.523 1 90.75 57 SER B O 1
ATOM 2750 N N . ARG B 1 58 ? -4.016 17.984 -10.102 1 93 58 ARG B N 1
ATOM 2751 C CA . ARG B 1 58 ? -5.238 18.406 -9.422 1 93 58 ARG B CA 1
ATOM 2752 C C . ARG B 1 58 ? -5 19.656 -8.586 1 93 58 ARG B C 1
ATOM 2754 O O . ARG B 1 58 ? -3.855 19.984 -8.258 1 93 58 ARG B O 1
ATOM 2761 N N . PRO B 1 59 ? -6.031 20.328 -8.234 1 96.12 59 PRO B N 1
ATOM 2762 C CA . PRO B 1 59 ? -5.852 21.453 -7.316 1 96.12 59 PRO B CA 1
ATOM 2763 C C . PRO B 1 59 ? -5.422 21.016 -5.922 1 96.12 59 PRO B C 1
ATOM 2765 O O . PRO B 1 59 ? -5.945 20.031 -5.391 1 96.12 59 PRO B O 1
ATOM 2768 N N . VAL B 1 60 ? -4.492 21.734 -5.422 1 97.81 60 VAL B N 1
ATOM 2769 C CA . VAL B 1 60 ? -3.975 21.469 -4.082 1 97.81 60 VAL B CA 1
ATOM 2770 C C . VAL B 1 60 ? -4.113 22.719 -3.219 1 97.81 60 VAL B C 1
ATOM 2772 O O . VAL B 1 60 ? -3.832 23.828 -3.676 1 97.81 60 VAL B O 1
ATOM 2775 N N . ILE B 1 61 ? -4.578 22.578 -1.999 1 98.31 61 ILE B N 1
ATOM 2776 C CA . ILE B 1 61 ? -4.68 23.672 -1.037 1 98.31 61 ILE B CA 1
ATOM 2777 C C . ILE B 1 61 ? -3.854 23.344 0.204 1 98.31 61 ILE B C 1
ATOM 2779 O O . ILE B 1 61 ? -4.004 22.266 0.793 1 98.31 61 ILE B O 1
ATOM 2783 N N . THR B 1 62 ? -2.973 24.203 0.535 1 98.62 62 THR B N 1
ATOM 2784 C CA . THR B 1 62 ? -2.281 24.125 1.817 1 98.62 62 THR B CA 1
ATOM 2785 C C . THR B 1 62 ? -2.721 25.25 2.738 1 98.62 62 THR B C 1
ATOM 2787 O O . THR B 1 62 ? -3.123 26.328 2.268 1 98.62 62 THR B O 1
ATOM 2790 N N . VAL B 1 63 ? -2.623 25.031 4.078 1 98.81 63 VAL B N 1
ATOM 2791 C CA . VAL B 1 63 ? -3.115 26.031 5.027 1 98.81 63 VAL B CA 1
ATOM 2792 C C . VAL B 1 63 ? -2.299 25.953 6.316 1 98.81 63 VAL B C 1
ATOM 2794 O O . VAL B 1 63 ? -1.869 24.875 6.727 1 98.81 63 VAL B O 1
ATOM 2797 N N . ASP B 1 64 ? -2.018 27.109 6.895 1 98.81 64 ASP B N 1
ATOM 2798 C CA . ASP B 1 64 ? -1.494 27.172 8.258 1 98.81 64 ASP B CA 1
ATOM 2799 C C . ASP B 1 64 ? -2.625 27.141 9.281 1 98.81 64 ASP B C 1
ATOM 2801 O O . ASP B 1 64 ? -3.627 27.844 9.133 1 98.81 64 ASP B O 1
ATOM 2805 N N . TYR B 1 65 ? -2.443 26.312 10.32 1 98.62 65 TYR B N 1
ATOM 2806 C CA . TYR B 1 65 ? -3.395 26.359 11.422 1 98.62 65 TYR B CA 1
ATOM 2807 C C . TYR B 1 65 ? -3.465 27.75 12.016 1 98.62 65 TYR B C 1
ATOM 2809 O O . TYR B 1 65 ? -2.525 28.547 11.883 1 98.62 65 TYR B O 1
ATOM 2817 N N . LEU B 1 66 ? -4.594 28.078 12.695 1 98.5 66 LEU B N 1
ATOM 2818 C CA . LEU B 1 66 ? -4.609 29.328 13.438 1 98.5 66 LEU B CA 1
ATOM 2819 C C . LEU B 1 66 ? -3.422 29.422 14.391 1 98.5 66 LEU B C 1
ATOM 2821 O O . LEU B 1 66 ? -3.098 28.438 15.07 1 98.5 66 LEU B O 1
ATOM 2825 N N . GLY B 1 67 ? -2.771 30.578 14.375 1 97.88 67 GLY B N 1
ATOM 2826 C CA . GLY B 1 67 ? -1.653 30.828 15.266 1 97.88 67 GLY B CA 1
ATOM 2827 C C . GLY B 1 67 ? -0.349 30.234 14.781 1 97.88 67 GLY B C 1
ATOM 2828 O O . GLY B 1 67 ? 0.686 30.375 15.438 1 97.88 67 GLY B O 1
ATOM 2829 N N . VAL B 1 68 ? -0.321 29.594 13.656 1 98.25 68 VAL B N 1
ATOM 2830 C CA . VAL B 1 68 ? 0.862 28.938 13.125 1 98.25 68 VAL B CA 1
ATOM 2831 C C . VAL B 1 68 ? 1.275 29.594 11.812 1 98.25 68 VAL B C 1
ATOM 2833 O O . VAL B 1 68 ? 0.424 29.938 10.984 1 98.25 68 VAL B O 1
ATOM 2836 N N . GLY B 1 69 ? 2.592 29.734 11.625 1 97.62 69 GLY B N 1
ATOM 2837 C CA . GLY B 1 69 ? 3.105 30.281 10.383 1 97.62 69 GLY B CA 1
ATOM 2838 C C . GLY B 1 69 ? 2.592 31.672 10.086 1 97.62 69 GLY B C 1
ATOM 2839 O O . GLY B 1 69 ? 2.756 32.594 10.898 1 97.62 69 GLY B O 1
ATOM 2840 N N . LEU B 1 70 ? 1.876 31.766 8.945 1 97.81 70 LEU B N 1
ATOM 2841 C CA . LEU B 1 70 ? 1.438 33.094 8.492 1 97.81 70 LEU B CA 1
ATOM 2842 C C . LEU B 1 70 ? -0.003 33.344 8.914 1 97.81 70 LEU B C 1
ATOM 2844 O O . LEU B 1 70 ? -0.53 34.438 8.68 1 97.81 70 LEU B O 1
ATOM 2848 N N . SER B 1 71 ? -0.639 32.375 9.523 1 98.31 71 SER B N 1
ATOM 2849 C CA . SER B 1 71 ? -1.962 32.562 10.102 1 98.31 71 SER B CA 1
ATOM 2850 C C . SER B 1 71 ? -1.873 33.281 11.438 1 98.31 71 SER B C 1
ATOM 2852 O O . SER B 1 71 ? -0.886 33.156 12.164 1 98.31 71 SER B O 1
ATOM 2854 N N . THR B 1 72 ? -2.916 34.062 11.773 1 98.06 72 THR B N 1
ATOM 2855 C CA . THR B 1 72 ? -2.963 34.75 13.055 1 98.06 72 THR B CA 1
ATOM 2856 C C . THR B 1 72 ? -3.91 34.062 14.023 1 98.06 72 THR B C 1
ATOM 2858 O O . THR B 1 72 ? -4.535 33.062 13.664 1 98.06 72 THR B O 1
ATOM 2861 N N . GLY B 1 73 ? -3.943 34.531 15.25 1 97.25 73 GLY B N 1
ATOM 2862 C CA . GLY B 1 73 ? -4.777 33.906 16.266 1 97.25 73 GLY B CA 1
ATOM 2863 C C . GLY B 1 73 ? -3.996 33.062 17.234 1 97.25 73 GLY B C 1
ATOM 2864 O O . GLY B 1 73 ? -2.795 33.25 17.422 1 97.25 73 GLY B O 1
ATOM 2865 N N . GLU B 1 74 ? -4.754 32.125 17.875 1 97 74 GLU B N 1
ATOM 2866 C CA . GLU B 1 74 ? -4.137 31.281 18.906 1 97 74 GLU B CA 1
ATOM 2867 C C . GLU B 1 74 ? -4.09 29.828 18.469 1 97 74 GLU B C 1
ATOM 2869 O O . GLU B 1 74 ? -5.039 29.328 17.859 1 97 74 GLU B O 1
ATOM 2874 N N . VAL B 1 75 ? -2.996 29.172 18.828 1 98.44 75 VAL B N 1
ATOM 2875 C CA . VAL B 1 75 ? -2.861 27.75 18.547 1 98.44 75 VAL B CA 1
ATOM 2876 C C . VAL B 1 75 ? -3.863 26.969 19.391 1 98.44 75 VAL B C 1
ATOM 2878 O O . VAL B 1 75 ? -3.973 27.172 20.594 1 98.44 75 VAL B O 1
ATOM 2881 N N . ALA B 1 76 ? -4.621 26.094 18.688 1 98.12 76 ALA B N 1
ATOM 2882 C CA . ALA B 1 76 ? -5.555 25.234 19.406 1 98.12 76 ALA B CA 1
ATOM 2883 C C . ALA B 1 76 ? -4.816 24.297 20.359 1 98.12 76 ALA B C 1
ATOM 2885 O O . ALA B 1 76 ? -3.701 23.859 20.078 1 98.12 76 ALA B O 1
ATOM 2886 N N . THR B 1 77 ? -5.488 23.922 21.484 1 97.69 77 THR B N 1
ATOM 2887 C CA . THR B 1 77 ? -4.855 23.031 22.453 1 97.69 77 THR B CA 1
ATOM 2888 C C . THR B 1 77 ? -5.512 21.656 22.438 1 97.69 77 THR B C 1
ATOM 2890 O O . THR B 1 77 ? -5.203 20.797 23.266 1 97.69 77 THR B O 1
ATOM 2893 N N . SER B 1 78 ? -6.48 21.438 21.531 1 97.19 78 SER B N 1
ATOM 2894 C CA . SER B 1 78 ? -7.082 20.141 21.312 1 97.19 78 SER B CA 1
ATOM 2895 C C . SER B 1 78 ? -7.203 19.828 19.812 1 97.19 78 SER B C 1
ATOM 2897 O O . SER B 1 78 ? -7.367 20.734 19 1 97.19 78 SER B O 1
ATOM 2899 N N . VAL B 1 79 ? -7.156 18.547 19.5 1 98.25 79 VAL B N 1
ATOM 2900 C CA . VAL B 1 79 ? -7.309 18.109 18.109 1 98.25 79 VAL B CA 1
ATOM 2901 C C . VAL B 1 79 ? -8.695 18.5 17.594 1 98.25 79 VAL B C 1
ATOM 2903 O O . VAL B 1 79 ? -8.836 18.953 16.453 1 98.25 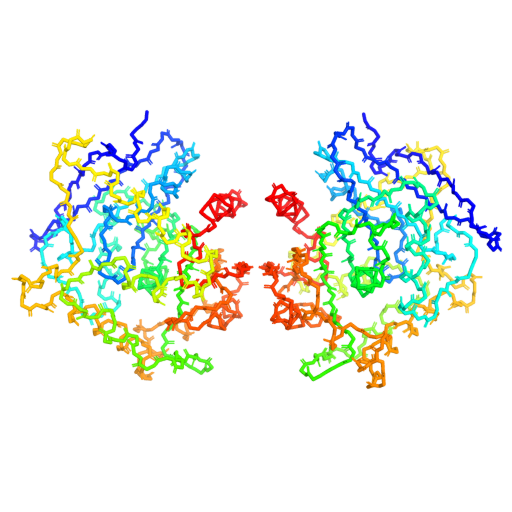79 VAL B O 1
ATOM 2906 N N . ARG B 1 80 ? -9.703 18.406 18.406 1 96.94 80 ARG B N 1
ATOM 2907 C CA . ARG B 1 80 ? -11.07 18.75 18.031 1 96.94 80 ARG B CA 1
ATOM 2908 C C . ARG B 1 80 ? -11.18 20.203 17.609 1 96.94 80 ARG B C 1
ATOM 2910 O O . ARG B 1 80 ? -11.844 20.531 16.625 1 96.94 80 ARG B O 1
ATOM 2917 N N . GLN B 1 81 ? -10.547 21.078 18.406 1 97.12 81 GLN B N 1
ATOM 2918 C CA . GLN B 1 81 ? -10.594 22.5 18.078 1 97.12 81 GLN B CA 1
ATOM 2919 C C . GLN B 1 81 ? -9.875 22.781 16.766 1 97.12 81 GLN B C 1
ATOM 2921 O O . GLN B 1 81 ? -10.359 23.562 15.945 1 97.12 81 GLN B O 1
ATOM 2926 N N . SER B 1 82 ? -8.688 22.203 16.594 1 98.25 82 SER B N 1
ATOM 2927 C CA . SER B 1 82 ? -7.984 22.375 15.328 1 98.25 82 SER B CA 1
ATOM 2928 C C . SER B 1 82 ? -8.836 21.891 14.156 1 98.25 82 SER B C 1
ATOM 2930 O O . SER B 1 82 ? -8.859 22.531 13.102 1 98.25 82 SER B O 1
ATOM 2932 N N . ALA B 1 83 ? -9.516 20.75 14.328 1 98.56 83 ALA B N 1
ATOM 2933 C CA . ALA B 1 83 ? -10.383 20.219 13.289 1 98.56 83 ALA B CA 1
ATOM 2934 C C . ALA B 1 83 ? -11.539 21.172 12.984 1 98.56 83 ALA B C 1
ATOM 2936 O O . ALA B 1 83 ? -11.875 21.375 11.82 1 98.56 83 ALA B O 1
ATOM 2937 N N . ALA B 1 84 ? -12.133 21.719 14.008 1 97.56 84 ALA B N 1
ATOM 2938 C CA . ALA B 1 84 ? -13.211 22.688 13.82 1 97.56 84 ALA B CA 1
ATOM 2939 C C . ALA B 1 84 ? -12.734 23.906 13.055 1 97.56 84 ALA B C 1
ATOM 2941 O O . ALA B 1 84 ? -13.438 24.422 12.188 1 97.56 84 ALA B O 1
ATOM 2942 N N . ASP B 1 85 ? -11.547 24.375 13.422 1 98.31 85 ASP B N 1
ATOM 2943 C CA . ASP B 1 85 ? -10.969 25.516 12.727 1 98.31 85 ASP B CA 1
ATOM 2944 C C . ASP B 1 85 ? -10.75 25.219 11.25 1 98.31 85 ASP B C 1
ATOM 2946 O O . ASP B 1 85 ? -11.047 26.062 10.391 1 98.31 85 ASP B O 1
ATOM 2950 N N . ILE B 1 86 ? -10.258 24.016 10.898 1 98.56 86 ILE B N 1
ATOM 2951 C CA . ILE B 1 86 ? -10 23.656 9.516 1 98.56 86 ILE B CA 1
ATOM 2952 C C . ILE B 1 86 ? -11.32 23.531 8.75 1 98.56 86 ILE B C 1
ATOM 2954 O O . ILE B 1 86 ? -11.422 23.953 7.602 1 98.56 86 ILE B O 1
ATOM 2958 N N . ALA B 1 87 ? -12.344 22.953 9.391 1 98.19 87 ALA B N 1
ATOM 2959 C CA . ALA B 1 87 ? -13.656 22.891 8.758 1 98.19 87 ALA B CA 1
ATOM 2960 C C . ALA B 1 87 ? -14.195 24.281 8.453 1 98.19 87 ALA B C 1
ATOM 2962 O O . ALA B 1 87 ? -14.711 24.547 7.367 1 98.19 87 ALA B O 1
ATOM 2963 N N . LEU B 1 88 ? -14.039 25.172 9.438 1 97.81 88 LEU B N 1
ATOM 2964 C CA . LEU B 1 88 ? -14.461 26.547 9.25 1 97.81 88 LEU B CA 1
ATOM 2965 C C . LEU B 1 88 ? -13.695 27.203 8.094 1 97.81 88 LEU B C 1
ATOM 2967 O O . LEU B 1 88 ? -14.289 27.891 7.262 1 97.81 88 LEU B O 1
ATOM 2971 N N . PHE B 1 89 ? -12.406 26.984 8.047 1 98.56 89 PHE B N 1
ATOM 2972 C CA . PHE B 1 89 ? -11.57 27.5 6.973 1 98.56 89 PHE B CA 1
ATOM 2973 C C . PHE B 1 89 ? -12.102 27.062 5.613 1 98.56 89 PHE B C 1
ATOM 2975 O O . PHE B 1 89 ? -12.227 27.891 4.695 1 98.56 89 PHE B O 1
ATOM 2982 N N . LEU B 1 90 ? -12.414 25.75 5.492 1 98.5 90 LEU B N 1
ATOM 2983 C CA . LEU B 1 90 ? -12.906 25.219 4.23 1 98.5 90 LEU B CA 1
ATOM 2984 C C . LEU B 1 90 ? -14.219 25.875 3.836 1 98.5 90 LEU B C 1
ATOM 2986 O O . LEU B 1 90 ? -14.438 26.188 2.66 1 98.5 90 LEU B O 1
ATOM 2990 N N . GLU B 1 91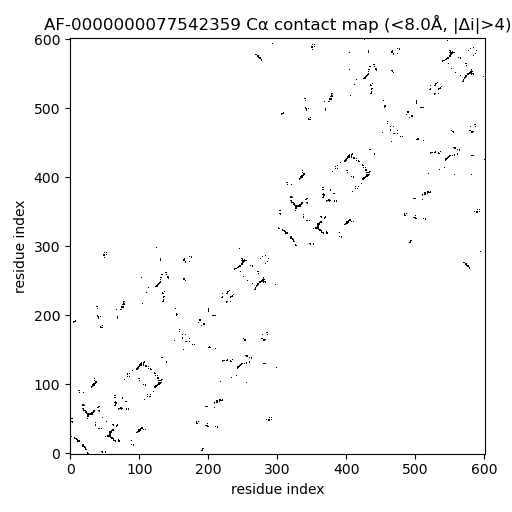 ? -15.07 26.156 4.816 1 97.62 91 GLU B N 1
ATOM 2991 C CA . GLU B 1 91 ? -16.312 26.875 4.555 1 97.62 91 GLU B CA 1
ATOM 2992 C C . GLU B 1 91 ? -16.031 28.297 4.078 1 97.62 91 GLU B C 1
ATOM 2994 O O . GLU B 1 91 ? -16.656 28.781 3.127 1 97.62 91 GLU B O 1
ATOM 2999 N N . LEU B 1 92 ? -15.117 28.922 4.719 1 98.12 92 LEU B N 1
ATOM 3000 C CA . LEU B 1 92 ? -14.828 30.328 4.457 1 98.12 92 LEU B CA 1
ATOM 3001 C C . LEU B 1 92 ? -14.273 30.516 3.047 1 98.12 92 LEU B C 1
ATOM 3003 O O . LEU B 1 92 ? -14.523 31.531 2.406 1 98.12 92 LEU B O 1
ATOM 3007 N N . ILE B 1 93 ? -13.555 29.516 2.553 1 97.44 93 ILE B N 1
ATOM 3008 C CA . ILE B 1 93 ? -12.961 29.688 1.23 1 97.44 93 ILE B CA 1
ATOM 3009 C C . ILE B 1 93 ? -13.875 29.062 0.175 1 97.44 93 ILE B C 1
ATOM 3011 O O . ILE B 1 93 ? -13.484 28.922 -0.988 1 97.44 93 ILE B O 1
ATOM 3015 N N . GLY B 1 94 ? -14.969 28.562 0.533 1 95.94 94 GLY B N 1
ATOM 3016 C CA . GLY B 1 94 ? -16.031 28.172 -0.373 1 95.94 94 GLY B CA 1
ATOM 3017 C C . GLY B 1 94 ? -15.836 26.797 -0.974 1 95.94 94 GLY B C 1
ATOM 3018 O O . GLY B 1 94 ? -16.203 26.547 -2.127 1 95.94 94 GLY B O 1
ATOM 3019 N N . GLN B 1 95 ? -15.164 25.922 -0.261 1 94.44 95 GLN B N 1
ATOM 3020 C CA . GLN B 1 95 ? -15.016 24.547 -0.751 1 94.44 95 GLN B CA 1
ATOM 3021 C C . GLN B 1 95 ? -16.141 23.656 -0.252 1 94.44 95 GLN B C 1
ATOM 3023 O O . GLN B 1 95 ? -16.234 23.375 0.944 1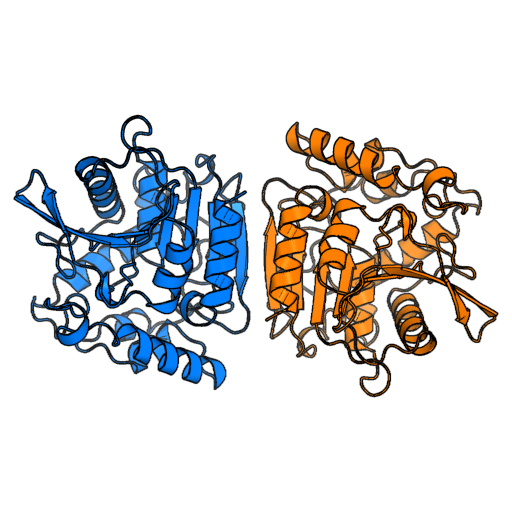 94.44 95 GLN B O 1
ATOM 3028 N N . ALA B 1 96 ? -16.984 23.156 -1.156 1 94.62 96 ALA B N 1
ATOM 3029 C CA . ALA B 1 96 ? -18.125 22.312 -0.783 1 94.62 96 ALA B CA 1
ATOM 3030 C C . ALA B 1 96 ? -17.703 20.859 -0.635 1 94.62 96 ALA B C 1
ATOM 3032 O O . ALA B 1 96 ? -18.328 20.094 0.107 1 94.62 96 ALA B O 1
ATOM 3033 N N . GLU B 1 97 ? -16.75 20.438 -1.432 1 97.38 97 GLU B N 1
ATOM 3034 C CA . GLU B 1 97 ? -16.234 19.078 -1.408 1 97.38 97 GLU B CA 1
ATOM 3035 C C . GLU B 1 97 ? -14.719 19.062 -1.57 1 97.38 97 GLU B C 1
ATOM 3037 O O . GLU B 1 97 ? -14.172 19.734 -2.445 1 97.38 97 GLU B O 1
ATOM 3042 N N . VAL B 1 98 ? -14.047 18.297 -0.677 1 98.31 98 VAL B N 1
ATOM 3043 C CA . VAL B 1 98 ? -12.594 18.234 -0.765 1 98.31 98 VAL B CA 1
ATOM 3044 C C . VAL B 1 98 ? -12.117 16.812 -0.491 1 98.31 98 VAL B C 1
ATOM 3046 O O . VAL B 1 98 ? -12.836 16.016 0.115 1 98.31 98 VAL B O 1
ATOM 3049 N N . ASP B 1 99 ? -10.992 16.438 -1.062 1 98.56 99 ASP B N 1
ATOM 3050 C CA . ASP B 1 99 ? -10.141 15.391 -0.501 1 98.56 99 ASP B CA 1
ATOM 3051 C C . ASP B 1 99 ? -9.203 15.953 0.565 1 98.56 99 ASP B C 1
ATOM 3053 O O . ASP B 1 99 ? -8.812 17.109 0.498 1 98.56 99 ASP B O 1
ATOM 3057 N N . LEU B 1 100 ? -8.898 15.164 1.548 1 98.88 100 LEU B N 1
ATOM 3058 C CA . LEU B 1 100 ? -8.148 15.672 2.691 1 98.88 100 LEU B CA 1
ATOM 3059 C C . LEU B 1 100 ? -6.969 14.766 3.021 1 98.88 100 LEU B C 1
ATOM 3061 O O . LEU B 1 100 ? -7.137 13.547 3.17 1 98.88 100 LEU B O 1
ATOM 3065 N N . LEU B 1 101 ? -5.773 15.32 3.039 1 98.94 101 LEU B N 1
ATOM 3066 C CA . LEU B 1 101 ? -4.562 14.617 3.453 1 98.94 101 LEU B CA 1
ATOM 3067 C C . LEU B 1 101 ? -3.988 15.227 4.727 1 98.94 101 LEU B C 1
ATOM 3069 O O . LEU B 1 101 ? -3.664 16.422 4.758 1 98.94 101 LEU B O 1
ATOM 3073 N N . GLY B 1 102 ? -3.92 14.461 5.77 1 98.94 102 GLY B N 1
ATOM 3074 C CA . GLY B 1 102 ? -3.277 14.875 7.004 1 98.94 102 GLY B CA 1
ATOM 3075 C C . GLY B 1 102 ? -1.998 14.117 7.297 1 98.94 102 GLY B C 1
ATOM 3076 O O . GLY B 1 102 ? -1.977 12.883 7.242 1 98.94 102 GLY B O 1
ATOM 3077 N N . PHE B 1 103 ? -0.953 14.859 7.629 1 98.94 103 PHE B N 1
ATOM 3078 C CA . PHE B 1 103 ? 0.325 14.25 7.98 1 98.94 103 PHE B CA 1
ATOM 3079 C C . PHE B 1 103 ? 0.621 14.43 9.461 1 98.94 103 PHE B C 1
ATOM 3081 O O . PHE B 1 103 ? 0.638 15.555 9.969 1 98.94 103 PHE B O 1
ATOM 3088 N N . SER B 1 104 ? 0.904 13.258 10.188 1 98.81 104 SER B N 1
ATOM 3089 C CA . SER B 1 104 ? 1.286 13.258 11.594 1 98.81 104 SER B CA 1
ATOM 3090 C C . SER B 1 104 ? 0.231 13.953 12.453 1 98.81 104 SER B C 1
ATOM 3092 O O . SER B 1 104 ? -0.937 13.555 12.445 1 98.81 104 SER B O 1
ATOM 3094 N N . LEU B 1 105 ? 0.451 15.102 13.148 1 98.81 105 LEU B N 1
ATOM 3095 C CA . LEU B 1 105 ? -0.563 15.867 13.859 1 98.81 105 LEU B CA 1
ATOM 3096 C C . LEU B 1 105 ? -1.732 16.203 12.938 1 98.81 105 LEU B C 1
ATOM 3098 O O . LEU B 1 105 ? -2.893 16.125 13.352 1 98.81 105 LEU B O 1
ATOM 3102 N N . GLY B 1 106 ? -1.385 16.516 11.703 1 98.88 106 GLY B N 1
ATOM 3103 C CA . GLY B 1 106 ? -2.414 16.781 10.711 1 98.88 106 GLY B CA 1
ATOM 3104 C C . GLY B 1 106 ? -3.322 15.602 10.453 1 98.88 106 GLY B C 1
ATOM 3105 O O . GLY B 1 106 ? -4.477 15.766 10.062 1 98.88 106 GLY B O 1
ATOM 3106 N N . GLY B 1 107 ? -2.777 14.375 10.625 1 98.94 107 GLY B N 1
ATOM 3107 C CA . GLY B 1 107 ? -3.598 13.188 10.484 1 98.94 107 GLY B CA 1
ATOM 3108 C C . GLY B 1 107 ? -4.656 13.055 11.562 1 98.94 107 GLY B C 1
ATOM 3109 O O . GLY B 1 107 ? -5.777 12.625 11.289 1 98.94 107 GLY B O 1
ATOM 3110 N N . TYR B 1 108 ? -4.281 13.398 12.852 1 98.75 108 TYR B N 1
ATOM 3111 C CA . TYR B 1 108 ? -5.281 13.469 13.914 1 98.75 108 TYR B CA 1
ATOM 3112 C C . TYR B 1 108 ? -6.387 14.453 13.555 1 98.75 108 TYR B C 1
ATOM 3114 O O . TYR B 1 108 ? -7.574 14.133 13.648 1 98.75 108 TYR B O 1
ATOM 3122 N N . VAL B 1 109 ? -5.988 15.594 13.086 1 98.81 109 VAL B N 1
ATOM 3123 C CA . VAL B 1 109 ? -6.906 16.672 12.75 1 98.81 109 VAL B CA 1
ATOM 3124 C C . VAL B 1 109 ? -7.801 16.234 11.586 1 98.81 109 VAL B C 1
ATOM 3126 O O . VAL B 1 109 ? -9.016 16.438 11.625 1 98.81 109 VAL B O 1
ATOM 3129 N N . ALA B 1 110 ? -7.207 15.625 10.57 1 98.94 110 ALA B N 1
ATOM 3130 C CA . ALA B 1 110 ? -7.945 15.227 9.383 1 98.94 110 ALA B CA 1
ATOM 3131 C C . ALA B 1 110 ? -9.023 14.195 9.719 1 98.94 110 ALA B C 1
ATOM 3133 O O . ALA B 1 110 ? -10.125 14.242 9.172 1 98.94 110 ALA B O 1
ATOM 3134 N N . GLN B 1 111 ? -8.695 13.25 10.578 1 98.75 111 GLN B N 1
ATOM 3135 C CA . GLN B 1 111 ? -9.695 12.289 11.039 1 98.75 111 GLN B CA 1
ATOM 3136 C C . GLN B 1 111 ? -10.898 13 11.656 1 98.75 111 GLN B C 1
ATOM 3138 O O . GLN B 1 111 ? -12.047 12.688 11.328 1 98.75 111 GLN B O 1
ATOM 3143 N N . MET B 1 112 ? -10.617 13.938 12.508 1 98.5 112 MET B N 1
ATOM 3144 C CA . MET B 1 112 ? -11.688 14.625 13.227 1 98.5 112 MET B CA 1
ATOM 3145 C C . MET B 1 112 ? -12.477 15.531 12.289 1 98.5 112 MET B C 1
ATOM 3147 O O . MET B 1 112 ? -13.688 15.703 12.453 1 98.5 112 MET B O 1
ATOM 3151 N N . VAL B 1 113 ? -11.812 16.156 11.305 1 98.69 113 VAL B N 1
ATOM 3152 C CA . VAL B 1 113 ? -12.539 16.906 10.289 1 98.69 113 VAL B CA 1
ATOM 3153 C C . VAL B 1 113 ? -13.523 15.984 9.57 1 98.69 113 VAL B C 1
ATOM 3155 O O . VAL B 1 113 ? -14.695 16.328 9.414 1 98.69 113 VAL B O 1
ATOM 3158 N N . ALA B 1 114 ? -13.094 14.844 9.117 1 98.62 114 ALA B N 1
ATOM 3159 C CA . ALA B 1 114 ? -13.93 13.906 8.367 1 98.62 114 ALA B CA 1
ATOM 3160 C C . ALA B 1 114 ? -15.102 13.414 9.211 1 98.62 114 ALA B C 1
ATOM 3162 O O . ALA B 1 114 ? -16.219 13.258 8.703 1 98.62 114 ALA B O 1
ATOM 3163 N N . LEU B 1 115 ? -14.844 13.172 10.469 1 97.75 115 LEU B N 1
ATOM 3164 C CA . LEU B 1 115 ? -15.859 12.617 11.367 1 97.75 115 LEU B CA 1
ATOM 3165 C C . LEU B 1 115 ? -16.875 13.688 11.75 1 97.75 115 LEU B C 1
ATOM 3167 O O . LEU B 1 115 ? -18.062 13.375 11.969 1 97.75 115 LEU B O 1
ATOM 3171 N N . ASN B 1 116 ? -16.422 14.969 11.875 1 96.81 116 ASN B N 1
ATOM 3172 C CA . ASN B 1 116 ? -17.25 15.992 12.508 1 96.81 116 ASN B CA 1
ATOM 3173 C C . ASN B 1 116 ? -17.875 16.922 11.469 1 96.81 116 ASN B C 1
ATOM 3175 O O . ASN B 1 116 ? -18.812 17.656 11.781 1 96.81 116 ASN B O 1
ATOM 3179 N N . SER B 1 117 ? -17.312 16.953 10.297 1 92.88 117 SER B N 1
ATOM 3180 C CA . SER B 1 117 ? -17.797 17.906 9.32 1 92.88 117 SER B CA 1
ATOM 3181 C C . SER B 1 117 ? -19.25 17.656 8.969 1 92.88 117 SER B C 1
ATOM 3183 O O . SER B 1 117 ? -19.688 16.5 8.883 1 92.88 117 SER B O 1
ATOM 3185 N N . ASP B 1 118 ? -20 18.719 8.812 1 94.44 118 ASP B N 1
ATOM 3186 C CA . ASP B 1 118 ? -21.344 18.672 8.234 1 94.44 118 ASP B CA 1
ATOM 3187 C C . ASP B 1 118 ? -21.281 18.547 6.711 1 94.44 118 ASP B C 1
ATOM 3189 O O . ASP B 1 118 ? -20.938 19.5 6.016 1 94.44 118 ASP B O 1
ATOM 3193 N N . PRO B 1 119 ? -21.703 17.391 6.207 1 95.06 119 PRO B N 1
ATOM 3194 C CA . PRO B 1 119 ? -21.562 17.172 4.766 1 95.06 119 PRO B CA 1
ATOM 3195 C C . PRO B 1 119 ? -22.344 18.172 3.932 1 95.06 119 PRO B C 1
ATOM 3197 O O . PRO B 1 119 ? -22.047 18.359 2.75 1 95.06 119 PRO B O 1
ATOM 3200 N N . SER B 1 120 ? -23.344 18.812 4.492 1 96.31 120 SER B N 1
ATOM 3201 C CA . SER B 1 120 ? -24.094 19.828 3.77 1 96.31 120 SER B CA 1
ATOM 3202 C C . SER B 1 120 ? -23.281 21.109 3.609 1 96.31 120 SER B C 1
ATOM 3204 O O . SER B 1 120 ? -23.562 21.938 2.742 1 96.31 120 SER B O 1
ATOM 3206 N N . LYS B 1 121 ? -22.266 21.266 4.418 1 96.44 121 LYS B N 1
ATOM 3207 C CA . LYS B 1 121 ? -21.391 22.438 4.344 1 96.44 121 LYS B CA 1
ATOM 3208 C C . LYS B 1 121 ? -20.078 22.094 3.658 1 96.44 121 LYS B C 1
ATOM 3210 O O . LYS B 1 121 ? -19.672 22.766 2.709 1 96.44 121 LYS B O 1
ATOM 3215 N N . VAL B 1 122 ? -19.406 21.094 4.152 1 96.5 122 VAL B N 1
ATOM 3216 C CA . VAL B 1 122 ? -18.156 20.594 3.576 1 96.5 122 VAL B CA 1
ATOM 3217 C C . VAL B 1 122 ? -18.188 19.062 3.533 1 96.5 122 VAL B C 1
ATOM 3219 O O . VAL B 1 122 ? -18.219 18.406 4.574 1 96.5 122 VAL B O 1
ATOM 3222 N N . LYS B 1 123 ? -18.172 18.547 2.365 1 97.94 123 LYS B N 1
ATOM 3223 C CA . LYS B 1 123 ? -18.125 17.109 2.17 1 97.94 123 LYS B CA 1
ATOM 3224 C C . LYS B 1 123 ? -16.688 16.641 1.983 1 97.94 123 LYS B C 1
ATOM 3226 O O . LYS B 1 123 ? -15.969 17.141 1.112 1 97.94 123 LYS B O 1
ATOM 3231 N N . ILE B 1 124 ? -16.266 15.734 2.818 1 98.5 124 ILE B N 1
ATOM 3232 C CA . ILE B 1 124 ? -14.992 15.055 2.611 1 98.5 124 ILE B CA 1
ATOM 3233 C C . ILE B 1 124 ? -15.188 13.836 1.713 1 98.5 124 ILE B C 1
ATOM 3235 O O . ILE B 1 124 ? -15.875 12.891 2.09 1 98.5 124 ILE B O 1
ATOM 3239 N N . ARG B 1 125 ? -14.555 13.922 0.582 1 98.19 125 ARG B N 1
ATOM 3240 C CA . ARG B 1 125 ? -14.766 12.875 -0.409 1 98.19 125 ARG B CA 1
ATOM 3241 C C . ARG B 1 125 ? -13.867 11.672 -0.133 1 98.19 125 ARG B C 1
ATOM 3243 O O . ARG B 1 125 ? -14.32 10.523 -0.195 1 98.19 125 ARG B O 1
ATOM 3250 N N . ARG B 1 126 ? -12.641 11.875 0.104 1 98.62 126 ARG B N 1
ATOM 3251 C CA . ARG B 1 126 ? -11.625 10.883 0.43 1 98.62 126 ARG B CA 1
ATOM 3252 C C . ARG B 1 126 ? -10.656 11.406 1.482 1 98.62 126 ARG B C 1
ATOM 3254 O O . ARG B 1 126 ? -10.43 12.617 1.574 1 98.62 126 ARG B O 1
ATOM 3261 N N . LEU B 1 127 ? -10.141 10.5 2.264 1 98.88 127 LEU B N 1
ATOM 3262 C CA . LEU B 1 127 ? -9.273 10.852 3.383 1 98.88 127 LEU B CA 1
ATOM 3263 C C . LEU B 1 127 ? -7.945 10.102 3.295 1 98.88 127 LEU B C 1
ATOM 3265 O O . LEU B 1 127 ? -7.93 8.891 3.059 1 98.88 127 LEU B O 1
ATOM 3269 N N . ILE B 1 128 ? -6.859 10.828 3.385 1 98.94 128 ILE B N 1
ATOM 3270 C CA . ILE B 1 128 ? -5.523 10.242 3.416 1 98.94 128 ILE B CA 1
ATOM 3271 C C . ILE B 1 128 ? -4.863 10.539 4.762 1 98.94 128 ILE B C 1
ATOM 3273 O O . ILE B 1 128 ? -4.734 11.703 5.156 1 98.94 128 ILE B O 1
ATOM 3277 N N . LEU B 1 129 ? -4.496 9.508 5.441 1 98.94 129 LEU B N 1
ATOM 3278 C CA . LEU B 1 129 ? -3.848 9.594 6.746 1 98.94 129 LEU B CA 1
ATOM 3279 C C . LEU B 1 129 ? -2.402 9.109 6.672 1 98.94 129 LEU B C 1
ATOM 3281 O O . LEU B 1 129 ? -2.15 7.91 6.539 1 98.94 129 LEU B O 1
ATOM 3285 N N . ALA B 1 130 ? -1.465 10.039 6.777 1 98.94 130 ALA B N 1
ATOM 3286 C CA . ALA B 1 130 ? -0.052 9.734 6.57 1 98.94 130 ALA B CA 1
ATOM 3287 C C . ALA B 1 130 ? 0.737 9.891 7.867 1 98.94 130 ALA B C 1
ATOM 3289 O O . ALA B 1 130 ? 0.75 10.969 8.469 1 98.94 130 ALA B O 1
ATOM 3290 N N . GLY B 1 131 ? 1.45 8.812 8.273 1 98.81 131 GLY B N 1
ATOM 3291 C CA . GLY B 1 131 ? 2.334 8.883 9.422 1 98.81 131 GLY B CA 1
ATOM 3292 C C . GLY B 1 131 ? 1.622 9.305 10.695 1 98.81 131 GLY B C 1
ATOM 3293 O O . GLY B 1 131 ? 2.137 10.117 11.461 1 98.81 131 GLY B O 1
ATOM 3294 N N . THR B 1 132 ? 0.441 8.805 10.906 1 98.81 132 THR B N 1
ATOM 3295 C CA . THR B 1 132 ? -0.37 9.258 12.031 1 98.81 132 THR B CA 1
ATOM 3296 C C . THR B 1 132 ? -0.96 8.07 12.781 1 98.81 132 THR B C 1
ATOM 3298 O O . THR B 1 132 ? -0.542 6.926 12.578 1 98.81 132 THR B O 1
ATOM 3301 N N . GLY B 1 133 ? -1.716 8.258 13.844 1 98.19 133 GLY B N 1
ATOM 3302 C CA . GLY B 1 133 ? -2.463 7.293 14.633 1 98.19 133 GLY B CA 1
ATOM 3303 C C . GLY B 1 133 ? -3.902 7.707 14.875 1 98.19 133 GLY B C 1
ATOM 3304 O O . GLY B 1 133 ? -4.484 8.453 14.086 1 98.19 133 GLY B O 1
ATOM 3305 N N . THR B 1 134 ? -4.492 7.098 15.836 1 97.88 134 THR B N 1
ATOM 3306 C CA . THR B 1 134 ? -5.84 7.445 16.266 1 97.88 134 THR B CA 1
ATOM 3307 C C . THR B 1 134 ? -5.84 7.957 17.703 1 97.88 134 THR B C 1
ATOM 3309 O O . THR B 1 134 ? -4.785 8.031 18.344 1 97.88 134 THR B O 1
ATOM 3312 N N . SER B 1 135 ? -7.012 8.469 18.172 1 98.06 135 SER B N 1
ATOM 3313 C CA . SER B 1 135 ? -7.133 8.781 19.594 1 98.06 135 SER B CA 1
ATOM 3314 C C . SER B 1 135 ? -6.941 7.543 20.453 1 98.06 135 SER B C 1
ATOM 3316 O O . SER B 1 135 ? -6.879 6.426 19.938 1 98.06 135 SER B O 1
ATOM 3318 N N . TYR B 1 136 ? -6.859 7.84 21.734 1 97.31 136 TYR B N 1
ATOM 3319 C CA . TYR B 1 136 ? -6.641 6.75 22.672 1 97.31 136 TYR B CA 1
ATOM 3320 C C . TYR B 1 136 ? -7.648 5.625 22.453 1 97.31 136 TYR B C 1
ATOM 3322 O O . TYR B 1 136 ? -8.828 5.879 22.219 1 97.31 136 TYR B O 1
ATOM 3330 N N . GLY B 1 137 ? -7.227 4.484 22.5 1 95.69 137 GLY B N 1
ATOM 3331 C CA . GLY B 1 137 ? -8.055 3.293 22.438 1 95.69 137 GLY B CA 1
ATOM 3332 C C . GLY B 1 137 ? -7.277 2.008 22.641 1 95.69 137 GLY B C 1
ATOM 3333 O O . GLY B 1 137 ? -6.047 2.025 22.688 1 95.69 137 GLY B O 1
ATOM 3334 N N . PRO B 1 138 ? -8.016 0.907 22.672 1 92.81 138 PRO B N 1
ATOM 3335 C CA . PRO B 1 138 ? -7.336 -0.385 22.812 1 92.81 138 PRO B CA 1
ATOM 3336 C C . PRO B 1 138 ? -6.348 -0.657 21.688 1 92.81 138 PRO B C 1
ATOM 3338 O O . PRO B 1 138 ? -6.602 -0.292 20.531 1 92.81 138 PRO B O 1
ATOM 3341 N N . LYS B 1 139 ? -5.184 -1.125 21.859 1 94.25 139 LYS B N 1
ATOM 3342 C CA . LYS B 1 139 ? -4.172 -1.612 20.938 1 94.25 139 LYS B CA 1
ATOM 3343 C C . LYS B 1 139 ? -3.359 -0.458 20.359 1 94.25 139 LYS B C 1
ATOM 3345 O O . LYS B 1 139 ? -2.488 -0.67 19.5 1 94.25 139 LYS B O 1
ATOM 3350 N N . LEU B 1 140 ? -3.799 0.869 20.672 1 97.5 140 LEU B N 1
ATOM 3351 C CA . LEU B 1 140 ? -2.945 1.969 20.234 1 97.5 140 LEU B CA 1
ATOM 3352 C C . LEU B 1 140 ? -1.539 1.825 20.812 1 97.5 140 LEU B C 1
ATOM 3354 O O . LEU B 1 140 ? -1.372 1.685 22.016 1 97.5 140 LEU B O 1
ATOM 3358 N N . ALA B 1 141 ? -0.587 1.834 19.969 1 97.94 141 ALA B N 1
ATOM 3359 C CA . ALA B 1 141 ? 0.801 1.695 20.406 1 97.94 141 ALA B CA 1
ATOM 3360 C C . ALA B 1 141 ? 1.432 3.061 20.672 1 97.94 141 ALA B C 1
ATOM 3362 O O . ALA B 1 141 ? 1.128 4.035 19.969 1 97.94 141 ALA B O 1
ATOM 3363 N N . THR B 1 142 ? 2.303 3.121 21.656 1 96.19 142 THR B N 1
ATOM 3364 C CA . THR B 1 142 ? 3.105 4.309 21.938 1 96.19 142 THR B CA 1
ATOM 3365 C C . THR B 1 142 ? 4.551 4.094 21.484 1 96.19 142 THR B C 1
ATOM 3367 O O . THR B 1 142 ? 5.027 2.961 21.438 1 96.19 142 THR B O 1
ATOM 3370 N N . SER B 1 143 ? 5.188 5.18 21.156 1 97.31 143 SER B N 1
ATOM 3371 C CA . SER B 1 143 ? 6.59 5.074 20.75 1 97.31 143 SER B CA 1
ATOM 3372 C C . SER B 1 143 ? 7.441 4.5 21.891 1 97.31 143 SER B C 1
ATOM 3374 O O . SER B 1 143 ? 7.301 4.906 23.047 1 97.31 143 SER B O 1
ATOM 3376 N N . PRO B 1 144 ? 8.289 3.555 21.562 1 97.06 144 PRO B N 1
ATOM 3377 C CA . PRO B 1 144 ? 9.227 3.076 22.578 1 97.06 144 PRO B CA 1
ATOM 3378 C C . PRO B 1 144 ? 10.359 4.062 22.844 1 97.06 144 PRO B C 1
ATOM 3380 O O . PRO B 1 144 ? 11.125 3.885 23.797 1 97.06 144 PRO B O 1
ATOM 3383 N N . ASN B 1 145 ? 10.508 5.039 21.969 1 97.75 145 ASN B N 1
ATOM 3384 C CA . ASN B 1 145 ? 11.57 6.027 22.109 1 97.75 145 ASN B CA 1
ATOM 3385 C C . ASN B 1 145 ? 11.188 7.125 23.094 1 97.75 145 ASN B C 1
ATOM 3387 O O . ASN B 1 145 ? 10.234 7.867 22.859 1 97.75 145 ASN B O 1
ATOM 3391 N N . GLN B 1 146 ? 11.977 7.363 24.109 1 96.44 146 GLN B N 1
ATOM 3392 C CA . GLN B 1 146 ? 11.625 8.234 25.219 1 96.44 146 GLN B CA 1
ATOM 3393 C C . GLN B 1 146 ? 12.047 9.68 24.953 1 96.44 146 GLN B C 1
ATOM 3395 O O . GLN B 1 146 ? 11.648 10.594 25.672 1 96.44 146 GLN B O 1
ATOM 3400 N N . ASP B 1 147 ? 12.812 9.867 23.906 1 97.56 147 ASP B N 1
ATOM 3401 C CA . ASP B 1 147 ? 13.391 11.188 23.688 1 97.56 147 ASP B CA 1
ATOM 3402 C C . ASP B 1 147 ? 12.609 11.953 22.625 1 97.56 147 ASP B C 1
ATOM 3404 O O . ASP B 1 147 ? 13.023 13.039 22.203 1 97.56 147 ASP B O 1
ATOM 3408 N N . VAL B 1 148 ? 11.477 11.469 22.188 1 97.62 148 VAL B N 1
ATOM 3409 C CA . VAL B 1 148 ? 10.703 12.109 21.125 1 97.62 148 VAL B CA 1
ATOM 3410 C C . VAL B 1 148 ? 10.375 13.547 21.531 1 97.62 148 VAL B C 1
ATOM 3412 O O . VAL B 1 148 ? 10.617 14.484 20.75 1 97.62 148 VAL B O 1
ATOM 3415 N N . GLY B 1 149 ? 9.828 13.766 22.734 1 96.5 149 GLY B N 1
ATOM 3416 C CA . GLY B 1 149 ? 9.445 15.086 23.203 1 96.5 149 GLY B CA 1
ATOM 3417 C C . GLY B 1 149 ? 10.609 16.047 23.281 1 96.5 149 GLY B C 1
ATOM 3418 O O . GLY B 1 149 ? 10.5 17.219 22.891 1 96.5 149 GLY B O 1
ATOM 3419 N N . SER B 1 150 ? 11.734 15.547 23.812 1 97.06 150 SER B N 1
ATOM 3420 C CA . SER B 1 150 ? 12.891 16.422 23.984 1 97.06 150 SER B CA 1
ATOM 3421 C C . SER B 1 150 ? 13.516 16.797 22.656 1 97.06 150 SER B C 1
ATOM 3423 O O . SER B 1 150 ? 14.016 17.906 22.484 1 97.06 150 SER B O 1
ATOM 3425 N N . VAL B 1 151 ? 13.477 15.883 21.719 1 97.94 151 VAL B N 1
ATOM 3426 C CA . VAL B 1 151 ? 14.039 16.156 20.406 1 97.94 151 VAL B CA 1
ATOM 3427 C C . VAL B 1 151 ? 13.117 17.109 19.625 1 97.94 151 VAL B C 1
ATOM 3429 O O . VAL B 1 151 ? 13.586 18.031 18.953 1 97.94 151 VAL B O 1
ATOM 3432 N N . ALA B 1 152 ? 11.82 16.953 19.766 1 96.94 152 ALA B N 1
ATOM 3433 C CA . ALA B 1 152 ? 10.844 17.734 19.016 1 96.94 152 ALA B CA 1
ATOM 3434 C C . ALA B 1 152 ? 10.664 19.125 19.625 1 96.94 152 ALA B C 1
ATOM 3436 O O . ALA B 1 152 ? 10.219 20.047 18.953 1 96.94 152 ALA B O 1
ATOM 3437 N N . GLY B 1 153 ? 10.961 19.281 20.906 1 97 153 GLY B N 1
ATOM 3438 C CA . GLY B 1 153 ? 10.664 20.5 21.641 1 97 153 GLY B CA 1
ATOM 3439 C C . GLY B 1 153 ? 11.859 21.422 21.766 1 97 153 GLY B C 1
ATOM 3440 O O . GLY B 1 153 ? 11.906 22.266 22.672 1 97 153 GLY B O 1
ATOM 3441 N N . VAL B 1 154 ? 12.82 21.312 20.859 1 96.62 154 VAL B N 1
ATOM 3442 C CA . VAL B 1 154 ? 14.039 22.125 20.953 1 96.62 154 VAL B CA 1
ATOM 3443 C C . VAL B 1 154 ? 13.734 23.562 20.547 1 96.62 154 VAL B C 1
ATOM 3445 O O . VAL B 1 154 ? 12.781 23.812 19.797 1 96.62 154 VAL B O 1
ATOM 3448 N N . GLN B 1 155 ? 14.492 24.484 20.984 1 96.69 155 GLN B N 1
ATOM 3449 C CA . GLN B 1 155 ? 14.344 25.891 20.672 1 96.69 155 GLN B CA 1
ATOM 3450 C C . GLN B 1 155 ? 14.641 26.172 19.188 1 96.69 155 GLN B C 1
ATOM 3452 O O . GLN B 1 155 ? 13.875 26.859 18.516 1 96.69 155 GLN B O 1
ATOM 3457 N N . ASP B 1 156 ? 15.773 25.562 18.734 1 95.56 156 ASP B N 1
ATOM 3458 C CA . ASP B 1 156 ? 16.188 25.734 17.359 1 95.56 156 ASP B CA 1
ATOM 3459 C C . ASP B 1 156 ? 16.094 24.422 16.578 1 95.56 156 ASP B C 1
ATOM 3461 O O . ASP B 1 156 ? 16.859 23.5 16.828 1 95.56 156 ASP B O 1
ATOM 3465 N N . VAL B 1 157 ? 15.18 24.406 15.648 1 96.19 157 VAL B N 1
ATOM 3466 C CA . VAL B 1 157 ? 14.992 23.234 14.812 1 96.19 157 VAL B CA 1
ATOM 3467 C C . VAL B 1 157 ? 16.078 23.172 13.75 1 96.19 157 VAL B C 1
ATOM 3469 O O . VAL B 1 157 ? 16.281 24.125 13 1 96.19 157 VAL B O 1
ATOM 3472 N N . THR B 1 158 ? 16.828 22.109 13.672 1 97.06 158 THR B N 1
ATOM 3473 C CA . THR B 1 158 ? 17.844 21.859 12.664 1 97.06 158 THR B CA 1
ATOM 3474 C C . THR B 1 158 ? 17.578 20.562 11.93 1 97.06 158 THR B C 1
ATOM 3476 O O . THR B 1 158 ? 16.609 19.844 12.234 1 97.06 158 THR B O 1
ATOM 3479 N N . ILE B 1 159 ? 18.422 20.297 10.953 1 98.19 159 ILE B N 1
ATOM 3480 C CA . ILE B 1 159 ? 18.25 19.078 10.18 1 98.19 159 ILE B CA 1
ATOM 3481 C C . ILE B 1 159 ? 18.406 17.859 11.109 1 98.19 159 ILE B C 1
ATOM 3483 O O . ILE B 1 159 ? 17.812 16.812 10.867 1 98.19 159 ILE B O 1
ATOM 3487 N N . ASP B 1 160 ? 19.188 18 12.164 1 97.94 160 ASP B N 1
ATOM 3488 C CA . ASP B 1 160 ? 19.438 16.891 13.086 1 97.94 160 ASP B CA 1
ATOM 3489 C C . ASP B 1 160 ? 18.141 16.484 13.805 1 97.94 160 ASP B C 1
ATOM 3491 O O . ASP B 1 160 ? 17.938 15.305 14.117 1 97.94 160 ASP B O 1
ATOM 3495 N N . THR B 1 161 ? 17.297 17.469 14.148 1 98 161 THR B N 1
ATOM 3496 C CA . THR B 1 161 ? 15.969 17.203 14.711 1 98 161 THR B CA 1
ATOM 3497 C C . THR B 1 161 ? 15.195 16.234 13.812 1 98 161 THR B C 1
ATOM 3499 O O . THR B 1 161 ? 14.664 15.227 14.297 1 98 161 THR B O 1
ATOM 3502 N N . PHE B 1 162 ? 15.234 16.453 12.523 1 98.19 162 PHE B N 1
ATOM 3503 C CA . PHE B 1 162 ? 14.43 15.672 11.586 1 98.19 162 PHE B CA 1
ATOM 3504 C C . PHE B 1 162 ? 15.133 14.375 11.219 1 98.19 162 PHE B C 1
ATOM 3506 O O . PHE B 1 162 ? 14.477 13.359 10.961 1 98.19 162 PHE B O 1
ATOM 3513 N N . LYS B 1 163 ? 16.516 14.375 11.188 1 98.56 163 LYS B N 1
ATOM 3514 C CA . LYS B 1 163 ? 17.219 13.109 11 1 98.56 163 LYS B CA 1
ATOM 3515 C C . LYS B 1 163 ? 16.812 12.094 12.062 1 98.56 163 LYS B C 1
ATOM 3517 O O . LYS B 1 163 ? 16.703 10.898 11.781 1 98.56 163 LYS B O 1
ATOM 3522 N N . THR B 1 164 ? 16.562 12.578 13.266 1 98.44 164 THR B N 1
ATOM 3523 C CA . THR B 1 164 ? 16.172 11.703 14.359 1 98.44 164 THR B CA 1
ATOM 3524 C C . THR B 1 164 ? 14.703 11.297 14.227 1 98.44 164 THR B C 1
ATOM 3526 O O . THR B 1 164 ? 14.375 10.109 14.305 1 98.44 164 THR B O 1
ATOM 3529 N N . LEU B 1 165 ? 13.844 12.195 13.945 1 98.62 165 LEU B N 1
ATOM 3530 C CA . LEU B 1 165 ? 12.406 11.992 14.102 1 98.62 165 LEU B CA 1
ATOM 3531 C C . LEU B 1 165 ? 11.789 11.445 12.82 1 98.62 165 LEU B C 1
ATOM 3533 O O . LEU B 1 165 ? 10.805 10.703 12.867 1 98.62 165 LEU B O 1
ATOM 3537 N N . PHE B 1 166 ? 12.359 11.805 11.586 1 98.75 166 PHE B N 1
ATOM 3538 C CA . PHE B 1 166 ? 11.633 11.586 10.336 1 98.75 166 PHE B CA 1
ATOM 3539 C C . PHE B 1 166 ? 12.281 10.477 9.523 1 98.75 166 PHE B C 1
ATOM 3541 O O . PHE B 1 166 ? 11.609 9.789 8.75 1 98.75 166 PHE B O 1
ATOM 3548 N N . PHE B 1 167 ? 13.586 10.25 9.695 1 98.75 167 PHE B N 1
ATOM 3549 C CA . PHE B 1 167 ? 14.297 9.398 8.75 1 98.75 167 PHE B CA 1
ATOM 3550 C C . PHE B 1 167 ? 15.023 8.273 9.469 1 98.75 167 PHE B C 1
ATOM 3552 O O . PHE B 1 167 ? 15.414 8.422 10.633 1 98.75 167 PHE B O 1
ATOM 3559 N N . PRO B 1 168 ? 15.156 7.113 8.766 1 97.56 168 PRO B N 1
ATOM 3560 C CA . PRO B 1 168 ? 15.953 6.051 9.383 1 97.56 168 PRO B CA 1
ATOM 3561 C C . PRO B 1 168 ? 17.406 6.453 9.594 1 97.56 168 PRO B C 1
ATOM 3563 O O . PRO B 1 168 ? 17.953 7.238 8.812 1 97.56 168 PRO B O 1
ATOM 3566 N N . LYS B 1 169 ? 17.984 5.879 10.648 1 96.69 169 LYS B N 1
ATOM 3567 C CA . LYS B 1 169 ? 19.359 6.207 11.016 1 96.69 169 LYS B CA 1
ATOM 3568 C C . LYS B 1 169 ? 20.359 5.355 10.234 1 96.69 169 LYS B C 1
ATOM 3570 O O . LYS B 1 169 ? 21.094 4.562 10.82 1 96.69 169 LYS B O 1
ATOM 3575 N N . ASN B 1 170 ? 20.438 5.523 8.961 1 96.44 170 ASN B N 1
ATOM 3576 C CA . ASN B 1 170 ? 21.359 4.875 8.023 1 96.44 170 ASN B CA 1
ATOM 3577 C C . ASN B 1 170 ? 21.703 5.789 6.855 1 96.44 170 ASN B C 1
ATOM 3579 O O . ASN B 1 170 ? 21.281 6.949 6.82 1 96.44 170 ASN B O 1
ATOM 3583 N N . HIS B 1 171 ? 22.484 5.316 5.945 1 97.06 171 HIS B N 1
ATOM 3584 C CA . HIS B 1 171 ? 23 6.125 4.84 1 97.06 171 HIS B CA 1
ATOM 3585 C C . HIS B 1 171 ? 21.859 6.633 3.965 1 97.06 171 HIS B C 1
ATOM 3587 O O . HIS B 1 171 ? 21.844 7.797 3.557 1 97.06 171 HIS B O 1
ATOM 3593 N N . GLU B 1 172 ? 20.875 5.789 3.707 1 96.19 172 GLU B N 1
ATOM 3594 C CA . GLU B 1 172 ? 19.734 6.168 2.867 1 96.19 172 GLU B CA 1
ATOM 3595 C C . GLU B 1 172 ? 18.891 7.238 3.541 1 96.19 172 GLU B C 1
ATOM 3597 O O . GLU B 1 172 ? 18.422 8.172 2.885 1 96.19 172 GLU B O 1
ATOM 3602 N N . GLY B 1 173 ? 18.688 7.051 4.844 1 97.75 173 GLY B N 1
ATOM 3603 C CA . GLY B 1 173 ? 17.938 8.031 5.605 1 97.75 173 GLY B CA 1
ATOM 3604 C C . GLY B 1 173 ? 18.609 9.391 5.656 1 97.75 173 GLY B C 1
ATOM 3605 O O . GLY B 1 173 ? 17.953 10.422 5.516 1 97.75 173 GLY B O 1
ATOM 3606 N N . ASP B 1 174 ? 19.938 9.414 5.84 1 98.38 174 ASP B N 1
ATOM 3607 C CA . ASP B 1 174 ? 20.688 10.664 5.871 1 98.38 174 ASP B CA 1
ATOM 3608 C C . ASP B 1 174 ? 20.594 11.398 4.531 1 98.38 174 ASP B C 1
ATOM 3610 O O . ASP B 1 174 ? 20.375 12.609 4.492 1 98.38 174 ASP B O 1
ATOM 3614 N N . ALA B 1 175 ? 20.734 10.656 3.504 1 98.5 175 ALA B N 1
ATOM 3615 C CA . ALA B 1 175 ? 20.656 11.25 2.168 1 98.5 175 ALA B CA 1
ATOM 3616 C C . ALA B 1 175 ? 19.266 11.828 1.909 1 98.5 175 ALA B C 1
ATOM 3618 O O . ALA B 1 175 ? 19.141 12.922 1.343 1 98.5 175 ALA B O 1
ATOM 3619 N N . ALA B 1 176 ? 18.25 11.102 2.305 1 98.5 176 ALA B N 1
ATOM 3620 C CA . ALA B 1 176 ? 16.875 11.57 2.137 1 98.5 176 ALA B CA 1
ATOM 3621 C C . ALA B 1 176 ? 16.641 12.836 2.943 1 98.5 176 ALA B C 1
ATOM 3623 O O . ALA B 1 176 ? 16 13.773 2.455 1 98.5 176 ALA B O 1
ATOM 3624 N N . ALA B 1 177 ? 17.125 12.852 4.16 1 98.75 177 ALA B N 1
ATOM 3625 C CA . ALA B 1 177 ? 16.969 14.031 5.016 1 98.75 177 ALA B CA 1
ATOM 3626 C C . ALA B 1 177 ? 17.625 15.258 4.387 1 98.75 177 ALA B C 1
ATOM 3628 O O . ALA B 1 177 ? 17.031 16.344 4.367 1 98.75 177 ALA B O 1
ATOM 3629 N N . GLU B 1 178 ? 18.812 15.086 3.873 1 98.81 178 GLU B N 1
ATOM 3630 C CA . GLU B 1 178 ? 19.547 16.203 3.27 1 98.81 178 GLU B CA 1
ATOM 3631 C C . GLU B 1 178 ? 18.844 16.719 2.025 1 98.81 178 GLU B C 1
ATOM 3633 O O . GLU B 1 178 ? 18.75 17.938 1.814 1 98.81 178 GLU B O 1
ATOM 3638 N N . SER B 1 179 ? 18.359 15.789 1.203 1 98.75 179 SER B N 1
ATOM 3639 C CA . SER B 1 179 ? 17.625 16.172 -0 1 98.75 179 SER B CA 1
ATOM 3640 C C . SER B 1 179 ? 16.344 16.922 0.347 1 98.75 179 SER B C 1
ATOM 3642 O O . SER B 1 179 ? 16.047 17.969 -0.248 1 98.75 179 SER B O 1
ATOM 3644 N N . TRP B 1 180 ? 15.641 16.391 1.277 1 98.75 180 TRP B N 1
ATOM 3645 C CA . TRP B 1 180 ? 14.398 17.016 1.722 1 98.75 180 TRP B CA 1
ATOM 3646 C C . TRP B 1 180 ? 14.656 18.391 2.326 1 98.75 180 TRP B C 1
ATOM 3648 O O . TRP B 1 180 ? 13.953 19.359 2.008 1 98.75 180 TRP B O 1
ATOM 3658 N N . TRP B 1 181 ? 15.641 18.484 3.166 1 98.69 181 TRP B N 1
ATOM 3659 C CA . TRP B 1 181 ? 15.977 19.734 3.846 1 98.69 181 TRP B CA 1
ATOM 3660 C C . TRP B 1 181 ? 16.328 20.828 2.84 1 98.69 181 TRP B C 1
ATOM 3662 O O . TRP B 1 181 ? 15.922 21.984 3 1 98.69 181 TRP B O 1
ATOM 3672 N N . SER B 1 182 ? 17.047 20.406 1.828 1 98.56 182 SER B N 1
ATOM 3673 C CA . SER B 1 182 ? 17.375 21.359 0.771 1 98.56 182 SER B CA 1
ATOM 3674 C C . SER B 1 182 ? 16.125 21.844 0.046 1 98.56 182 SER B C 1
ATOM 3676 O O . SER B 1 182 ? 15.977 23.047 -0.217 1 98.56 182 SER B O 1
ATOM 3678 N N . ARG B 1 183 ? 15.188 20.969 -0.203 1 98.56 183 ARG B N 1
ATOM 3679 C CA . ARG B 1 183 ? 13.992 21.297 -0.977 1 98.56 183 ARG B CA 1
ATOM 3680 C C . ARG B 1 183 ? 13.086 22.25 -0.201 1 98.56 183 ARG B C 1
ATOM 3682 O O . ARG B 1 183 ? 12.516 23.172 -0.774 1 98.56 183 ARG B O 1
ATOM 3689 N N . ILE B 1 184 ? 12.992 22.047 1.104 1 97.88 184 ILE B N 1
ATOM 3690 C CA . ILE B 1 184 ? 12.031 22.859 1.854 1 97.88 184 ILE B CA 1
ATOM 3691 C C . ILE B 1 184 ? 12.578 24.266 2.053 1 97.88 184 ILE B C 1
ATOM 3693 O O . ILE B 1 184 ? 11.859 25.156 2.529 1 97.88 184 ILE B O 1
ATOM 3697 N N . HIS B 1 185 ? 13.789 24.5 1.667 1 97.31 185 HIS B N 1
ATOM 3698 C CA . HIS B 1 185 ? 14.383 25.828 1.777 1 97.31 185 HIS B CA 1
ATOM 3699 C C . HIS B 1 185 ? 14.484 26.5 0.412 1 97.31 185 HIS B C 1
ATOM 3701 O O . HIS B 1 185 ? 15.102 27.562 0.284 1 97.31 185 HIS B O 1
ATOM 3707 N N . GLU B 1 186 ? 13.883 25.859 -0.549 1 97.62 186 GLU B N 1
ATOM 3708 C CA . GLU B 1 186 ? 13.875 26.453 -1.883 1 97.62 186 GLU B CA 1
ATOM 3709 C C . GLU B 1 186 ? 12.953 27.672 -1.942 1 97.62 186 GLU B C 1
ATOM 3711 O O . GLU B 1 186 ? 13.133 28.562 -2.781 1 97.62 186 GLU B O 1
ATOM 3716 N N . ARG B 1 187 ? 11.906 27.672 -1.143 1 96.38 187 ARG B N 1
ATOM 3717 C CA . ARG B 1 187 ? 11.047 28.844 -1.072 1 96.38 187 ARG B CA 1
ATOM 3718 C C . ARG B 1 187 ? 11.688 29.938 -0.219 1 96.38 187 ARG B C 1
ATOM 3720 O O . ARG B 1 187 ? 12.156 29.672 0.886 1 96.38 187 ARG B O 1
ATOM 3727 N N . SER B 1 188 ? 11.766 31.062 -0.731 1 95.12 188 S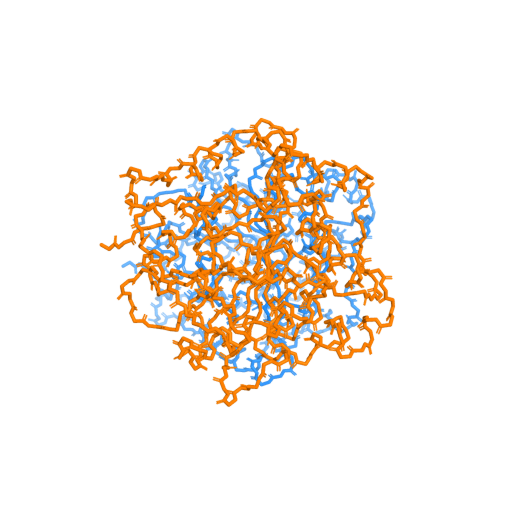ER B N 1
ATOM 3728 C CA . SER B 1 188 ? 12.344 32.25 -0.086 1 95.12 188 SER B CA 1
ATOM 3729 C C . SER B 1 188 ? 11.672 33.531 -0.564 1 95.12 188 SER B C 1
ATOM 3731 O O . SER B 1 188 ? 10.867 33.5 -1.497 1 95.12 188 SER B O 1
ATOM 3733 N N . ALA B 1 189 ? 12 34.531 0.197 1 94.94 189 ALA B N 1
ATOM 3734 C CA . ALA B 1 189 ? 11.477 35.844 -0.238 1 94.94 189 ALA B CA 1
ATOM 3735 C C . ALA B 1 189 ? 11.852 36.125 -1.691 1 94.94 189 ALA B C 1
ATOM 3737 O O . ALA B 1 189 ? 11.086 36.719 -2.428 1 94.94 189 ALA B O 1
ATOM 3738 N N . ALA B 1 190 ? 12.922 35.688 -2.158 1 94.56 190 ALA B N 1
ATOM 3739 C CA . ALA B 1 190 ? 13.406 35.938 -3.518 1 94.56 190 ALA B CA 1
ATOM 3740 C C . ALA B 1 190 ? 12.562 35.156 -4.535 1 94.56 190 ALA B C 1
ATOM 3742 O O . ALA B 1 190 ? 12.352 35.656 -5.652 1 94.56 190 ALA B O 1
ATOM 3743 N N . THR B 1 191 ? 12.094 33.969 -4.137 1 94.25 191 THR B N 1
ATOM 3744 C CA . THR B 1 191 ? 11.398 33.125 -5.098 1 94.25 191 THR B CA 1
ATOM 3745 C C . THR B 1 191 ? 9.906 33.469 -5.125 1 94.25 191 THR B C 1
ATOM 3747 O O . THR B 1 191 ? 9.25 33.312 -6.156 1 94.25 191 THR B O 1
ATOM 3750 N N . CYS B 1 192 ? 9.352 33.875 -3.982 1 93.75 192 CYS B N 1
ATOM 3751 C CA . CYS B 1 192 ? 7.902 34.031 -3.945 1 93.75 192 CYS B CA 1
ATOM 3752 C C . CYS B 1 192 ? 7.523 35.5 -3.791 1 93.75 192 CYS B C 1
ATOM 3754 O O . CYS B 1 192 ? 6.355 35.844 -3.951 1 93.75 192 CYS B O 1
ATOM 3756 N N . GLY B 1 193 ? 8.484 36.344 -3.488 1 94.06 193 GLY B N 1
ATOM 3757 C CA . GLY B 1 193 ? 8.234 37.781 -3.369 1 94.06 193 GLY B CA 1
ATOM 3758 C C . GLY B 1 193 ? 7.555 38.156 -2.064 1 94.06 193 GLY B C 1
ATOM 3759 O O . GLY B 1 193 ? 6.992 39.25 -1.947 1 94.06 193 GLY B O 1
ATOM 3760 N N . GLN B 1 194 ? 7.414 37.219 -1.133 1 95.19 194 GLN B N 1
ATOM 3761 C CA . GLN B 1 194 ? 6.793 37.438 0.172 1 95.19 194 GLN B CA 1
ATOM 3762 C C . GLN B 1 194 ? 7.668 36.875 1.29 1 95.19 194 GLN B C 1
ATOM 3764 O O . GLN B 1 194 ? 8.625 36.125 1.03 1 95.19 194 GLN B O 1
ATOM 3769 N N . GLU B 1 195 ? 7.391 37.312 2.455 1 92.62 195 GLU B N 1
ATOM 3770 C CA . GLU B 1 195 ? 8.07 36.688 3.598 1 92.62 195 GLU B CA 1
ATOM 3771 C C . GLU B 1 195 ? 7.68 35.219 3.752 1 92.62 195 GLU B C 1
ATOM 3773 O O . GLU B 1 195 ? 6.543 34.844 3.479 1 92.62 195 GLU B O 1
ATOM 3778 N N . VAL B 1 196 ? 8.633 34.469 4.184 1 95.94 196 VAL B N 1
ATOM 3779 C CA . VAL B 1 196 ? 8.391 33.031 4.414 1 95.94 196 VAL B CA 1
ATOM 3780 C C . VAL B 1 196 ? 8.414 32.75 5.914 1 95.94 196 VAL B C 1
ATOM 3782 O O . VAL B 1 196 ? 9.164 33.375 6.664 1 95.94 196 VAL B O 1
ATOM 3785 N N . SER B 1 197 ? 7.594 31.859 6.301 1 95.62 197 SER B N 1
ATOM 3786 C CA . SER B 1 197 ? 7.5 31.547 7.719 1 95.62 197 SER B CA 1
ATOM 3787 C C . SER B 1 197 ? 8.594 30.562 8.141 1 95.62 197 SER B C 1
ATOM 3789 O O . SER B 1 197 ? 9.133 29.828 7.305 1 95.62 197 SER B O 1
ATOM 3791 N N . GLN B 1 198 ? 8.953 30.609 9.438 1 95.25 198 GLN B N 1
ATOM 3792 C CA . GLN B 1 198 ? 9.766 29.594 10.078 1 95.25 198 GLN B CA 1
ATOM 3793 C C . GLN B 1 198 ? 8.891 28.547 10.773 1 95.25 198 GLN B C 1
ATOM 3795 O O . GLN B 1 198 ? 7.664 28.578 10.656 1 95.25 198 GLN B O 1
ATOM 3800 N N . TRP B 1 199 ? 9.539 27.625 11.469 1 97.75 199 TRP B N 1
ATOM 3801 C CA . TRP B 1 199 ? 8.805 26.641 12.25 1 97.75 199 TRP B CA 1
ATOM 3802 C C . TRP B 1 199 ? 8.039 27.297 13.391 1 97.75 199 TRP B C 1
ATOM 3804 O O . TRP B 1 199 ? 8.438 28.359 13.883 1 97.75 199 TRP B O 1
ATOM 3814 N N . LEU B 1 200 ? 6.898 26.75 13.812 1 98.19 200 LEU B N 1
ATOM 3815 C CA . LEU B 1 200 ? 6.137 27.25 14.953 1 98.19 200 LEU B CA 1
ATOM 3816 C C . LEU B 1 200 ? 7.027 27.406 16.188 1 98.19 200 LEU B C 1
ATOM 3818 O O . LEU B 1 200 ? 7.773 26.484 16.531 1 98.19 200 LEU B O 1
ATOM 3822 N N . SER B 1 201 ? 7 28.531 16.828 1 97.81 201 SER B N 1
ATOM 3823 C CA . SER B 1 201 ? 7.738 28.844 18.047 1 97.81 201 SER B CA 1
ATOM 3824 C C . SER B 1 201 ? 9.242 28.797 17.797 1 97.81 201 SER B C 1
ATOM 3826 O O . SER B 1 201 ? 10 28.312 18.641 1 97.81 201 SER B O 1
ATOM 3828 N N . HIS B 1 202 ? 9.586 29.172 16.578 1 95.5 202 HIS B N 1
ATOM 3829 C CA . HIS B 1 202 ? 11 29.203 16.219 1 95.5 202 HIS B CA 1
ATOM 3830 C C . HIS B 1 202 ? 11.797 30.094 17.156 1 95.5 202 HIS B C 1
ATOM 3832 O O . HIS B 1 202 ? 11.398 31.234 17.422 1 95.5 202 HIS B O 1
ATOM 3838 N N . GLY B 1 203 ? 12.758 29.516 17.562 1 94.06 203 GLY B N 1
ATOM 3839 C CA . GLY B 1 203 ? 13.633 30.266 18.453 1 94.06 203 GLY B CA 1
ATOM 3840 C C . GLY B 1 203 ? 13 30.609 19.781 1 94.06 203 GLY B C 1
ATOM 3841 O O . GLY B 1 203 ? 13.531 31.422 20.547 1 94.06 203 GLY B O 1
ATOM 3842 N N . PHE B 1 204 ? 11.641 30.062 19.547 1 66.06 204 PHE B N 1
ATOM 3843 C CA . PHE B 1 204 ? 10.648 30.125 20.609 1 66.06 204 PHE B CA 1
ATOM 3844 C C . PHE B 1 204 ? 10.477 31.562 21.094 1 66.06 204 PHE B C 1
ATOM 3846 O O . PHE B 1 204 ? 10.555 31.828 22.297 1 66.06 204 PHE B O 1
ATOM 3853 N N . LYS B 1 205 ? 10.492 32.438 20.453 1 92.06 205 LYS B N 1
ATOM 3854 C CA . LYS B 1 205 ? 10.086 33.812 20.297 1 92.06 205 LYS B CA 1
ATOM 3855 C C . LYS B 1 205 ? 8.742 34.094 20.969 1 92.06 205 LYS B C 1
ATOM 3857 O O . LYS B 1 205 ? 8.484 35.188 21.438 1 92.06 205 LYS B O 1
ATOM 3862 N N . ASP B 1 206 ? 7.824 33.281 20.953 1 95.44 206 ASP B N 1
ATOM 3863 C CA . ASP B 1 206 ? 6.516 33.375 21.594 1 95.44 206 ASP B CA 1
ATOM 3864 C C . ASP B 1 206 ? 6.535 32.719 22.969 1 95.44 206 ASP B C 1
ATOM 3866 O O . ASP B 1 206 ? 5.492 32.312 23.484 1 95.44 206 ASP B O 1
ATOM 3870 N N . HIS B 1 207 ? 7.684 32.5 23.5 1 96.62 207 HIS B N 1
ATOM 3871 C CA . HIS B 1 207 ? 7.914 31.875 24.812 1 96.62 207 HIS B CA 1
ATOM 3872 C C . HIS B 1 207 ? 7.414 30.438 24.828 1 96.62 207 HIS B C 1
ATOM 3874 O O . HIS B 1 207 ? 6.941 29.953 25.859 1 96.62 207 HIS B O 1
ATOM 3880 N N . GLY B 1 208 ? 7.336 29.828 23.688 1 97.19 208 GLY B N 1
ATOM 3881 C CA . GLY B 1 208 ? 6.996 28.422 23.578 1 97.19 208 GLY B CA 1
ATOM 3882 C C . GLY B 1 208 ? 5.504 28.156 23.625 1 97.19 208 GLY B C 1
ATOM 3883 O O . GLY B 1 208 ? 5.07 27 23.703 1 97.19 208 GLY B O 1
ATOM 3884 N N . LYS B 1 209 ? 4.738 29.203 23.578 1 97.81 209 LYS B N 1
ATOM 3885 C CA . LYS B 1 209 ? 3.295 29.062 23.75 1 97.81 209 LYS B CA 1
ATOM 3886 C C . LYS B 1 209 ? 2.695 28.188 22.641 1 97.81 209 LYS B C 1
ATOM 3888 O O . LYS B 1 209 ? 1.891 27.297 22.922 1 97.81 209 LYS B O 1
ATOM 3893 N N . GLY B 1 210 ? 2.982 28.469 21.391 1 98 210 GLY B N 1
ATOM 3894 C CA . GLY B 1 210 ? 2.467 27.688 20.281 1 98 210 GLY B CA 1
ATOM 3895 C C . GLY B 1 210 ? 2.875 26.219 20.328 1 98 210 GLY B C 1
ATOM 3896 O O . GLY B 1 210 ? 2.047 25.344 20.125 1 98 210 GLY B O 1
ATOM 3897 N N . LEU B 1 211 ? 4.164 26.016 20.594 1 98 211 LEU B N 1
ATOM 3898 C CA . LEU B 1 211 ? 4.703 24.672 20.734 1 98 211 LEU B CA 1
ATOM 3899 C C . LEU B 1 211 ? 3.934 23.875 21.797 1 98 211 LEU B C 1
ATOM 3901 O O . LEU B 1 211 ? 3.539 22.734 21.562 1 98 211 LEU B O 1
ATOM 3905 N N . LEU B 1 212 ? 3.717 24.469 22.938 1 98 212 LEU B N 1
ATOM 3906 C CA . LEU B 1 212 ? 3.012 23.812 24.031 1 98 212 LEU B CA 1
ATOM 3907 C C . LEU B 1 212 ? 1.567 23.516 23.641 1 98 212 LEU B C 1
ATOM 3909 O O . LEU B 1 212 ? 1.014 22.484 24.047 1 98 212 LEU B O 1
ATOM 3913 N N . GLY B 1 213 ? 0.949 24.406 22.953 1 98.5 213 GLY B N 1
ATOM 3914 C CA . GLY B 1 213 ? -0.397 24.156 22.469 1 98.5 213 GLY B CA 1
ATOM 3915 C C . GLY B 1 213 ? -0.509 22.891 21.641 1 98.5 213 GLY B C 1
ATOM 3916 O O . GLY B 1 213 ? -1.382 22.047 21.891 1 98.5 213 GLY B O 1
ATOM 3917 N N . GLN B 1 214 ? 0.343 22.656 20.703 1 98.69 214 GLN B N 1
ATOM 3918 C CA . GLN B 1 214 ? 0.294 21.469 19.844 1 98.69 214 GLN B CA 1
ATOM 3919 C C . GLN B 1 214 ? 0.702 20.219 20.609 1 98.69 214 GLN B C 1
ATOM 3921 O O . GLN B 1 214 ? 0.184 19.125 20.344 1 98.69 214 GLN B O 1
ATOM 3926 N N . VAL B 1 215 ? 1.673 20.375 21.562 1 98.12 215 VAL B N 1
ATOM 3927 C CA . VAL B 1 215 ? 2.025 19.25 22.406 1 98.12 215 VAL B CA 1
ATOM 3928 C C . VAL B 1 215 ? 0.786 18.766 23.156 1 98.12 215 VAL B C 1
ATOM 3930 O O . VAL B 1 215 ? 0.531 17.562 23.234 1 98.12 215 VAL B O 1
ATOM 3933 N N . MET B 1 216 ? 0.038 19.703 23.688 1 97.81 216 MET B N 1
ATOM 3934 C CA . MET B 1 216 ? -1.17 19.359 24.422 1 97.81 216 MET B CA 1
ATOM 3935 C C . MET B 1 216 ? -2.182 18.656 23.531 1 97.81 216 MET B C 1
ATOM 3937 O O . MET B 1 216 ? -2.855 17.719 23.953 1 97.81 216 MET B O 1
ATOM 3941 N N . GLN B 1 217 ? -2.328 19.078 22.25 1 97.69 217 GLN B N 1
ATOM 3942 C CA . GLN B 1 217 ? -3.209 18.422 21.297 1 97.69 217 GLN B CA 1
ATOM 3943 C C . GLN B 1 217 ? -2.9 16.922 21.219 1 97.69 217 GLN B C 1
ATOM 3945 O O . GLN B 1 217 ? -3.768 16.094 21.484 1 97.69 217 GLN B O 1
ATOM 3950 N N . GLY B 1 218 ? -1.636 16.625 20.891 1 96.81 218 GLY B N 1
ATOM 3951 C CA . GLY B 1 218 ? -1.229 15.242 20.688 1 96.81 218 GLY B CA 1
ATOM 3952 C C . GLY B 1 218 ? -1.342 14.398 21.938 1 96.81 218 GLY B C 1
ATOM 3953 O O . GLY B 1 218 ? -1.861 13.281 21.906 1 96.81 218 GLY B O 1
ATOM 3954 N N . ARG B 1 219 ? -0.863 14.992 23.016 1 95.81 219 ARG B N 1
ATOM 3955 C CA . ARG B 1 219 ? -0.855 14.266 24.281 1 95.81 219 ARG B CA 1
ATOM 3956 C C . ARG B 1 219 ? -2.271 13.906 24.719 1 95.81 219 ARG B C 1
ATOM 3958 O O . ARG B 1 219 ? -2.564 12.742 25 1 95.81 219 ARG B O 1
ATOM 3965 N N . ASN B 1 220 ? -3.135 14.883 24.75 1 95.44 220 ASN B N 1
ATOM 3966 C CA . ASN B 1 220 ? -4.504 14.633 25.203 1 95.44 220 ASN B CA 1
ATOM 3967 C C . ASN B 1 220 ? -5.223 13.648 24.281 1 95.44 220 ASN B C 1
ATOM 3969 O O . ASN B 1 220 ? -5.969 12.789 24.75 1 95.44 220 ASN B O 1
ATOM 3973 N N . PHE B 1 221 ? -5.031 13.742 23.031 1 97.56 221 PHE B N 1
ATOM 3974 C CA . PHE B 1 221 ? -5.715 12.93 22.031 1 97.56 221 PHE B CA 1
ATOM 3975 C C . PHE B 1 221 ? -5.324 11.461 22.172 1 97.56 221 PHE B C 1
ATOM 3977 O O . PHE B 1 221 ? -6.168 10.57 22.016 1 97.56 221 PHE B O 1
ATOM 3984 N N . THR B 1 222 ? -4.082 11.141 22.562 1 97.38 222 THR B N 1
ATOM 3985 C CA . THR B 1 222 ? -3.564 9.781 22.438 1 97.38 222 THR B CA 1
ATOM 3986 C C . THR B 1 222 ? -3.424 9.125 23.797 1 97.38 222 THR B C 1
ATOM 3988 O O . THR B 1 222 ? -3.131 7.934 23.906 1 97.38 222 THR B O 1
ATOM 3991 N N . THR B 1 223 ? -3.631 9.883 24.891 1 95.44 223 THR B N 1
ATOM 3992 C CA . THR B 1 223 ? -3.326 9.289 26.188 1 95.44 223 THR B CA 1
ATOM 3993 C C . THR B 1 223 ? -4.555 9.312 27.094 1 95.44 223 THR B C 1
ATOM 3995 O O . THR B 1 223 ? -4.582 8.641 28.125 1 95.44 223 THR B O 1
ATOM 3998 N N . GLN B 1 224 ? -5.551 10.062 26.75 1 93.62 224 GLN B N 1
ATOM 3999 C CA . GLN B 1 224 ? -6.699 10.219 27.641 1 93.62 224 GLN B CA 1
ATOM 4000 C C . GLN B 1 224 ? -7.832 9.273 27.234 1 93.62 224 GLN B C 1
ATOM 4002 O O . GLN B 1 224 ? -8.477 9.469 26.203 1 93.62 224 GLN B O 1
ATOM 4007 N N . PRO B 1 225 ? -8.172 8.328 28.047 1 91.12 225 PRO B N 1
ATOM 4008 C CA . PRO B 1 225 ? -9.234 7.363 27.734 1 91.12 225 PRO B CA 1
ATOM 4009 C C . PRO B 1 225 ? -10.586 8.031 27.469 1 91.12 225 PRO B C 1
ATOM 4011 O O . PRO B 1 225 ? -11.359 7.559 26.641 1 91.12 225 PRO B O 1
ATOM 4014 N N . GLU B 1 226 ? -10.836 9.094 28.172 1 89.38 226 GLU B N 1
ATOM 4015 C CA . GLU B 1 226 ? -12.109 9.797 28.031 1 89.38 226 GLU B CA 1
ATOM 4016 C C . GLU B 1 226 ? -12.273 10.375 26.641 1 89.38 226 GLU B C 1
ATOM 4018 O O . GLU B 1 226 ? -13.391 10.469 26.125 1 89.38 226 GLU B O 1
ATOM 4023 N N . ILE B 1 227 ? -11.203 10.719 26.016 1 87.38 227 ILE B N 1
ATOM 4024 C CA . ILE B 1 227 ? -11.227 11.273 24.672 1 87.38 227 ILE B CA 1
ATOM 4025 C C . ILE B 1 227 ? -11.469 10.164 23.656 1 87.38 227 ILE B C 1
ATOM 4027 O O . ILE B 1 227 ? -12.266 10.32 22.734 1 87.38 227 ILE B O 1
ATOM 4031 N N . GLY B 1 228 ? -10.852 9 23.828 1 82 228 GLY B N 1
ATOM 4032 C CA . GLY B 1 228 ? -10.961 7.887 22.891 1 82 228 GLY B CA 1
ATOM 4033 C C . GLY B 1 228 ? -12.375 7.367 22.75 1 82 228 GLY B C 1
ATOM 4034 O O . GLY B 1 228 ? -12.758 6.891 21.672 1 82 228 GLY B O 1
ATOM 4035 N N . GLN B 1 229 ? -13.172 7.535 23.734 1 78.69 229 GLN B N 1
ATOM 4036 C CA . GLN B 1 229 ? -14.5 6.934 23.766 1 78.69 229 GLN B CA 1
ATOM 4037 C C . GLN B 1 229 ? -15.586 7.992 23.594 1 78.69 229 GLN B C 1
ATOM 4039 O O . GLN B 1 229 ? -16.781 7.699 23.734 1 78.69 229 GLN B O 1
ATOM 4044 N N . SER B 1 230 ? -15.148 9.195 23.391 1 85.25 230 SER B N 1
ATOM 4045 C CA . SER B 1 230 ? -16.109 10.289 23.297 1 85.25 230 SER B CA 1
ATOM 4046 C C . SER B 1 230 ? -16.109 10.883 21.891 1 85.25 230 SER B C 1
ATOM 4048 O O . SER B 1 230 ? -15.438 10.375 20.984 1 85.25 230 SER B O 1
ATOM 4050 N N . SER B 1 231 ? -16.969 11.82 21.75 1 88.94 231 SER B N 1
ATOM 4051 C CA . SER B 1 231 ? -17.047 12.539 20.484 1 88.94 231 SER B CA 1
ATOM 4052 C C . SER B 1 231 ? -15.805 13.383 20.234 1 88.94 231 SER B C 1
ATOM 4054 O O . SER B 1 231 ? -15.609 13.922 19.141 1 88.94 231 SER B O 1
ATOM 4056 N N . GLU B 1 232 ? -14.906 13.305 21.234 1 92 232 GLU B N 1
ATOM 4057 C CA . GLU B 1 232 ? -13.68 14.086 21.125 1 92 232 GLU B CA 1
ATOM 4058 C C . GLU B 1 232 ? -12.562 13.266 20.484 1 92 232 GLU B C 1
ATOM 4060 O O . GLU B 1 232 ? -11.492 13.805 20.172 1 92 232 GLU B O 1
ATOM 4065 N N . GLY B 1 233 ? -12.82 12.031 20.312 1 96 233 GLY B N 1
ATOM 4066 C CA . GLY B 1 233 ? -11.797 11.156 19.781 1 96 233 GLY B CA 1
ATOM 4067 C C . GLY B 1 233 ? -12.219 10.445 18.5 1 96 233 GLY B C 1
ATOM 4068 O O . GLY B 1 233 ? -13.375 10.539 18.094 1 96 233 GLY B O 1
ATOM 4069 N N . SER B 1 234 ? -11.234 9.82 17.891 1 97.56 234 SER B N 1
ATOM 4070 C CA . SER B 1 234 ? -11.492 9.164 16.609 1 97.56 234 SER B CA 1
ATOM 4071 C C . SER B 1 234 ? -11.578 7.652 16.766 1 97.56 234 SER B C 1
ATOM 4073 O O . SER B 1 234 ? -12.305 6.988 16.031 1 97.56 234 SER B O 1
ATOM 4075 N N . TYR B 1 235 ? -10.914 7.043 17.719 1 97 235 TYR B N 1
ATOM 4076 C CA . TYR B 1 235 ? -10.75 5.598 17.828 1 97 235 TYR B CA 1
ATOM 4077 C C . TYR B 1 235 ? -12.102 4.891 17.781 1 97 235 TYR B C 1
ATOM 4079 O O . TYR B 1 235 ? -12.32 4 16.953 1 97 235 TYR B O 1
ATOM 4087 N N . GLY B 1 236 ? -13 5.23 18.578 1 95.06 236 GLY B N 1
ATOM 4088 C CA . GLY B 1 236 ? -14.289 4.566 18.703 1 95.06 236 GLY B CA 1
ATOM 4089 C C . GLY B 1 236 ? -15.25 4.938 17.578 1 95.06 236 GLY B C 1
ATOM 4090 O O . GLY B 1 236 ? -16.359 4.418 17.516 1 95.06 236 GLY B O 1
ATOM 4091 N N . ARG B 1 237 ? -14.812 5.809 16.641 1 96.88 237 ARG B N 1
ATOM 4092 C CA . ARG B 1 237 ? -15.742 6.34 15.648 1 96.88 237 ARG B CA 1
ATOM 4093 C C . ARG B 1 237 ? -15.25 6.07 14.234 1 96.88 237 ARG B C 1
ATOM 4095 O O . ARG B 1 237 ? -15.961 6.324 13.258 1 96.88 237 ARG B O 1
ATOM 4102 N N . LEU B 1 238 ? -14.062 5.543 14.094 1 96.94 238 LEU B N 1
ATOM 4103 C CA . LEU B 1 238 ? -13.469 5.34 12.773 1 96.94 238 LEU B CA 1
ATOM 4104 C C . LEU B 1 238 ? -14.32 4.387 11.938 1 96.94 238 LEU B C 1
ATOM 4106 O O . LEU B 1 238 ? -14.391 4.52 10.719 1 96.94 238 LEU B O 1
ATOM 4110 N N . HIS B 1 239 ? -15.039 3.439 12.555 1 95.69 239 HIS B N 1
ATOM 4111 C CA . HIS B 1 239 ? -15.883 2.475 11.859 1 95.69 239 HIS B CA 1
ATOM 4112 C C . HIS B 1 239 ? -17.047 3.168 11.148 1 95.69 239 HIS B C 1
ATOM 4114 O O . HIS B 1 239 ? -17.656 2.592 10.25 1 95.69 239 HIS B O 1
ATOM 4120 N N . SER B 1 240 ? -17.359 4.375 11.578 1 95.81 240 SER B N 1
ATOM 4121 C CA . SER B 1 240 ? -18.5 5.09 10.992 1 95.81 240 SER B CA 1
ATOM 4122 C C . SER B 1 240 ? -18.062 5.875 9.758 1 95.81 240 SER B C 1
ATOM 4124 O O . SER B 1 240 ? -18.922 6.391 9.023 1 95.81 240 SER B O 1
ATOM 4126 N N . LEU B 1 241 ? -16.766 6.031 9.547 1 96.44 241 LEU B N 1
ATOM 4127 C CA . LEU B 1 241 ? -16.25 6.719 8.367 1 96.44 241 LEU B CA 1
ATOM 4128 C C . LEU B 1 241 ? -16.406 5.852 7.121 1 96.44 241 LEU B C 1
ATOM 4130 O O . LEU B 1 241 ? -15.547 5.016 6.832 1 96.44 241 LEU B O 1
ATOM 4134 N N . LYS B 1 242 ? -17.406 6.086 6.285 1 95.44 242 LYS B N 1
ATOM 4135 C CA . LYS B 1 242 ? -17.75 5.207 5.176 1 95.44 242 LYS B CA 1
ATOM 4136 C C . LYS B 1 242 ? -17.031 5.633 3.895 1 95.44 242 LYS B C 1
ATOM 4138 O O . LYS B 1 242 ? -17.062 4.906 2.898 1 95.44 242 LYS B O 1
ATOM 4143 N N . ILE B 1 243 ? -16.391 6.801 3.896 1 97.62 243 ILE B N 1
ATOM 4144 C CA . ILE B 1 243 ? -15.656 7.27 2.727 1 97.62 243 ILE B CA 1
ATOM 4145 C C . ILE B 1 243 ? -14.383 6.441 2.549 1 97.62 243 ILE B C 1
ATOM 4147 O O . ILE B 1 243 ? -13.922 5.793 3.49 1 97.62 243 ILE B O 1
ATOM 4151 N N . PRO B 1 244 ? -13.766 6.43 1.313 1 98.31 244 PRO B N 1
ATOM 4152 C CA . PRO B 1 244 ? -12.461 5.789 1.141 1 98.31 244 PRO B CA 1
ATOM 4153 C C . PRO B 1 244 ? -11.359 6.453 1.972 1 98.31 244 PRO B C 1
ATOM 4155 O O . PRO B 1 244 ? -11.289 7.68 2.039 1 98.31 244 PRO B O 1
ATOM 4158 N N . VAL B 1 245 ? -10.562 5.641 2.645 1 98.81 245 VAL B N 1
ATOM 4159 C CA . VAL B 1 245 ? -9.445 6.121 3.455 1 98.81 245 VAL B CA 1
ATOM 4160 C C . VAL B 1 245 ? -8.156 5.445 3.006 1 98.81 245 VAL B C 1
ATOM 4162 O O . VAL B 1 245 ? -8.102 4.223 2.861 1 98.81 245 VAL B O 1
ATOM 4165 N N . LEU B 1 246 ? -7.141 6.219 2.707 1 98.94 246 LEU B N 1
ATOM 4166 C CA . LEU B 1 246 ? -5.789 5.711 2.5 1 98.94 246 LEU B CA 1
ATOM 4167 C C . LEU B 1 246 ? -4.918 5.984 3.721 1 98.94 246 LEU B C 1
ATOM 4169 O O . LEU B 1 246 ? -4.766 7.133 4.141 1 98.94 246 LEU B O 1
ATOM 4173 N N . VAL B 1 247 ? -4.426 4.941 4.285 1 98.94 247 VAL B N 1
ATOM 4174 C CA . VAL B 1 247 ? -3.459 5.051 5.375 1 98.94 247 VAL B CA 1
ATOM 4175 C C . VAL B 1 247 ? -2.061 4.711 4.863 1 98.94 247 VAL B C 1
ATOM 4177 O O . VAL B 1 247 ? -1.882 3.734 4.129 1 98.94 247 VAL B O 1
ATOM 4180 N N . ALA B 1 248 ? -1.089 5.535 5.18 1 98.94 248 ALA B N 1
ATOM 4181 C CA . ALA B 1 248 ? 0.279 5.309 4.719 1 98.94 248 ALA B CA 1
ATOM 4182 C C . ALA B 1 248 ? 1.289 5.645 5.816 1 98.94 248 ALA B C 1
ATOM 4184 O O . ALA B 1 248 ? 1.074 6.566 6.605 1 98.94 248 ALA B O 1
ATOM 4185 N N . ASN B 1 249 ? 2.377 4.938 5.852 1 98.94 249 ASN B N 1
ATOM 4186 C CA . ASN B 1 249 ? 3.449 5.164 6.812 1 98.94 249 ASN B CA 1
ATOM 4187 C C . ASN B 1 249 ? 4.758 4.527 6.359 1 98.94 249 ASN B C 1
ATOM 4189 O O . ASN B 1 249 ? 4.801 3.867 5.32 1 98.94 249 ASN B O 1
ATOM 4193 N N . GLY B 1 250 ? 5.832 4.852 7.09 1 98.62 250 GLY B N 1
ATOM 4194 C CA . GLY B 1 250 ? 7.105 4.176 6.895 1 98.62 250 GLY B CA 1
ATOM 4195 C C . GLY B 1 250 ? 7.219 2.879 7.668 1 98.62 250 GLY B C 1
ATOM 4196 O O . GLY B 1 250 ? 6.312 2.521 8.422 1 98.62 250 GLY B O 1
ATOM 4197 N N . HIS B 1 251 ? 8.32 2.236 7.5 1 97.5 251 HIS B N 1
ATOM 4198 C CA . HIS B 1 251 ? 8.594 0.923 8.07 1 97.5 251 HIS B CA 1
ATOM 4199 C C . HIS B 1 251 ? 8.812 1.011 9.578 1 97.5 251 HIS B C 1
ATOM 4201 O O . HIS B 1 251 ? 8.359 0.138 10.328 1 97.5 251 HIS B O 1
ATOM 4207 N N . ASP B 1 252 ? 9.492 1.967 9.938 1 96.31 252 ASP B N 1
ATOM 4208 C CA . ASP B 1 252 ? 9.859 2.139 11.344 1 96.31 252 ASP B CA 1
ATOM 4209 C C . ASP B 1 252 ? 9.711 3.594 11.773 1 96.31 252 ASP B C 1
ATOM 4211 O O . ASP B 1 252 ? 10.703 4.305 11.938 1 96.31 252 ASP B O 1
ATOM 4215 N N . ASP B 1 253 ? 8.508 4.023 12.039 1 98.56 253 ASP B N 1
ATOM 4216 C CA . ASP B 1 253 ? 8.203 5.387 12.453 1 98.56 253 ASP B CA 1
ATOM 4217 C C . ASP B 1 253 ? 8.648 5.633 13.898 1 98.56 253 ASP B C 1
ATOM 4219 O O . ASP B 1 253 ? 8.094 5.039 14.828 1 98.56 253 ASP B O 1
ATOM 4223 N N . TYR B 1 254 ? 9.555 6.539 14.094 1 98.5 254 TYR B N 1
ATOM 4224 C CA . TYR B 1 254 ? 10.227 6.82 15.359 1 98.5 254 TYR B CA 1
ATOM 4225 C C . TYR B 1 254 ? 9.25 7.41 16.375 1 98.5 254 TYR B C 1
ATOM 4227 O O . TYR B 1 254 ? 9.391 7.195 17.578 1 98.5 254 TYR B O 1
ATOM 4235 N N . MET B 1 255 ? 8.234 8.109 15.945 1 98.38 255 MET B N 1
ATOM 4236 C CA . MET B 1 255 ? 7.363 8.898 16.812 1 98.38 255 MET B CA 1
ATOM 4237 C C . MET B 1 255 ? 6.008 8.219 16.984 1 98.38 255 MET B C 1
ATOM 4239 O O . MET B 1 255 ? 5.484 8.125 18.094 1 98.38 255 MET B O 1
ATOM 4243 N N . ILE B 1 256 ? 5.422 7.809 15.867 1 98.56 256 ILE B N 1
ATOM 4244 C CA . ILE B 1 256 ? 4.117 7.16 15.836 1 98.56 256 ILE B CA 1
ATOM 4245 C C . ILE B 1 256 ? 4.254 5.754 15.258 1 98.56 256 ILE B C 1
ATOM 4247 O O . ILE B 1 256 ? 4.316 5.582 14.039 1 98.56 256 ILE B O 1
ATOM 4251 N N . PRO B 1 257 ? 4.238 4.797 16.125 1 98.62 257 PRO B N 1
ATOM 4252 C CA . PRO B 1 257 ? 4.535 3.432 15.68 1 98.62 257 PRO B CA 1
ATOM 4253 C C . PRO B 1 257 ? 3.742 3.025 14.438 1 98.62 257 PRO B C 1
ATOM 4255 O O . PRO B 1 257 ? 2.529 3.246 14.375 1 98.62 257 PRO B O 1
ATOM 4258 N N . THR B 1 258 ? 4.422 2.398 13.477 1 98.62 258 THR B N 1
ATOM 4259 C CA . THR B 1 258 ? 3.859 1.969 12.203 1 98.62 258 THR B CA 1
ATOM 4260 C C . THR B 1 258 ? 2.67 1.038 12.422 1 98.62 258 THR B C 1
ATOM 4262 O O . THR B 1 258 ? 1.71 1.058 11.648 1 98.62 258 THR B O 1
ATOM 4265 N N . SER B 1 259 ? 2.666 0.254 13.492 1 98.38 259 SER B N 1
ATOM 4266 C CA . SER B 1 259 ? 1.576 -0.667 13.797 1 98.38 259 SER B CA 1
ATOM 4267 C C . SER B 1 259 ? 0.251 0.073 13.953 1 98.38 259 SER B C 1
ATOM 4269 O O . SER B 1 259 ? -0.818 -0.511 13.758 1 98.38 259 SER B O 1
ATOM 4271 N N . ASN B 1 260 ? 0.277 1.378 14.297 1 98.81 260 ASN B N 1
ATOM 4272 C CA . ASN B 1 260 ? -0.944 2.168 14.414 1 98.81 260 ASN B CA 1
ATOM 4273 C C . ASN B 1 260 ? -1.606 2.377 13.055 1 98.81 260 ASN B C 1
ATOM 4275 O O . ASN B 1 260 ? -2.824 2.547 12.969 1 98.81 260 ASN B O 1
ATOM 4279 N N . SER B 1 261 ? -0.779 2.434 11.961 1 98.81 261 SER B N 1
ATOM 4280 C CA . SER B 1 261 ? -1.347 2.512 10.617 1 98.81 261 SER B CA 1
ATOM 4281 C C . SER B 1 261 ? -2.152 1.261 10.281 1 98.81 261 SER B C 1
ATOM 4283 O O . SER B 1 261 ? -3.234 1.351 9.695 1 98.81 261 SER B O 1
ATOM 4285 N N . TYR B 1 262 ? -1.613 0.115 10.633 1 98.31 262 TYR B N 1
ATOM 4286 C CA . TYR B 1 262 ? -2.334 -1.138 10.445 1 98.31 262 TYR B CA 1
ATOM 4287 C C . TYR B 1 262 ? -3.6 -1.175 11.297 1 98.31 262 TYR B C 1
ATOM 4289 O O . TYR B 1 262 ? -4.641 -1.656 10.844 1 98.31 262 TYR B O 1
ATOM 4297 N N . LEU B 1 263 ? -3.545 -0.651 12.508 1 98.06 263 LEU B N 1
ATOM 4298 C CA . LEU B 1 263 ? -4.707 -0.553 13.391 1 98.06 263 LEU B CA 1
ATOM 4299 C C . LEU B 1 263 ? -5.805 0.289 12.75 1 98.06 263 LEU B C 1
ATOM 4301 O O . LEU B 1 263 ? -6.961 -0.134 12.688 1 98.06 263 LEU B O 1
ATOM 4305 N N . ILE B 1 264 ? -5.438 1.49 12.258 1 98.56 264 ILE B N 1
ATOM 4306 C CA . ILE B 1 264 ? -6.418 2.359 11.617 1 98.56 264 ILE B CA 1
ATOM 4307 C C . ILE B 1 264 ? -7.051 1.639 10.43 1 98.56 264 ILE B C 1
ATOM 4309 O O . ILE B 1 264 ? -8.273 1.662 10.258 1 98.56 264 ILE B O 1
ATOM 4313 N N . TYR B 1 265 ? -6.219 1.021 9.625 1 98.44 265 TYR B N 1
ATOM 4314 C CA . TYR B 1 265 ? -6.684 0.257 8.477 1 98.44 265 TYR B CA 1
ATOM 4315 C C . TYR B 1 265 ? -7.77 -0.735 8.883 1 98.44 265 TYR B C 1
ATOM 4317 O O . TYR B 1 265 ? -8.773 -0.883 8.188 1 98.44 265 TYR B O 1
ATOM 4325 N N . GLN B 1 266 ? -7.59 -1.386 9.969 1 96.5 266 GLN B N 1
ATOM 4326 C CA . GLN B 1 266 ? -8.531 -2.393 10.445 1 96.5 266 GLN B CA 1
ATOM 4327 C C . GLN B 1 266 ? -9.82 -1.745 10.945 1 96.5 266 GLN B C 1
ATOM 4329 O O . GLN B 1 266 ? -10.875 -2.377 10.953 1 96.5 266 GLN B O 1
ATOM 4334 N N . LEU B 1 267 ? -9.742 -0.491 11.383 1 96.56 267 LEU B N 1
ATOM 4335 C CA . LEU B 1 267 ? -10.875 0.157 12.031 1 96.56 267 LEU B CA 1
ATOM 4336 C C . LEU B 1 267 ? -11.773 0.835 11.008 1 96.56 267 LEU B C 1
ATOM 4338 O O . LEU B 1 267 ? -12.969 1.034 11.25 1 96.56 267 LEU B O 1
ATOM 4342 N N . VAL B 1 268 ? -11.227 1.277 9.883 1 97.75 268 VAL B N 1
ATOM 4343 C CA . VAL B 1 268 ? -12.039 1.969 8.883 1 97.75 268 VAL B CA 1
ATOM 4344 C C . VAL B 1 268 ? -12.602 0.96 7.891 1 97.75 268 VAL B C 1
ATOM 4346 O O . VAL B 1 268 ? -11.891 0.065 7.43 1 97.75 268 VAL B O 1
ATOM 4349 N N . PRO B 1 269 ? -13.859 1.047 7.422 1 95.81 269 PRO B N 1
ATOM 4350 C CA . PRO B 1 269 ? -14.508 0.032 6.59 1 95.81 269 PRO B CA 1
ATOM 4351 C C . PRO B 1 269 ? -13.945 -0.015 5.172 1 95.81 269 PRO B C 1
ATOM 4353 O O . PRO B 1 269 ? -13.914 -1.079 4.547 1 95.81 269 PRO B O 1
ATOM 4356 N N . ASN B 1 270 ? -13.531 1.141 4.613 1 96.62 270 ASN B N 1
ATOM 4357 C CA . ASN B 1 270 ? -13.031 1.234 3.244 1 96.62 270 ASN B CA 1
ATOM 4358 C C . ASN B 1 270 ? -11.594 1.747 3.203 1 96.62 270 ASN B C 1
ATOM 4360 O O . ASN B 1 270 ? -11.281 2.668 2.449 1 96.62 270 ASN B O 1
ATOM 4364 N N . GLY B 1 271 ? -10.812 1.073 4.035 1 98.12 271 GLY B N 1
ATOM 4365 C CA . GLY B 1 271 ? -9.43 1.509 4.168 1 98.12 271 GLY B CA 1
ATOM 4366 C C . GLY B 1 271 ? -8.484 0.8 3.219 1 98.12 271 GLY B C 1
ATOM 4367 O O . GLY B 1 271 ? -8.625 -0.4 2.973 1 98.12 271 GLY B O 1
ATOM 4368 N N . GLN B 1 272 ? -7.582 1.499 2.637 1 98.62 272 GLN B N 1
ATOM 4369 C CA . GLN B 1 272 ? -6.379 1.004 1.983 1 98.62 272 GLN B CA 1
ATOM 4370 C C . GLN B 1 272 ? -5.133 1.338 2.801 1 98.62 272 GLN B C 1
ATOM 4372 O O . GLN B 1 272 ? -5.039 2.416 3.389 1 98.62 272 GLN B O 1
ATOM 4377 N N . LEU B 1 273 ? -4.18 0.426 2.867 1 98.88 273 LEU B N 1
ATOM 4378 C CA . LEU B 1 273 ? -2.936 0.645 3.602 1 98.88 273 LEU B CA 1
ATOM 4379 C C . LEU B 1 273 ? -1.731 0.54 2.674 1 98.88 273 LEU B C 1
ATOM 4381 O O . LEU B 1 273 ? -1.635 -0.396 1.876 1 98.88 273 LEU B O 1
ATOM 4385 N N . ILE B 1 274 ? -0.85 1.477 2.717 1 98.94 274 ILE B N 1
ATOM 4386 C CA . ILE B 1 274 ? 0.439 1.389 2.039 1 98.94 274 ILE B CA 1
ATOM 4387 C C . ILE B 1 274 ? 1.563 1.68 3.029 1 98.94 274 ILE B C 1
ATOM 4389 O O . ILE B 1 274 ? 1.613 2.762 3.621 1 98.94 274 ILE B O 1
ATOM 4393 N N . LEU B 1 275 ? 2.449 0.748 3.24 1 98.88 275 LEU B N 1
ATOM 4394 C CA . LEU B 1 275 ? 3.645 0.924 4.059 1 98.88 275 LEU B CA 1
ATOM 4395 C C . LEU B 1 275 ? 4.902 0.867 3.197 1 98.88 275 LEU B C 1
ATOM 4397 O O . LEU B 1 275 ? 4.992 0.055 2.275 1 98.88 275 LEU B O 1
ATOM 4401 N N . TYR B 1 276 ? 5.848 1.729 3.447 1 98.69 276 TYR B N 1
ATOM 4402 C CA . TYR B 1 276 ? 7.035 1.922 2.619 1 98.69 276 TYR B CA 1
ATOM 4403 C C . TYR B 1 276 ? 8.258 1.287 3.264 1 98.69 276 TYR B C 1
ATOM 4405 O O . TYR B 1 276 ? 8.352 1.21 4.492 1 98.69 276 TYR B O 1
ATOM 4413 N N . PRO B 1 277 ? 9.195 0.863 2.398 1 97.12 277 PRO B N 1
ATOM 4414 C CA . PRO B 1 277 ? 10.383 0.187 2.928 1 97.12 277 PRO B CA 1
ATOM 4415 C C . PRO B 1 277 ? 11.406 1.159 3.516 1 97.12 277 PRO B C 1
ATOM 4417 O O . PRO B 1 277 ? 11.438 2.332 3.135 1 97.12 277 PRO B O 1
ATOM 4420 N N . ASN B 1 278 ? 12.227 0.7 4.41 1 95.88 278 ASN B N 1
ATOM 4421 C CA . ASN B 1 278 ? 13.422 1.391 4.879 1 95.88 278 ASN B CA 1
ATOM 4422 C C . ASN B 1 278 ? 13.172 2.883 5.074 1 95.88 278 ASN B C 1
ATOM 4424 O O . ASN B 1 278 ? 13.875 3.715 4.5 1 95.88 278 ASN B O 1
ATOM 4428 N N . SER B 1 279 ? 12.141 3.254 5.852 1 98 279 SER B N 1
ATOM 4429 C CA . SER B 1 279 ? 11.758 4.641 6.094 1 98 279 SER B CA 1
ATOM 4430 C C . SER B 1 279 ? 11.086 4.801 7.449 1 98 279 SER B C 1
ATOM 4432 O O . SER B 1 279 ? 10.711 3.812 8.086 1 98 279 SER B O 1
ATOM 4434 N N . GLY B 1 280 ? 11.055 6.023 7.934 1 98.25 280 GLY B N 1
ATOM 4435 C CA . GLY B 1 280 ? 10.43 6.375 9.203 1 98.25 280 GLY B CA 1
ATOM 4436 C C . GLY B 1 280 ? 9.227 7.285 9.039 1 98.25 280 GLY B C 1
ATOM 4437 O O . GLY B 1 280 ? 8.438 7.117 8.109 1 98.25 280 GLY B O 1
ATOM 4438 N N . HIS B 1 281 ? 9.07 8.188 10.055 1 98.81 281 HIS B N 1
ATOM 4439 C CA . HIS B 1 281 ? 7.953 9.117 10.102 1 98.81 281 HIS B CA 1
ATOM 4440 C C . HIS B 1 281 ? 7.879 9.961 8.836 1 98.81 281 HIS B C 1
ATOM 4442 O O . HIS B 1 281 ? 6.789 10.305 8.375 1 98.81 281 HIS B O 1
ATOM 4448 N N . GLY B 1 282 ? 9.016 10.305 8.258 1 98.81 282 GLY B N 1
ATOM 4449 C CA . GLY B 1 282 ? 9.102 11.148 7.074 1 98.81 282 GLY B CA 1
ATOM 4450 C C . GLY B 1 282 ? 9.102 10.352 5.781 1 98.81 282 GLY B C 1
ATOM 4451 O O . GLY B 1 282 ? 9.68 10.781 4.781 1 98.81 282 GLY B O 1
ATOM 4452 N N . PHE B 1 283 ? 8.453 9.195 5.734 1 98.81 283 PHE B N 1
ATOM 4453 C CA . PHE B 1 283 ? 8.438 8.32 4.57 1 98.81 283 PHE B CA 1
ATOM 4454 C C . PHE B 1 283 ? 7.996 9.078 3.322 1 98.81 283 PHE B C 1
ATOM 4456 O O . PHE B 1 283 ? 8.531 8.852 2.234 1 98.81 283 PHE B O 1
ATOM 4463 N N . LEU B 1 284 ? 7.035 10.023 3.41 1 98.81 284 LEU B N 1
ATOM 4464 C CA . LEU B 1 284 ? 6.457 10.734 2.273 1 98.81 284 LEU B CA 1
ATOM 4465 C C . LEU B 1 284 ? 7.434 11.773 1.729 1 98.81 284 LEU B C 1
ATOM 4467 O O . LEU B 1 284 ? 7.254 12.281 0.618 1 98.81 284 LEU B O 1
ATOM 4471 N N . PHE B 1 285 ? 8.492 12.055 2.455 1 98.69 285 PHE B N 1
ATOM 4472 C CA . PHE B 1 285 ? 9.562 12.922 1.98 1 98.69 285 PHE B CA 1
ATOM 4473 C C . PHE B 1 285 ? 10.711 12.102 1.397 1 98.69 285 PHE B C 1
ATOM 4475 O O . PHE B 1 285 ? 11.477 12.602 0.568 1 98.69 285 PHE B O 1
ATOM 4482 N N . GLN B 1 286 ? 10.852 10.914 1.888 1 98.19 286 GLN B N 1
ATOM 4483 C CA . GLN B 1 286 ? 11.875 10 1.384 1 98.19 286 GLN B CA 1
ATOM 4484 C C . GLN B 1 286 ? 11.43 9.359 0.072 1 98.19 286 GLN B C 1
ATOM 4486 O O . GLN B 1 286 ? 12.227 9.242 -0.866 1 98.19 286 GLN B O 1
ATOM 4491 N N . TYR B 1 287 ? 10.219 8.969 -0.008 1 98 287 TYR B N 1
ATOM 4492 C CA . TYR B 1 287 ? 9.625 8.344 -1.186 1 98 287 TYR B CA 1
ATOM 4493 C C . TYR B 1 287 ? 8.609 9.281 -1.836 1 98 287 TYR B C 1
ATOM 4495 O O . TYR B 1 287 ? 7.512 8.852 -2.207 1 98 287 TYR B O 1
ATOM 4503 N N . THR B 1 288 ? 9.031 10.5 -2 1 98.44 288 THR B N 1
ATOM 4504 C CA . THR B 1 288 ? 8.133 11.594 -2.332 1 98.44 288 THR B CA 1
ATOM 4505 C C . THR B 1 288 ? 7.414 11.328 -3.648 1 98.44 288 THR B C 1
ATOM 4507 O O . THR B 1 288 ? 6.188 11.438 -3.723 1 98.44 288 THR B O 1
ATOM 4510 N N . LYS B 1 289 ? 8.094 10.992 -4.715 1 97.5 289 LYS B N 1
ATOM 4511 C CA . LYS B 1 289 ? 7.496 10.805 -6.039 1 97.5 289 LYS B CA 1
ATOM 4512 C C . LYS B 1 289 ? 6.504 9.648 -6.039 1 97.5 289 LYS B C 1
ATOM 4514 O O . LYS B 1 289 ? 5.375 9.797 -6.512 1 97.5 289 LYS B O 1
ATOM 4519 N N . ILE B 1 290 ? 6.934 8.508 -5.488 1 97.5 290 ILE B N 1
ATOM 4520 C CA . ILE B 1 290 ? 6.078 7.328 -5.5 1 97.5 290 ILE B CA 1
ATOM 4521 C C . ILE B 1 290 ? 4.871 7.551 -4.59 1 97.5 290 ILE B C 1
ATOM 4523 O O . ILE B 1 290 ? 3.764 7.105 -4.895 1 97.5 290 ILE B O 1
ATOM 4527 N N . PHE B 1 291 ? 5.066 8.219 -3.438 1 98.56 291 PHE B N 1
ATOM 4528 C CA . PHE B 1 291 ? 3.941 8.539 -2.57 1 98.56 291 PHE B CA 1
ATOM 4529 C C . PHE B 1 291 ? 2.932 9.422 -3.301 1 98.56 291 PHE B C 1
ATOM 4531 O O . PHE B 1 291 ? 1.726 9.164 -3.244 1 98.56 291 PHE B O 1
ATOM 4538 N N . ALA B 1 292 ? 3.398 10.438 -4 1 98.38 292 ALA B N 1
ATOM 4539 C CA . ALA B 1 292 ? 2.494 11.289 -4.766 1 98.38 292 ALA B CA 1
ATOM 4540 C C . ALA B 1 292 ? 1.704 10.477 -5.789 1 98.38 292 ALA B C 1
ATOM 4542 O O . ALA B 1 292 ? 0.499 10.68 -5.953 1 98.38 292 ALA B O 1
ATOM 4543 N N . GLU B 1 293 ? 2.338 9.57 -6.457 1 97.69 293 GLU B N 1
ATOM 4544 C CA . GLU B 1 293 ? 1.659 8.734 -7.445 1 97.69 293 GLU B CA 1
ATOM 4545 C C . GLU B 1 293 ? 0.609 7.844 -6.785 1 97.69 293 GLU B C 1
ATOM 4547 O O . GLU B 1 293 ? -0.49 7.676 -7.316 1 97.69 293 GLU B O 1
ATOM 4552 N N . HIS B 1 294 ? 0.975 7.234 -5.621 1 98.5 294 HIS B N 1
ATOM 4553 C CA . HIS B 1 294 ? 0.007 6.426 -4.891 1 98.5 294 HIS B CA 1
ATOM 4554 C C . HIS B 1 294 ? -1.213 7.25 -4.492 1 98.5 294 HIS B C 1
ATOM 4556 O O . HIS B 1 294 ? -2.348 6.781 -4.609 1 98.5 294 HIS B O 1
ATOM 4562 N N . VAL B 1 295 ? -0.971 8.453 -4.031 1 98.56 295 VAL B N 1
ATOM 4563 C CA . VAL B 1 295 ? -2.061 9.344 -3.631 1 98.56 295 VAL B CA 1
ATOM 4564 C C . VAL B 1 295 ? -2.945 9.648 -4.836 1 98.56 295 VAL B C 1
ATOM 4566 O O . VAL B 1 295 ? -4.172 9.594 -4.746 1 98.56 295 VAL B O 1
ATOM 4569 N N . LEU B 1 296 ? -2.332 9.945 -5.941 1 96.88 296 LEU B N 1
ATOM 4570 C CA . LEU B 1 296 ? -3.088 10.305 -7.137 1 96.88 296 LEU B CA 1
ATOM 4571 C C . LEU B 1 296 ? -3.926 9.125 -7.621 1 96.88 296 LEU B C 1
ATOM 4573 O O . LEU B 1 296 ? -5.082 9.297 -8.008 1 96.88 296 LEU B O 1
ATOM 4577 N N . LEU B 1 297 ? -3.375 7.926 -7.613 1 97.44 297 LEU B N 1
ATOM 4578 C CA . LEU B 1 297 ? -4.133 6.734 -7.973 1 97.44 297 LEU B CA 1
ATOM 4579 C C . LEU B 1 297 ? -5.332 6.547 -7.047 1 97.44 297 LEU B C 1
ATOM 4581 O O . LEU B 1 297 ? -6.426 6.215 -7.504 1 97.44 297 LEU B O 1
ATOM 4585 N N . PHE B 1 298 ? -5.145 6.785 -5.797 1 98.19 298 PHE B N 1
ATOM 4586 C CA . PHE B 1 298 ? -6.199 6.648 -4.801 1 98.19 298 PHE B CA 1
ATOM 4587 C C . PHE B 1 298 ? -7.312 7.66 -5.051 1 98.19 298 PHE B C 1
ATOM 4589 O O . PHE B 1 298 ? -8.492 7.34 -4.898 1 98.19 298 PHE B O 1
ATOM 4596 N N . LEU B 1 299 ? -6.891 8.844 -5.434 1 96.75 299 LEU B N 1
ATOM 4597 C CA . LEU B 1 299 ? -7.859 9.922 -5.594 1 96.75 299 LEU B CA 1
ATOM 4598 C C . LEU B 1 299 ? -8.641 9.758 -6.891 1 96.75 299 LEU B C 1
ATOM 4600 O O . LEU B 1 299 ? -9.695 10.375 -7.066 1 96.75 299 LEU B O 1
ATOM 4604 N N . GLU B 1 300 ? -8.109 8.992 -7.891 1 89.94 300 GLU B N 1
ATOM 4605 C CA . GLU B 1 300 ? -8.758 8.797 -9.18 1 89.94 300 GLU B CA 1
ATOM 4606 C C . GLU B 1 300 ? -9.742 7.633 -9.141 1 89.94 300 GLU B C 1
ATOM 4608 O O . GLU B 1 300 ? -10.625 7.523 -9.992 1 89.94 300 GLU B O 1
ATOM 4613 N N . ASP B 1 301 ? -9.5 6.691 -8.281 1 77.19 301 ASP B N 1
ATOM 4614 C CA . ASP B 1 301 ? -10.328 5.496 -8.211 1 77.19 301 ASP B CA 1
ATOM 4615 C C . ASP B 1 301 ? -11.758 5.848 -7.789 1 77.19 301 ASP B C 1
ATOM 4617 O O . ASP B 1 301 ? -11.969 6.781 -7.012 1 77.19 301 ASP B O 1
#

Solvent-accessible surface area (backbone atoms only — not comparable to full-atom values): 29664 Å² total; per-residue (Å²): 130,57,37,68,43,40,43,64,80,42,75,49,78,42,95,87,70,29,31,39,24,32,37,74,33,42,88,42,74,67,66,33,37,35,43,36,55,32,80,52,52,25,61,62,58,48,50,35,68,36,53,40,56,46,16,73,69,19,23,30,33,40,41,24,54,47,36,24,49,78,10,37,64,65,46,44,53,37,45,54,53,46,13,50,51,52,51,49,50,37,51,73,72,67,42,51,52,29,29,40,36,7,31,30,56,13,14,48,21,43,53,45,30,64,73,65,47,53,59,91,56,38,26,69,60,36,40,33,35,31,36,27,57,62,23,14,53,90,86,65,63,71,45,89,54,85,54,52,64,65,55,73,66,47,49,71,85,49,70,66,45,44,42,62,47,23,26,37,96,47,73,69,25,50,52,33,45,53,53,42,56,54,44,31,58,59,45,35,44,86,56,36,73,42,89,69,62,61,51,43,34,49,69,30,74,61,73,35,49,48,46,51,18,49,50,41,15,55,48,48,38,49,67,31,65,71,30,8,74,34,94,67,24,41,46,76,46,36,62,71,44,77,48,49,31,41,31,35,36,14,57,55,18,50,59,48,31,37,67,27,39,58,50,50,35,72,42,26,64,33,20,26,37,39,38,36,41,80,20,4,43,35,24,62,59,62,41,22,68,61,44,34,50,53,51,50,53,60,70,69,102,129,58,37,68,43,40,42,60,80,43,75,49,78,42,96,88,70,29,33,40,24,32,36,74,32,42,84,42,76,67,66,33,36,35,43,35,54,34,80,51,53,26,61,62,57,48,48,35,68,36,53,39,56,45,16,73,69,20,23,30,32,38,40,23,54,47,36,24,47,80,10,38,63,64,47,46,53,37,45,55,55,46,12,51,51,50,50,49,50,38,51,71,72,66,42,52,52,30,29,40,37,7,31,31,57,13,14,50,22,43,52,43,29,63,72,64,48,52,60,91,58,38,26,67,61,35,39,34,35,31,36,27,58,62,23,14,50,89,87,64,61,72,42,88,53,87,54,53,63,66,55,72,64,48,48,71,85,51,72,67,46,44,42,62,47,22,27,37,96,48,73,68,25,51,52,32,45,53,53,40,55,53,44,30,59,58,45,35,43,86,56,35,74,40,88,69,60,61,51,44,34,49,70,26,75,64,75,37,50,50,47,50,19,49,50,40,15,55,49,48,37,49,67,31,64,72,29,8,74,35,94,68,26,42,44,76,47,35,60,72,44,76,49,48,31,40,31,34,35,14,58,56,17,49,60,48,30,36,67,27,39,57,50,50,38,71,42,25,63,33,20,25,36,40,37,36,42,80,20,4,44,35,26,60,61,62,42,22,69,62,46,36,50,54,51,51,53,61,71,68,102

pLDDT: mean 96.67, std 3.91, range [66.06, 98.94]

InterPro domains:
  IPR000073 Alpha/beta hydrolase fold-1 [PF00561] (32-285)
  IPR029058 Alpha/Beta hydrolase fold [G3DSA:3.40.50.1820] (1-300)
  IPR029058 Alpha/Beta hydrolase fold [SSF53474] (7-300)
  IPR050266 AB hydrolase superfamily [PTHR43798] (16-300)

Secondary structure (DSSP, 8-state):
---TTTPPPEEEE-TTS-EEEEEEE----SPPEEEE--TT--GGGS-HHHHHHHHTTS-EEEEPPTTSTT--S---SSHHHHHHHHHHHHHHTT-SEEEEEEETHHHHHHHHHHHH--TTT-EEEEEEEES---SS-TT----S-TTHHHHHT-SS--HHHHHHHTS-SSHHHHHHHHHHHHHHTS--HHHHSS----STTGGGTTTTHHHHHHHHHHHHHHH-HHHHTSTT-SGGGGGG--S-EEEEE-SS-SSS-THHHHHHHHHSTTEEEEE-SS--TTHHHHSHHHHHHHHHHHHH-/---TTTPPPEEEE-TTS-EEEEEEE----SPPEEEE--TT--GGGS-HHHHHHHHTTS-EEEEPPTTSTT--S---SSHHHHHHHHHHHHHHTT-SEEEEEEETHHHHHHHHHHHH--TTT-EEEEEEEES---SS-TT----S-TTHHHHHT-SS--HHHHHHHTS-SSHHHHHHHHHHHHHHTS--HHHHSS----STTGGGTTTTHHHHHHHHHHHHHHH-HHHHTSTT-SGGGGGG--S-EEEEE-SS-SSS-THHHHHHHHHSTTEEEEE-SS--TTHHHHSHHHHHHHHHHHHH-

Foldseek 3Di:
DDFLQAWDWDWFADPVGKIKIKTKAADDDDAEEEEEEAQLDDSLQPQRLQRVLLRPYHIYMYIAFDPHWPIHDAAAQALLVSLVRVLRVCLRVPRLEHAYEYAASGLQNQLLNQQPHDNRRYHHQEYERELYFWFADPPFDFFPDPCLCVLSQDQADDLVSCLQQWWDPDDLRVVLSVVSVVRSPSHDCVRHVDHGTDGRCHNVPVVCRNNNSSVSHVCCRHPPPVCCCDSNIRNVPQCVNQHAYEYEFEDQANGGGPVRSVVSQVRHPRYDYYYYYRTYSNVCSSVVNVVSVVVVVSSVD/DDFLQAWDWDWFADPVGKIKIKTKAADDDDAEEEEEEAQLDASLQPQRLQRVLLRPHHIYMYIAFDLHWPIHDAAAQALLVSLVRVLRVCLRVPRLEHAYEYAASGLQNQLLNQQPHDNRRYHHQEYERALYFWFADPPFDFFPDPCLCVLSQDQADDLVSCLQQWWDPDPLRVVLSVVSVVRSPSHACVRHVDHGTDGRCHNPPVVCRNSNSSVSHVCCRHPPPVCCCDSNIRNVPQCVNQHAYEYEFEDQANGGGPVSSVVSQVRHPRYDYYYYYRTYSNVCSSVVNVVSVVVVVSSVD

Radius of gyration: 25.76 Å; Cα contacts (8 Å, |Δi|>4): 1412; chains: 2; bounding box: 49×77×60 Å

Organism: Fusarium solani (NCBI:txid169388)

Sequence (602 aa):
MSTQQTARTQYVDAPNGAKFAYRRIGTGFGTPLVLVTHFRGTMDKWDPLLINGLAASRPVITVDYLGVGLSTGEVATSVRQSAADIALFLELIGQAEVDLLGFSLGGYVAQMVALNSDPSKVKIRRLILAGTGTSYGPKLATSPNQDVGSVAGVQDVTIDTFKTLFFPKNHEGDAAAESWWSRIHERSAATCGQEVSQWLSHGFKDHGKGLLGQVMQGRNFTTQPEIGQSSEGSYGRLHSLKIPVLVANGHDDYMIPTSNSYLIYQLVPNGQLILYPNSGHGFLFQYTKIFAEHVLLFLEDMSTQQTARTQYVDAPNGAKFAYRRIGTGFGTPLVLVTHFRGTMDKWDPLLINGLAASRPVITVDYLGVGLSTGEVATSVRQSAADIALFLELIGQAEVDLLGFSLGGYVAQMVALNSDPSKVKIRRLILAGTGTSYGPKLATSPNQDVGSVAGVQDVTIDTFKTLFFPKNHEGDAAAESWWSRIHERSAATCGQEVSQWLSHGFKDHGKGLLGQVMQGRNFTTQPEIGQSSEGSYGRLHSLKIPVLVANGHDDYMIPTSNSYLIYQLVPNGQLILYPNSGHGFLFQYTKIFAEHVLLFLED

Nearest PDB structures (foldseek):
  8ynv-assembly4_D  TM=6.893E-01  e=8.834E-19  Bacillus thuringiensis
  8ynw-assembly4_D  TM=6.945E-01  e=6.685E-18  Bacillus thuringiensis
  3afi-assembly2_B  TM=6.718E-01  e=3.787E-12  Bradyrhizobium diazoefficiens USDA 110
  5nfq-assembly1_A  TM=6.270E-01  e=6.016E-13  metagenome
  6ece-assembly1_A  TM=6.728E-01  e=6.918E-08  Streptomyces tsusimaensis